Protein AF-0000000068937439 (afdb_homodimer)

Radius of gyration: 23.75 Å; Cα contacts (8 Å, |Δi|>4): 1953; chains: 2; bounding box: 65×71×60 Å

pLDDT: mean 93.81, std 7.74, range [51.16, 98.88]

InterPro domains:
  IPR002133 S-adenosylmethionine synthetase [PIRSF000497] (2-358)
  IPR002133 S-adenosylmethionine synthetase [PTHR11964] (2-208)
  IPR022628 S-adenosylmethionine synthetase, N-terminal [PF00438] (4-101)
  IPR022629 S-adenosylmethionine synthetase, central domain [PF02772] (117-208)
  IPR022630 S-adenosylmethionine synthetase, C-terminal [PF02773] (212-353)
  IPR022631 S-adenosylmethionine synthetase, conserved site [PS00376] (119-129)
  IPR022631 S-adenosylmethionine synthetase, conserved site [PS00377] (238-246)
  IPR022636 S-adenosylmethionine synthetase superfamily [SSF55973] (3-109)
  IPR022636 S-adenosylmethionine synthetase superfamily [SSF55973] (115-209)
  IPR022636 S-adenosylmethionine synthetase superfamily [SSF55973] (212-360)

Secondary structure (DSSP, 8-state):
--EEEEEEEEE-TTSHHHHHHHHHHHHHHHHHHH-TT-EEEEEEEE-SSEEEEEEEEE-S----HHHHHHHHHHHHT-EEGGGTEETTTSEEEEEEEPPPHHHHHHHHGGGTS-GGGPPBSS-EEEEEEEETTSTTSS-HHHHHHHHHHHHHHHHHHTTTTTTEEEEEEEEEEEEEEEETTEEEEEEEEEEEEEEEE-TT--TTT-SS---S-HHHHS-EETTTTHHHHTTTTSS---SS--TTB-TTSHHHHHHHHHHHHHHHHHHTTS-SEEEEEEEE-BT-SS-SEEEEE-TT--SS-HHHHHHHHHHH---SHHHHHHHTT-S--STTTTGGGSSS-SSS---TT-GGGSPPP--------/--EEEEEEEEE-TTSHHHHHHHHHHHHHHHHHHH-TT-EEEEEEEE-SSEEEEEEEEE-SS---HHHHHHHHHHHHT-EEGGGTEETTTSEEEEEEEPPPHHHHHHHHGGGTS-GGGPPBSS-EEEEEEEETTSTTSS-HHHHHHHHHHHHHHHHHHTTTTTTEEEEEEEEEEEEEEEETTEEEEEEEEEEEEEEEE-TT--TTT-SS---S-HHHHS-EETTTTHHHHTTTTSS---SS--TTB-TTSHHHHHHHHHHHHHHHHHHTTS-SEEEEEEEE-BT-SS-SEEEEE-TT--SS-HHHHHHHHHHH---SHHHHHHHTT-S--STTTTGGGSSS-SSS---TT-GGGSPPP--------

Nearest PDB structures (foldseek):
  6vd0-assembly1_B  TM=9.933E-01  e=3.391E-72  Arabidopsis thaliana
  6vcx-assembly1_A  TM=9.585E-01  e=2.464E-69  Arabidopsis thaliana
  6vcz-assembly1_A  TM=9.557E-01  e=2.547E-68  Arabidopsis thaliana
  6vcw-assembly1_A  TM=9.510E-01  e=1.154E-63  Medicago truncatula
  6vcw-assembly1_B  TM=9.328E-01  e=1.466E-63  Medicago truncatula

Structure (mmCIF, N/CA/C/O backbone):
data_AF-0000000068937439-model_v1
#
loop_
_entity.id
_entity.type
_entity.pdbx_description
1 polymer 'methionine adenosyltransferase'
#
loop_
_atom_site.group_PDB
_atom_site.id
_atom_site.type_symbol
_atom_site.label_atom_id
_atom_site.label_alt_id
_atom_site.label_comp_id
_atom_site.label_asym_id
_atom_site.label_entity_id
_atom_site.label_seq_id
_atom_site.pdbx_PDB_ins_code
_atom_site.Cartn_x
_atom_site.Cartn_y
_atom_site.Cartn_z
_atom_site.occupancy
_atom_site.B_iso_or_equiv
_atom_site.auth_seq_id
_atom_site.auth_comp_id
_atom_site.auth_asym_id
_atom_site.auth_atom_id
_atom_site.pdbx_PDB_model_num
ATOM 1 N N . MET A 1 1 ? 14.367 30.547 1.825 1 74.31 1 MET A N 1
ATOM 2 C CA . MET A 1 1 ? 13.484 29.484 2.303 1 74.31 1 MET A CA 1
ATOM 3 C C . MET A 1 1 ? 14.148 28.125 2.148 1 74.31 1 MET A C 1
ATOM 5 O O . MET A 1 1 ? 14.859 27.875 1.173 1 74.31 1 MET A O 1
ATOM 9 N N . GLU A 1 2 ? 14.117 27.391 3.115 1 89.31 2 GLU A N 1
ATOM 10 C CA . GLU A 1 2 ? 14.75 26.078 3.094 1 89.31 2 GLU A CA 1
ATOM 11 C C . GLU A 1 2 ? 14.016 25.125 2.145 1 89.31 2 GLU A C 1
ATOM 13 O O . GLU A 1 2 ? 12.789 25.031 2.174 1 89.31 2 GLU A O 1
ATOM 18 N N . THR A 1 3 ? 14.758 24.641 1.203 1 94.75 3 THR A N 1
ATOM 19 C CA . THR A 1 3 ? 14.156 23.734 0.233 1 94.75 3 THR A CA 1
ATOM 20 C C . THR A 1 3 ? 14.508 22.281 0.562 1 94.75 3 THR A C 1
ATOM 22 O O . THR A 1 3 ? 15.375 22.031 1.405 1 94.75 3 THR A O 1
ATOM 25 N N . PHE A 1 4 ? 13.758 21.375 -0.015 1 94.31 4 PHE A N 1
ATOM 26 C CA . PHE A 1 4 ? 14 19.953 0.158 1 94.31 4 PHE A CA 1
ATOM 27 C C . PHE A 1 4 ? 13.609 19.188 -1.1 1 94.31 4 PHE A C 1
ATOM 29 O O . PHE A 1 4 ? 12.898 19.703 -1.96 1 94.31 4 PHE A O 1
ATOM 36 N N . LEU A 1 5 ? 14.117 18.031 -1.247 1 95.94 5 LEU A N 1
ATOM 37 C CA . LEU A 1 5 ? 13.828 17.172 -2.387 1 95.94 5 LEU A CA 1
ATOM 38 C C . LEU A 1 5 ? 12.812 16.094 -2.008 1 95.94 5 LEU A C 1
ATOM 40 O O . LEU A 1 5 ? 12.867 15.547 -0.906 1 95.94 5 LEU A O 1
ATOM 44 N N . PHE A 1 6 ? 11.82 15.859 -2.871 1 96.38 6 PHE A N 1
ATOM 45 C CA . PHE A 1 6 ? 10.852 14.789 -2.705 1 96.38 6 PHE A CA 1
ATOM 46 C C . PHE A 1 6 ? 10.656 14.031 -4.012 1 96.38 6 PHE A C 1
ATOM 48 O O . PHE A 1 6 ? 10.609 14.633 -5.086 1 96.38 6 PHE A O 1
ATOM 55 N N . THR A 1 7 ? 10.586 12.695 -3.891 1 96.62 7 THR A N 1
ATOM 56 C CA . THR A 1 7 ? 10.531 11.844 -5.074 1 96.62 7 THR A CA 1
ATOM 57 C C . THR A 1 7 ? 9.203 11.086 -5.137 1 96.62 7 THR A C 1
ATOM 59 O O . THR A 1 7 ? 8.711 10.602 -4.117 1 96.62 7 THR A O 1
ATOM 62 N N . SER A 1 8 ? 8.57 11.031 -6.293 1 96.75 8 SER A N 1
ATOM 63 C CA . SER A 1 8 ? 7.461 10.141 -6.609 1 96.75 8 SER A CA 1
ATOM 64 C C . SER A 1 8 ? 7.801 9.227 -7.781 1 96.75 8 SER A C 1
ATOM 66 O O . SER A 1 8 ? 8.695 9.523 -8.57 1 96.75 8 SER A O 1
ATOM 68 N N . GLU A 1 9 ? 7.109 8.148 -7.805 1 95.69 9 GLU A N 1
ATOM 69 C CA . GLU A 1 9 ? 7.344 7.191 -8.883 1 95.69 9 GLU A CA 1
ATOM 70 C C . GLU A 1 9 ? 6.035 6.727 -9.5 1 95.69 9 GLU A C 1
ATOM 72 O O . GLU A 1 9 ? 4.957 6.977 -8.953 1 95.69 9 GLU A O 1
ATOM 77 N N . SER A 1 10 ? 6.117 6.137 -10.656 1 96.25 10 SER A N 1
ATOM 78 C CA . SER A 1 10 ? 5.023 5.457 -11.344 1 96.25 10 SER A CA 1
ATOM 79 C C . SER A 1 10 ? 5.531 4.262 -12.141 1 96.25 10 SER A C 1
ATOM 81 O O . SER A 1 10 ? 6.738 4.098 -12.32 1 96.25 10 SER A O 1
ATOM 83 N N . VAL A 1 11 ? 4.68 3.395 -12.461 1 96.19 11 VAL A N 1
ATOM 84 C CA . VAL A 1 11 ? 4.992 2.268 -13.336 1 96.19 11 VAL A CA 1
ATOM 85 C C . VAL A 1 11 ? 4.023 2.24 -14.516 1 96.19 11 VAL A C 1
ATOM 87 O O . VAL A 1 11 ? 2.891 2.711 -14.406 1 96.19 11 VAL A O 1
ATOM 90 N N . ASN A 1 12 ? 4.531 1.74 -15.617 1 96.94 12 ASN A N 1
ATOM 91 C CA . ASN A 1 12 ? 3.719 1.72 -16.828 1 96.94 12 ASN A CA 1
ATOM 92 C C . ASN A 1 12 ? 2.707 0.577 -16.812 1 96.94 12 ASN A C 1
ATOM 94 O O . ASN A 1 12 ? 2.781 -0.306 -15.953 1 96.94 12 ASN A O 1
ATOM 98 N N . GLU A 1 13 ? 1.823 0.61 -17.766 1 97.75 13 GLU A N 1
ATOM 99 C CA . GLU A 1 13 ? 0.741 -0.366 -17.859 1 97.75 13 GLU A CA 1
ATOM 100 C C . GLU A 1 13 ? 1.287 -1.782 -18.016 1 97.75 13 GLU A C 1
ATOM 102 O O . GLU A 1 13 ? 0.618 -2.756 -17.656 1 97.75 13 GLU A O 1
ATOM 107 N N . GLY A 1 14 ? 2.498 -1.896 -18.531 1 97.62 14 GLY A N 1
ATOM 108 C CA . GLY A 1 14 ? 3.068 -3.213 -18.766 1 97.62 14 GLY A CA 1
ATOM 109 C C . GLY A 1 14 ? 3.77 -3.793 -17.562 1 97.62 14 GLY A C 1
ATOM 110 O O . GLY A 1 14 ? 4.215 -4.941 -17.578 1 97.62 14 GLY A O 1
ATOM 111 N N . HIS A 1 15 ? 3.941 -2.932 -16.516 1 96.81 15 HIS A N 1
ATOM 112 C CA . HIS A 1 15 ? 4.445 -3.504 -15.266 1 96.81 15 HIS A CA 1
ATOM 113 C C . HIS A 1 15 ? 3.555 -4.645 -14.781 1 96.81 15 HIS A C 1
ATOM 115 O O . HIS A 1 15 ? 2.326 -4.539 -14.836 1 96.81 15 HIS A O 1
ATOM 121 N N . PRO A 1 16 ? 4.117 -5.73 -14.281 1 97.25 16 PRO A N 1
ATOM 122 C CA . PRO A 1 16 ? 3.311 -6.906 -13.953 1 97.25 16 PRO A CA 1
ATOM 123 C C . PRO A 1 16 ? 2.213 -6.602 -12.938 1 97.25 16 PRO A C 1
ATOM 125 O O . PRO A 1 16 ? 1.108 -7.141 -13.031 1 97.25 16 PRO A O 1
ATOM 128 N N . ASP A 1 17 ? 2.539 -5.805 -11.945 1 97.38 17 ASP A N 1
ATOM 129 C CA . ASP A 1 17 ? 1.505 -5.438 -10.977 1 97.38 17 ASP A CA 1
ATOM 130 C C . ASP A 1 17 ? 0.348 -4.711 -11.664 1 97.38 17 ASP A C 1
ATOM 132 O O . ASP A 1 17 ? -0.815 -4.918 -11.312 1 97.38 17 ASP A O 1
ATOM 136 N N . LYS A 1 18 ? 0.652 -3.82 -12.586 1 98.06 18 LYS A N 1
ATOM 137 C CA . LYS A 1 18 ? -0.397 -3.082 -13.289 1 98.06 18 LYS A CA 1
ATOM 138 C C . LYS A 1 18 ? -1.129 -3.979 -14.281 1 98.06 18 LYS A C 1
ATOM 140 O O . LYS A 1 18 ? -2.328 -3.809 -14.516 1 98.06 18 LYS A O 1
ATOM 145 N N . LEU A 1 19 ? -0.381 -4.93 -14.875 1 98.69 19 LEU A N 1
ATOM 146 C CA . LEU A 1 19 ? -1.06 -5.957 -15.656 1 98.69 19 LEU A CA 1
ATOM 147 C C . LEU A 1 19 ? -2.154 -6.629 -14.836 1 98.69 19 LEU A C 1
ATOM 149 O O . LEU A 1 19 ? -3.285 -6.781 -15.305 1 98.69 19 LEU A O 1
ATOM 153 N N . CYS A 1 20 ? -1.814 -6.973 -13.633 1 98.75 20 CYS A N 1
ATOM 154 C CA . CYS A 1 20 ? -2.768 -7.633 -12.742 1 98.75 20 CYS A CA 1
ATOM 155 C C . CYS A 1 20 ? -3.926 -6.703 -12.398 1 98.75 20 CYS A C 1
ATOM 157 O O . CYS A 1 20 ? -5.086 -7.125 -12.406 1 98.75 20 CYS A O 1
ATOM 159 N N . ASP A 1 21 ? -3.633 -5.438 -12.117 1 98.5 21 ASP A N 1
ATOM 160 C CA . ASP A 1 21 ? -4.691 -4.465 -11.859 1 98.5 21 ASP A CA 1
ATOM 161 C C . ASP A 1 21 ? -5.652 -4.371 -13.039 1 98.5 21 ASP A C 1
ATOM 163 O O . ASP A 1 21 ? -6.871 -4.34 -12.859 1 98.5 21 ASP A O 1
ATOM 167 N N . GLN A 1 22 ? -5.105 -4.305 -14.211 1 98.81 22 GLN A N 1
ATOM 168 C CA . GLN A 1 22 ? -5.902 -4.129 -15.422 1 98.81 22 GLN A CA 1
ATOM 169 C C . GLN A 1 22 ? -6.797 -5.34 -15.672 1 98.81 22 GLN A C 1
ATOM 171 O O . GLN A 1 22 ? -7.961 -5.191 -16.047 1 98.81 22 GLN A O 1
ATOM 176 N N . ILE A 1 23 ? -6.266 -6.5 -15.469 1 98.88 23 ILE A N 1
ATOM 177 C CA . ILE A 1 23 ? -7.066 -7.703 -15.664 1 98.88 23 ILE A CA 1
ATOM 178 C C . ILE A 1 23 ? -8.203 -7.738 -14.641 1 98.88 23 ILE A C 1
ATOM 180 O O . ILE A 1 23 ? -9.352 -7.996 -14.992 1 98.88 23 ILE A O 1
ATOM 184 N N . SER A 1 24 ? -7.906 -7.484 -13.398 1 98.81 24 SER A N 1
ATOM 185 C CA . SER A 1 24 ? -8.922 -7.477 -12.352 1 98.81 24 SER A CA 1
ATOM 186 C C . SER A 1 24 ? -10.031 -6.48 -12.664 1 98.81 24 SER A C 1
ATOM 188 O O . SER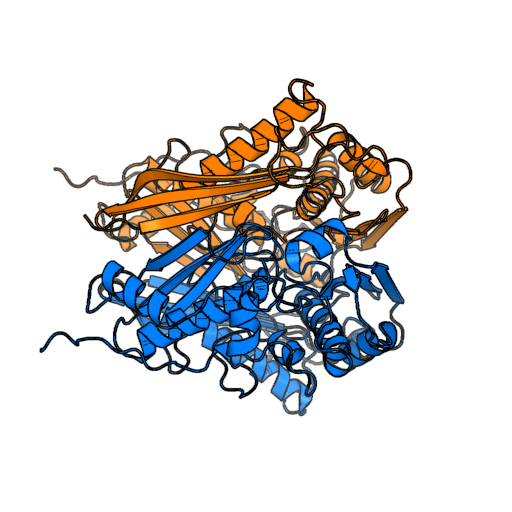 A 1 24 ? -11.211 -6.797 -12.5 1 98.81 24 SER A O 1
ATOM 190 N N . ASP A 1 25 ? -9.648 -5.332 -13.102 1 98.75 25 ASP A N 1
ATOM 191 C CA . ASP A 1 25 ? -10.656 -4.316 -13.383 1 98.75 25 ASP A CA 1
ATOM 192 C C . ASP A 1 25 ? -11.391 -4.625 -14.688 1 98.75 25 ASP A C 1
ATOM 194 O O . ASP A 1 25 ? -12.555 -4.258 -14.852 1 98.75 25 ASP A O 1
ATOM 198 N N . ALA A 1 26 ? -10.711 -5.254 -15.656 1 98.81 26 ALA A N 1
ATOM 199 C CA . ALA A 1 26 ? -11.406 -5.703 -16.859 1 98.81 26 ALA A CA 1
ATOM 200 C C . ALA A 1 26 ? -12.516 -6.695 -16.5 1 98.81 26 ALA A C 1
ATOM 202 O O . ALA A 1 26 ? -13.594 -6.668 -17.109 1 98.81 26 ALA A O 1
ATOM 203 N N . VAL A 1 27 ? -12.234 -7.551 -15.578 1 98.81 27 VAL A N 1
ATOM 204 C CA . VAL A 1 27 ? -13.234 -8.492 -15.102 1 98.81 27 VAL A CA 1
ATOM 205 C C . VAL A 1 27 ? -14.391 -7.738 -14.445 1 98.81 27 VAL A C 1
ATOM 207 O O . VAL A 1 27 ? -15.562 -8.023 -14.711 1 98.81 27 VAL A O 1
ATOM 210 N N . LEU A 1 28 ? -14.062 -6.812 -13.586 1 98.69 28 LEU A N 1
ATOM 211 C CA . LEU A 1 28 ? -15.086 -6 -12.945 1 98.69 28 LEU A CA 1
ATOM 212 C C . LEU A 1 28 ? -15.969 -5.316 -13.984 1 98.69 28 LEU A C 1
ATOM 214 O O . LEU A 1 28 ? -17.203 -5.348 -13.875 1 98.69 28 LEU A O 1
ATOM 218 N N . ASP A 1 29 ? -15.336 -4.695 -14.953 1 98.69 29 ASP A N 1
ATOM 219 C CA . ASP A 1 29 ? -16.078 -4.004 -16 1 98.69 29 ASP A CA 1
ATOM 220 C C . ASP A 1 29 ? -17 -4.965 -16.734 1 98.69 29 ASP A C 1
ATOM 222 O O . ASP A 1 29 ? -18.156 -4.613 -17.047 1 98.69 29 ASP A O 1
ATOM 226 N N . ALA A 1 30 ? -16.516 -6.117 -17.062 1 98.62 30 ALA A N 1
ATOM 227 C CA . ALA A 1 30 ? -17.328 -7.113 -17.766 1 98.62 30 ALA A CA 1
ATOM 228 C C . ALA A 1 30 ? -18.547 -7.508 -16.938 1 98.62 30 ALA A C 1
ATOM 230 O O . ALA A 1 30 ? -19.641 -7.711 -17.484 1 98.62 30 ALA A O 1
ATOM 231 N N . CYS A 1 31 ? -18.375 -7.66 -15.625 1 98.25 31 CYS A N 1
ATOM 232 C CA . CYS A 1 31 ? -19.484 -7.996 -14.727 1 98.25 31 CYS A CA 1
ATOM 233 C C . CYS A 1 31 ? -20.516 -6.871 -14.68 1 98.25 31 CYS A C 1
ATOM 235 O O . CYS A 1 31 ? -21.703 -7.102 -14.883 1 98.25 31 CYS A O 1
ATOM 237 N N . LEU A 1 32 ? -20.031 -5.699 -14.5 1 97.94 32 LEU A N 1
ATOM 238 C CA . LEU A 1 32 ? -20.922 -4.562 -14.289 1 97.94 32 LEU A CA 1
ATOM 239 C C . LEU A 1 32 ? -21.656 -4.211 -15.578 1 97.94 32 LEU A C 1
ATOM 241 O O . LEU A 1 32 ? -22.781 -3.709 -15.539 1 97.94 32 LEU A O 1
ATOM 245 N N . GLU A 1 33 ? -20.984 -4.422 -16.703 1 98 33 GLU A N 1
ATOM 246 C CA . GLU A 1 33 ? -21.625 -4.148 -17.984 1 98 33 GLU A CA 1
ATOM 247 C C . GLU A 1 33 ? -22.906 -4.941 -18.125 1 98 33 GLU A C 1
ATOM 249 O O . GLU A 1 33 ? -23.891 -4.445 -18.703 1 98 33 GLU A O 1
ATOM 254 N N . GLN A 1 34 ? -22.969 -6.086 -17.609 1 97.94 34 GLN A N 1
ATOM 255 C CA . GLN A 1 34 ? -24.109 -6.977 -17.766 1 97.94 34 GLN A CA 1
ATOM 256 C C . GLN A 1 34 ? -25 -6.969 -16.531 1 97.94 34 GLN A C 1
ATOM 258 O O . GLN A 1 34 ? -26.203 -7.203 -16.625 1 97.94 34 GLN A O 1
ATOM 263 N N . ASP A 1 35 ? -24.422 -6.773 -15.367 1 97.06 35 ASP A N 1
ATOM 264 C CA . ASP A 1 35 ? -25.109 -6.836 -14.086 1 97.06 35 ASP A CA 1
ATOM 265 C C . ASP A 1 35 ? -24.594 -5.758 -13.133 1 97.06 35 ASP A C 1
ATOM 267 O O . ASP A 1 35 ? -23.656 -5.992 -12.375 1 97.06 35 ASP A O 1
ATOM 271 N N . PRO A 1 36 ? -25.234 -4.66 -13.016 1 95.81 36 PRO A N 1
ATOM 272 C CA . PRO A 1 36 ? -24.781 -3.549 -12.188 1 95.81 36 PRO A CA 1
ATOM 273 C C . PRO A 1 36 ? -24.75 -3.9 -10.695 1 95.81 36 PRO A C 1
ATOM 275 O O . PRO A 1 36 ? -24.156 -3.172 -9.898 1 95.81 36 PRO A O 1
ATOM 278 N N . ASP A 1 37 ? -25.312 -4.988 -10.312 1 93.12 37 ASP A N 1
ATOM 279 C CA . ASP A 1 37 ? -25.375 -5.355 -8.898 1 93.12 37 ASP A CA 1
ATOM 280 C C . ASP A 1 37 ? -24.328 -6.414 -8.562 1 93.12 37 ASP A C 1
ATOM 282 O O . ASP A 1 37 ? -24.344 -6.992 -7.477 1 93.12 37 ASP A O 1
ATOM 286 N N . SER A 1 38 ? -23.469 -6.641 -9.562 1 95.62 38 SER A N 1
ATOM 287 C CA . SER A 1 38 ? -22.406 -7.613 -9.336 1 95.62 38 SER A CA 1
ATOM 288 C C . SER A 1 38 ? -21.609 -7.273 -8.086 1 95.62 38 SER A C 1
ATOM 290 O O . SER A 1 38 ? -21.344 -6.102 -7.809 1 95.62 38 SER A O 1
ATOM 292 N N . LYS A 1 39 ? -21.312 -8.266 -7.266 1 94.94 39 LYS A N 1
ATOM 293 C CA . LYS A 1 39 ? -20.344 -8.195 -6.18 1 94.94 39 LYS A CA 1
ATOM 294 C C . LYS A 1 39 ? -19.016 -8.836 -6.59 1 94.94 39 LYS A C 1
ATOM 296 O O . LYS A 1 39 ? -18.969 -10.031 -6.875 1 94.94 39 LYS A O 1
ATOM 301 N N . VAL A 1 40 ? -18.031 -7.977 -6.672 1 96.62 40 VAL A N 1
ATOM 302 C CA . VAL A 1 40 ? -16.797 -8.438 -7.285 1 96.62 40 VAL A CA 1
ATOM 303 C C . VAL A 1 40 ? -15.617 -8.094 -6.379 1 96.62 40 VAL A C 1
ATOM 305 O O . VAL A 1 40 ? -15.461 -6.941 -5.961 1 96.62 40 VAL A O 1
ATOM 308 N N . ALA A 1 41 ? -14.844 -8.992 -5.961 1 96.44 41 ALA A N 1
ATOM 309 C CA . ALA A 1 41 ? -13.469 -8.922 -5.477 1 96.44 41 ALA A CA 1
ATOM 310 C C . ALA A 1 41 ? -12.555 -9.836 -6.285 1 96.44 41 ALA A C 1
ATOM 312 O O . ALA A 1 41 ? -12.328 -10.992 -5.91 1 96.44 41 ALA A O 1
ATOM 313 N N . CYS A 1 42 ? -12.055 -9.305 -7.359 1 98.12 42 CYS A N 1
ATOM 314 C CA . CYS A 1 42 ? -11.242 -10.07 -8.305 1 98.12 42 CYS A CA 1
ATOM 315 C C . CYS A 1 42 ? -9.766 -9.742 -8.148 1 98.12 42 CYS A C 1
ATOM 317 O O . CYS A 1 42 ? -9.375 -8.57 -8.211 1 98.12 42 CYS A O 1
ATOM 319 N N . GLU A 1 43 ? -9 -10.719 -7.914 1 98.38 43 GLU A N 1
ATOM 320 C CA . GLU A 1 43 ? -7.543 -10.609 -7.824 1 98.38 43 GLU A CA 1
ATOM 321 C C . GLU A 1 43 ? -6.863 -11.312 -8.992 1 98.38 43 GLU A C 1
ATOM 323 O O . GLU A 1 43 ? -7.438 -12.219 -9.602 1 98.38 43 GLU A O 1
ATOM 328 N N . THR A 1 44 ? -5.738 -10.828 -9.305 1 98.81 44 THR A N 1
ATOM 329 C CA . THR A 1 44 ? -4.918 -11.43 -10.352 1 98.81 44 THR A CA 1
ATOM 330 C C . THR A 1 44 ? -3.461 -11.523 -9.906 1 98.81 44 THR A C 1
ATOM 332 O O . THR A 1 44 ? -2.971 -10.656 -9.188 1 98.81 44 THR A O 1
ATOM 335 N N . CYS A 1 45 ? -2.811 -12.586 -10.188 1 98.69 45 CYS A N 1
ATOM 336 C CA . CYS A 1 45 ? -1.359 -12.688 -10.062 1 98.69 45 CYS A CA 1
ATOM 337 C C . CYS A 1 45 ? -0.746 -13.266 -11.336 1 98.69 45 CYS A C 1
ATOM 339 O O . CYS A 1 45 ? -1.44 -13.898 -12.133 1 98.69 45 CYS A O 1
ATOM 341 N N . THR A 1 46 ? 0.478 -12.977 -11.547 1 98.62 46 THR A N 1
ATOM 342 C CA . THR A 1 46 ? 1.149 -13.445 -12.75 1 98.62 46 THR A CA 1
ATOM 343 C C . THR A 1 46 ? 2.635 -13.672 -12.492 1 98.62 46 THR A C 1
ATOM 345 O O . THR A 1 46 ? 3.229 -13.023 -11.625 1 98.62 46 THR A O 1
ATOM 348 N N . LYS A 1 47 ? 3.121 -14.656 -13.047 1 97.69 47 LYS A N 1
ATOM 349 C CA . LYS A 1 47 ? 4.555 -14.938 -13.086 1 97.69 47 LYS A CA 1
ATOM 350 C C . LYS A 1 47 ? 4.91 -15.805 -14.289 1 97.69 47 LYS A C 1
ATOM 352 O O . LYS A 1 47 ? 4.336 -16.891 -14.469 1 97.69 47 LYS A O 1
ATOM 357 N N . THR A 1 48 ? 5.879 -15.422 -15.023 1 93.94 48 THR A N 1
ATOM 358 C CA . THR A 1 48 ? 6.438 -16.109 -16.188 1 93.94 48 THR A CA 1
ATOM 359 C C . THR A 1 48 ? 5.395 -17 -16.844 1 93.94 48 THR A C 1
ATOM 361 O O . THR A 1 48 ? 5.176 -18.125 -16.406 1 93.94 48 THR A O 1
ATOM 364 N N . ASN A 1 49 ? 4.801 -16.688 -17.828 1 94.81 49 ASN A N 1
ATOM 365 C CA . ASN A 1 49 ? 3.908 -17.406 -18.734 1 94.81 49 ASN A CA 1
ATOM 366 C C . ASN A 1 49 ? 2.643 -17.875 -18.016 1 94.81 49 ASN A C 1
ATOM 368 O O . ASN A 1 49 ? 2.033 -18.875 -18.406 1 94.81 49 ASN A O 1
ATOM 372 N N . MET A 1 50 ? 2.305 -17.281 -16.938 1 97.88 50 MET A N 1
ATOM 373 C CA . MET A 1 50 ? 1.106 -17.656 -16.203 1 97.88 50 MET A CA 1
ATOM 374 C C . MET A 1 50 ? 0.375 -16.422 -15.68 1 97.88 50 MET A C 1
ATOM 376 O O . MET A 1 50 ? 1.003 -15.484 -15.18 1 97.88 50 MET A O 1
ATOM 380 N N . VAL A 1 51 ? -0.881 -16.406 -15.898 1 98.62 51 VAL A N 1
ATOM 381 C CA . VAL A 1 51 ? -1.782 -15.422 -15.305 1 98.62 51 VAL A CA 1
ATOM 382 C C . VAL A 1 51 ? -2.928 -16.141 -14.586 1 98.62 51 VAL A C 1
ATOM 384 O O . VAL A 1 51 ? -3.59 -17 -15.172 1 98.62 51 VAL A O 1
ATOM 387 N N . MET A 1 52 ? -3.125 -15.828 -13.367 1 98.75 52 MET A N 1
ATOM 388 C CA . MET A 1 52 ? -4.23 -16.422 -12.617 1 98.75 52 MET A CA 1
ATOM 389 C C . MET A 1 52 ? -5.195 -15.352 -12.125 1 98.75 52 MET A C 1
ATOM 391 O O . MET A 1 52 ? -4.773 -14.359 -11.531 1 98.75 52 MET A O 1
ATOM 395 N N . VAL A 1 53 ? -6.438 -15.562 -12.422 1 98.62 53 VAL A N 1
ATOM 396 C CA . VAL A 1 53 ? -7.516 -14.773 -11.836 1 98.62 53 VAL A CA 1
ATOM 397 C C . VAL A 1 53 ? -8.195 -15.562 -10.727 1 98.62 53 VAL A C 1
ATOM 399 O O . VAL A 1 53 ? -8.477 -16.75 -10.883 1 98.62 53 VAL A O 1
ATOM 402 N N . PHE A 1 54 ? -8.398 -14.898 -9.562 1 98.31 54 PHE A N 1
ATOM 403 C CA . PHE A 1 54 ? -8.984 -15.594 -8.422 1 98.31 54 PHE A CA 1
ATOM 404 C C . PHE A 1 54 ? -9.727 -14.617 -7.52 1 98.31 54 PHE A C 1
ATOM 406 O O . PHE A 1 54 ? -9.695 -13.406 -7.746 1 98.31 54 PHE A O 1
ATOM 413 N N . GLY A 1 55 ? -10.484 -15.078 -6.551 1 97.06 55 GLY A N 1
ATOM 414 C CA . GLY A 1 55 ? -11.25 -14.242 -5.645 1 97.06 55 GLY A CA 1
ATOM 415 C C . GLY A 1 55 ? -12.719 -14.609 -5.59 1 97.06 55 GLY A C 1
ATOM 416 O O . GLY A 1 55 ? -13.078 -15.773 -5.766 1 97.06 55 GLY A O 1
ATOM 417 N N . GLU A 1 56 ? -13.555 -13.625 -5.223 1 95.06 56 GLU A N 1
ATOM 418 C CA . GLU A 1 56 ? -14.984 -13.852 -5.012 1 95.06 56 GLU A CA 1
ATOM 419 C C . GLU A 1 56 ? -15.82 -13 -5.953 1 95.06 56 GLU A C 1
ATOM 421 O O . GLU A 1 56 ? -15.688 -11.773 -5.969 1 95.06 56 GLU A O 1
ATOM 426 N N . ILE A 1 57 ? -16.641 -13.625 -6.691 1 96.25 57 ILE A N 1
ATOM 427 C CA . ILE A 1 57 ? -17.531 -12.906 -7.605 1 96.25 57 ILE A CA 1
ATOM 428 C C . ILE A 1 57 ? -18.922 -13.516 -7.551 1 96.25 57 ILE A C 1
ATOM 430 O O . ILE A 1 57 ? -19.094 -14.727 -7.684 1 96.25 57 ILE A O 1
ATOM 434 N N . THR A 1 58 ? -19.875 -12.781 -7.219 1 95 58 THR A N 1
ATOM 435 C CA . THR A 1 58 ? -21.297 -13.094 -7.348 1 95 58 THR A CA 1
ATOM 436 C C . THR A 1 58 ? -21.969 -12.172 -8.367 1 95 58 THR A C 1
ATOM 438 O O . THR A 1 58 ? -22.031 -10.961 -8.156 1 95 58 THR A O 1
ATOM 441 N N . THR A 1 59 ? -22.406 -12.773 -9.5 1 95.69 59 THR A N 1
ATOM 442 C CA . THR A 1 59 ? -22.938 -11.953 -10.586 1 95.69 59 THR A CA 1
ATOM 443 C C . THR A 1 59 ? -23.891 -12.766 -11.461 1 95.69 59 THR A C 1
ATOM 445 O O . THR A 1 59 ? -23.859 -14 -11.438 1 95.69 59 THR A O 1
ATOM 448 N N . LYS A 1 60 ? -24.75 -12.086 -12.109 1 95.69 60 LYS A N 1
ATOM 449 C CA . LYS A 1 60 ? -25.594 -12.695 -13.133 1 95.69 60 LYS A CA 1
ATOM 450 C C . LYS A 1 60 ? -24.938 -12.602 -14.508 1 95.69 60 LYS A C 1
ATOM 452 O O . LYS A 1 60 ? -25.422 -13.211 -15.469 1 95.69 60 LYS A O 1
ATOM 457 N N . ALA A 1 61 ? -23.828 -11.953 -14.531 1 97.06 61 ALA A N 1
ATOM 458 C CA . ALA A 1 61 ? -23.125 -11.773 -15.805 1 97.06 61 ALA A CA 1
ATOM 459 C C . ALA A 1 61 ? -22.484 -13.078 -16.266 1 97.06 61 ALA A C 1
ATOM 461 O O . ALA A 1 61 ? -22.078 -13.906 -15.438 1 97.06 61 ALA A O 1
ATOM 462 N N . THR A 1 62 ? -22.531 -13.266 -17.578 1 97.25 62 THR A N 1
ATOM 463 C CA . THR A 1 62 ? -21.719 -14.312 -18.188 1 97.25 62 THR A CA 1
ATOM 464 C C . THR A 1 62 ? -20.344 -13.773 -18.594 1 97.25 62 THR A C 1
ATOM 466 O O . THR A 1 62 ? -20.234 -12.977 -19.516 1 97.25 62 THR A O 1
ATOM 469 N N . VAL A 1 63 ? -19.375 -14.219 -17.906 1 96.81 63 VAL A N 1
ATOM 470 C CA . VAL A 1 63 ? -18.031 -13.656 -18.078 1 96.81 63 VAL A CA 1
ATOM 471 C C . VAL A 1 63 ? -17.078 -14.734 -18.562 1 96.81 63 VAL A C 1
ATOM 473 O O . VAL A 1 63 ? -16.984 -15.805 -17.953 1 96.81 63 VAL A O 1
ATOM 476 N N . ASP A 1 64 ? -16.422 -14.516 -19.703 1 98 64 ASP A N 1
ATOM 477 C CA . ASP A 1 64 ? -15.32 -15.359 -20.172 1 98 64 ASP A CA 1
ATOM 478 C C . ASP A 1 64 ? -13.977 -14.859 -19.625 1 98 64 ASP A C 1
ATOM 480 O O . ASP A 1 64 ? -13.273 -14.117 -20.312 1 98 64 ASP A O 1
ATOM 484 N N . TYR A 1 65 ? -13.609 -15.367 -18.484 1 98.31 65 TYR A N 1
ATOM 485 C CA . TYR A 1 65 ? -12.438 -14.898 -17.766 1 98.31 65 TYR A CA 1
ATOM 486 C C . TYR A 1 65 ? -11.18 -15.062 -18.609 1 98.31 65 TYR A C 1
ATOM 488 O O . TYR A 1 65 ? -10.328 -14.172 -18.656 1 98.31 65 TYR A O 1
ATOM 496 N N . GLU A 1 66 ? -11.008 -16.188 -19.219 1 98.31 66 GLU A N 1
ATOM 497 C CA . GLU A 1 66 ? -9.812 -16.422 -20.016 1 98.31 66 GLU A CA 1
ATOM 498 C C . GLU A 1 66 ? -9.711 -15.422 -21.172 1 98.31 66 GLU A C 1
ATOM 500 O O . GLU A 1 66 ? -8.633 -14.891 -21.438 1 98.31 66 GLU A O 1
ATOM 505 N N . LYS A 1 67 ? -10.805 -15.25 -21.828 1 98.62 67 LYS A N 1
ATOM 506 C CA . LYS A 1 67 ? -10.805 -14.281 -22.906 1 98.62 67 LYS A CA 1
ATOM 507 C C . LYS A 1 67 ? -10.406 -12.891 -22.422 1 98.62 67 LYS A C 1
ATOM 509 O O . LYS A 1 67 ? -9.656 -12.18 -23.094 1 98.62 67 LYS A O 1
ATOM 514 N N . ILE A 1 68 ? -10.945 -12.477 -21.312 1 98.62 68 ILE A N 1
ATOM 515 C CA . ILE A 1 68 ? -10.648 -11.164 -20.75 1 98.62 68 ILE A CA 1
ATOM 516 C C . ILE A 1 68 ? -9.156 -11.062 -20.438 1 98.62 68 ILE A C 1
ATOM 518 O O . ILE A 1 68 ? -8.523 -10.047 -20.75 1 98.62 68 ILE A O 1
ATOM 522 N N . VAL A 1 69 ? -8.594 -12.141 -19.812 1 98.81 69 VAL A N 1
ATOM 523 C CA . VAL A 1 69 ? -7.172 -12.164 -19.484 1 98.81 69 VAL A CA 1
ATOM 524 C C . VAL A 1 69 ? -6.344 -11.984 -20.766 1 98.81 69 VAL A C 1
ATOM 526 O O . VAL A 1 69 ? -5.484 -11.102 -20.828 1 98.81 69 VAL A O 1
ATOM 529 N N . ARG A 1 70 ? -6.613 -12.75 -21.766 1 98.75 70 ARG A N 1
ATOM 530 C CA . ARG A 1 70 ? -5.828 -12.742 -23 1 98.75 70 ARG A CA 1
ATOM 531 C C . ARG A 1 70 ? -5.98 -11.422 -23.734 1 98.75 70 ARG A C 1
ATOM 533 O O . ARG A 1 70 ? -5 -10.859 -24.234 1 98.75 70 ARG A O 1
ATOM 540 N N . ASP A 1 71 ? -7.188 -10.883 -23.797 1 98.75 71 ASP A N 1
ATOM 541 C CA . ASP A 1 71 ? -7.434 -9.609 -24.469 1 98.75 71 ASP A CA 1
ATOM 542 C C . ASP A 1 71 ? -6.703 -8.469 -23.766 1 98.75 71 ASP A C 1
ATOM 544 O O . ASP A 1 71 ? -6.156 -7.578 -24.406 1 98.75 71 ASP A O 1
ATOM 548 N N . THR A 1 72 ? -6.746 -8.492 -22.453 1 98.75 72 THR A N 1
ATOM 549 C CA . THR A 1 72 ? -6.07 -7.449 -21.688 1 98.75 72 THR A CA 1
ATOM 550 C C . THR A 1 72 ? -4.562 -7.52 -21.891 1 98.75 72 THR A C 1
ATOM 552 O O . THR A 1 72 ? -3.916 -6.496 -22.141 1 98.75 72 THR A O 1
ATOM 555 N N . CYS A 1 73 ? -3.998 -8.742 -21.812 1 98.62 73 CYS A N 1
ATOM 556 C CA . CYS A 1 73 ? -2.574 -8.93 -22.062 1 98.62 73 CYS A CA 1
ATOM 557 C C . CYS A 1 73 ? -2.201 -8.414 -23.453 1 98.62 73 CYS A C 1
ATOM 559 O O . CYS A 1 73 ? -1.217 -7.684 -23.609 1 98.62 73 CYS A O 1
ATOM 561 N N . ARG A 1 74 ? -2.99 -8.766 -24.422 1 98.44 74 ARG A N 1
ATOM 562 C CA . ARG A 1 74 ? -2.742 -8.367 -25.797 1 98.44 74 ARG A CA 1
ATOM 563 C C . ARG A 1 74 ? -2.795 -6.852 -25.953 1 98.44 74 ARG A C 1
ATOM 565 O O . ARG A 1 74 ? -1.938 -6.258 -26.609 1 98.44 74 ARG A O 1
ATOM 572 N N . SER A 1 75 ? -3.791 -6.254 -25.328 1 98.12 75 SER A N 1
ATOM 573 C CA . SER A 1 75 ? -3.979 -4.809 -25.422 1 98.12 75 SER A CA 1
ATOM 574 C C . SER A 1 75 ? -2.795 -4.059 -24.828 1 98.12 75 SER A C 1
ATOM 576 O O . SER A 1 75 ? -2.434 -2.977 -25.297 1 98.12 75 SER A O 1
ATOM 578 N N . ILE A 1 76 ? -2.197 -4.594 -23.812 1 98.06 76 ILE A N 1
ATOM 579 C CA . ILE A 1 76 ? -1.055 -3.971 -23.156 1 98.06 76 ILE A CA 1
ATOM 580 C C . ILE A 1 76 ? 0.184 -4.098 -24.031 1 98.06 76 ILE A C 1
ATOM 582 O O . ILE A 1 76 ? 1.051 -3.219 -24.031 1 98.06 76 ILE A O 1
ATOM 586 N N . GLY A 1 77 ? 0.286 -5.133 -24.797 1 97.38 77 GLY A N 1
ATOM 587 C CA . GLY A 1 77 ? 1.411 -5.336 -25.703 1 97.38 77 GLY A CA 1
ATOM 588 C C . GLY A 1 77 ? 2.178 -6.613 -25.406 1 97.38 77 GLY A C 1
ATOM 589 O O . GLY A 1 77 ? 3.287 -6.805 -25.906 1 97.38 77 GLY A O 1
ATOM 590 N N . PHE A 1 78 ? 1.607 -7.496 -24.594 1 97.75 78 PHE A N 1
ATOM 591 C CA . PHE A 1 78 ? 2.217 -8.789 -24.328 1 97.75 78 PHE A CA 1
ATOM 592 C C . PHE A 1 78 ? 1.798 -9.82 -25.375 1 97.75 78 PHE A C 1
ATOM 594 O O . PHE A 1 78 ? 0.902 -10.633 -25.125 1 97.75 78 PHE A O 1
ATOM 601 N N . ILE A 1 79 ? 2.588 -9.867 -26.438 1 96.75 79 ILE A N 1
ATOM 602 C CA . ILE A 1 79 ? 2.119 -10.602 -27.609 1 96.75 79 ILE A CA 1
ATOM 603 C C . ILE A 1 79 ? 3.135 -11.68 -27.984 1 96.75 79 ILE A C 1
ATOM 605 O O . ILE A 1 79 ? 2.951 -12.398 -28.969 1 96.75 79 ILE A O 1
ATOM 609 N N . SER A 1 80 ? 4.176 -11.75 -27.312 1 95.5 80 SER A N 1
ATOM 610 C CA . SER A 1 80 ? 5.191 -12.773 -27.531 1 95.5 80 SER A CA 1
ATOM 611 C C . SER A 1 80 ? 6.055 -12.977 -26.297 1 95.5 80 SER A C 1
ATOM 613 O O . SER A 1 80 ? 6.078 -12.133 -25.391 1 95.5 80 SER A O 1
ATOM 615 N N . ASP A 1 81 ? 6.781 -14.055 -26.281 1 92.06 81 ASP A N 1
ATOM 616 C CA . ASP A 1 81 ? 7.695 -14.344 -25.172 1 92.06 81 ASP A CA 1
ATOM 617 C C . ASP A 1 81 ? 8.781 -13.273 -25.062 1 92.06 81 ASP A C 1
ATOM 619 O O . ASP A 1 81 ? 9.258 -12.984 -23.969 1 92.06 81 ASP A O 1
ATOM 623 N N . ASP A 1 82 ? 9.102 -12.688 -26.141 1 90.5 82 ASP A N 1
ATOM 624 C CA . ASP A 1 82 ? 10.203 -11.727 -26.203 1 90.5 82 ASP A CA 1
ATOM 625 C C . ASP A 1 82 ? 9.898 -10.484 -25.375 1 90.5 82 ASP A C 1
ATOM 627 O O . ASP A 1 82 ? 10.812 -9.805 -24.906 1 90.5 82 ASP A O 1
ATOM 631 N N . VAL A 1 83 ? 8.633 -10.281 -25.219 1 92.81 83 VAL A N 1
ATOM 632 C CA . VAL A 1 83 ? 8.281 -9.055 -24.516 1 92.81 83 VAL A CA 1
ATOM 633 C C . VAL A 1 83 ? 7.875 -9.391 -23.078 1 92.81 83 VAL A C 1
ATOM 635 O O . VAL A 1 83 ? 7.418 -8.516 -22.344 1 92.81 83 VAL A O 1
ATOM 638 N N . GLY A 1 84 ? 7.953 -10.625 -22.656 1 92.94 84 GLY A N 1
ATOM 639 C CA . GLY A 1 84 ? 7.809 -10.977 -21.25 1 92.94 84 GLY A CA 1
ATOM 640 C C . GLY A 1 84 ? 6.586 -11.836 -20.984 1 92.94 84 GLY A C 1
ATOM 641 O O . GLY A 1 84 ? 6.465 -12.43 -19.906 1 92.94 84 GLY A O 1
ATOM 642 N N . LEU A 1 85 ? 5.617 -11.883 -21.938 1 96.69 85 LEU A N 1
ATOM 643 C CA . LEU A 1 85 ? 4.402 -12.688 -21.844 1 96.69 85 LEU A CA 1
ATOM 644 C C . LEU A 1 85 ? 3.709 -12.789 -23.203 1 96.69 85 LEU A C 1
ATOM 646 O O . LEU A 1 85 ? 3.676 -11.82 -23.969 1 96.69 85 LEU A O 1
ATOM 650 N N . ASP A 1 86 ? 3.248 -13.984 -23.547 1 97.94 86 ASP A N 1
ATOM 651 C CA . ASP A 1 86 ? 2.486 -14.211 -24.766 1 97.94 86 ASP A CA 1
ATOM 652 C C . ASP A 1 86 ? 1.009 -14.445 -24.453 1 97.94 86 ASP A C 1
ATOM 654 O O . ASP A 1 86 ? 0.627 -15.523 -24 1 97.94 86 ASP A O 1
ATOM 658 N N . ALA A 1 87 ? 0.203 -13.492 -24.797 1 98.12 87 ALA A N 1
ATOM 659 C CA . ALA A 1 87 ? -1.224 -13.5 -24.469 1 98.12 87 ALA A CA 1
ATOM 660 C C . ALA A 1 87 ? -1.892 -14.773 -25 1 98.12 87 ALA A C 1
ATOM 662 O O . ALA A 1 87 ? -2.832 -15.281 -24.391 1 98.12 87 ALA A O 1
ATOM 663 N N . ASP A 1 88 ? -1.435 -15.297 -26.109 1 97.44 88 ASP A N 1
ATOM 664 C CA . ASP A 1 88 ? -2.088 -16.422 -26.766 1 97.44 88 ASP A CA 1
ATOM 665 C C . ASP A 1 88 ? -1.585 -17.75 -26.203 1 97.44 88 ASP A C 1
ATOM 667 O O . ASP A 1 88 ? -2.26 -18.781 -26.328 1 97.44 88 ASP A O 1
ATOM 671 N N . LYS A 1 89 ? -0.437 -17.719 -25.562 1 97.69 89 LYS A N 1
ATOM 672 C CA . LYS A 1 89 ? 0.183 -18.984 -25.203 1 97.69 89 LYS A CA 1
ATOM 673 C C . LYS A 1 89 ? 0.273 -19.141 -23.688 1 97.69 89 LYS A C 1
ATOM 675 O O . LYS A 1 89 ? 0.449 -20.25 -23.172 1 97.69 89 LYS A O 1
ATOM 680 N N . CYS A 1 90 ? 0.162 -18.078 -22.984 1 97.56 90 CYS A N 1
ATOM 681 C CA . CYS A 1 90 ? 0.343 -18.172 -21.531 1 97.56 90 CYS A CA 1
ATOM 682 C C . CYS A 1 90 ? -0.722 -19.047 -20.906 1 97.56 90 CYS A C 1
ATOM 684 O O . CYS A 1 90 ? -1.796 -19.25 -21.469 1 97.56 90 CYS A O 1
ATOM 686 N N . LYS A 1 91 ? -0.358 -19.656 -19.812 1 98.06 91 LYS A N 1
ATOM 687 C CA . LYS A 1 91 ? -1.308 -20.422 -19.016 1 98.06 91 LYS A CA 1
ATOM 688 C C . LYS A 1 91 ? -2.244 -19.5 -18.234 1 98.06 91 LYS A C 1
ATOM 690 O O . LYS A 1 91 ? -1.789 -18.625 -17.5 1 98.06 91 LYS A O 1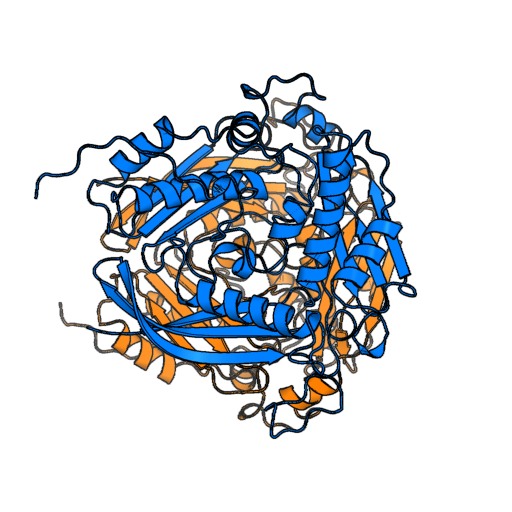
ATOM 695 N N . VAL A 1 92 ? -3.537 -19.703 -18.438 1 98.38 92 VAL A N 1
ATOM 696 C CA . VAL A 1 92 ? -4.531 -18.922 -17.703 1 98.38 92 VAL A CA 1
ATOM 697 C C . VAL A 1 92 ? -5.238 -19.828 -16.688 1 98.38 92 VAL A C 1
ATOM 699 O O . VAL A 1 92 ? -5.82 -20.844 -17.047 1 98.38 92 VAL A O 1
ATOM 702 N N . LEU A 1 93 ? -5.109 -19.469 -15.422 1 97.94 93 LEU A N 1
ATOM 703 C CA . LEU A 1 93 ? -5.797 -20.172 -14.344 1 97.94 93 LEU A CA 1
ATOM 704 C C . LEU A 1 93 ? -6.941 -19.344 -13.789 1 97.94 93 LEU A C 1
ATOM 706 O O . LEU A 1 93 ? -6.82 -18.109 -13.664 1 97.94 93 LEU A O 1
ATOM 710 N N . VAL A 1 94 ? -8.055 -19.969 -13.57 1 97.19 94 VAL A N 1
ATOM 711 C CA . VAL A 1 94 ? -9.219 -19.297 -13.023 1 97.19 94 VAL A CA 1
ATOM 712 C C . VAL A 1 94 ? -9.648 -19.969 -11.719 1 97.19 94 VAL A C 1
ATOM 714 O O . VAL A 1 94 ? -10.023 -21.141 -11.719 1 97.19 94 VAL A O 1
ATOM 717 N N . ASN A 1 95 ? -9.484 -19.312 -10.586 1 95.88 95 ASN A N 1
ATOM 718 C CA . ASN A 1 95 ? -9.875 -19.781 -9.266 1 95.88 95 ASN A CA 1
ATOM 719 C C . ASN A 1 95 ? -10.836 -18.812 -8.578 1 95.88 95 ASN A C 1
ATOM 721 O O . ASN A 1 95 ? -10.508 -18.234 -7.547 1 95.88 95 ASN A O 1
ATOM 725 N N . ILE A 1 96 ? -12.086 -18.719 -9.109 1 95.25 96 ILE A N 1
ATOM 726 C CA . ILE A 1 96 ? -13.102 -17.781 -8.641 1 95.25 96 ILE A CA 1
ATOM 727 C C . ILE A 1 96 ? -14.203 -18.531 -7.898 1 95.25 96 ILE A C 1
ATOM 729 O O . ILE A 1 96 ? -14.633 -19.594 -8.336 1 95.25 96 ILE A O 1
ATOM 733 N N . GLU A 1 97 ? -14.594 -18.031 -6.797 1 90.25 97 GLU A N 1
ATOM 734 C CA . GLU A 1 97 ? -15.711 -18.562 -6.023 1 90.25 97 GLU A CA 1
ATOM 735 C C . GLU A 1 97 ? -16.766 -17.5 -5.762 1 90.25 97 GLU A C 1
ATOM 737 O O . GLU A 1 97 ? -16.547 -16.312 -6.008 1 90.25 97 GLU A O 1
ATOM 742 N N . GLN A 1 98 ? -17.891 -17.984 -5.316 1 85.81 98 GLN A N 1
ATOM 743 C CA . GLN A 1 98 ? -18.922 -17.031 -4.914 1 85.81 98 GLN A CA 1
ATOM 744 C C . GLN A 1 98 ? -18.578 -16.375 -3.582 1 85.81 98 GLN A C 1
ATOM 746 O O . GLN A 1 98 ? -17.875 -16.953 -2.76 1 85.81 98 GLN A O 1
ATOM 751 N N . GLN A 1 99 ? -19.125 -15.211 -3.383 1 80.44 99 GLN A N 1
ATOM 752 C CA . GLN A 1 99 ? -18.875 -14.477 -2.148 1 80.44 99 GLN A CA 1
ATOM 753 C C . GLN A 1 99 ? -19.469 -15.203 -0.944 1 80.44 99 GLN A C 1
ATOM 755 O O . GLN A 1 99 ? -20.531 -15.805 -1.037 1 80.44 99 GLN A O 1
ATOM 760 N N . SER A 1 100 ? -18.828 -14.961 0.159 1 74.56 100 SER A N 1
ATOM 761 C CA . SER A 1 100 ? -19.297 -15.562 1.403 1 74.56 100 SER A CA 1
ATOM 762 C C . SER A 1 100 ? -20.719 -15.102 1.733 1 74.56 100 SER A C 1
ATOM 764 O O . SER A 1 100 ? -21.016 -13.914 1.651 1 74.56 100 SER A O 1
ATOM 766 N N . PRO A 1 101 ? -21.578 -16.047 2.08 1 73.5 101 PRO A N 1
ATOM 767 C CA . PRO A 1 101 ? -22.938 -15.672 2.439 1 73.5 101 PRO A CA 1
ATOM 768 C C . PRO A 1 101 ? -23 -14.742 3.65 1 73.5 101 PRO A C 1
ATOM 770 O O . PRO A 1 101 ? -23.875 -13.875 3.721 1 73.5 101 PRO A O 1
ATOM 773 N N . ASP A 1 102 ? -22.094 -14.922 4.602 1 70.38 102 ASP A N 1
ATOM 774 C CA . ASP A 1 102 ? -22.094 -14.086 5.797 1 70.38 102 ASP A CA 1
ATOM 775 C C . ASP A 1 102 ? -21.812 -12.625 5.445 1 70.38 102 ASP A C 1
ATOM 777 O O . ASP A 1 102 ? -22.484 -11.727 5.961 1 70.38 102 ASP A O 1
ATOM 781 N N . ILE A 1 103 ? -20.891 -12.492 4.586 1 69.12 103 ILE A N 1
ATOM 782 C CA . ILE A 1 103 ? -20.562 -11.133 4.16 1 69.12 103 ILE A CA 1
ATOM 783 C C . ILE A 1 103 ? -21.719 -10.555 3.35 1 69.12 103 ILE A C 1
ATOM 785 O O . ILE A 1 103 ? -22.125 -9.406 3.549 1 69.12 103 ILE A O 1
ATOM 789 N N . ALA A 1 104 ? -22.25 -11.359 2.473 1 75 104 ALA A N 1
ATOM 790 C CA . ALA A 1 104 ? -23.375 -10.93 1.652 1 75 104 ALA A CA 1
ATOM 791 C C . ALA A 1 104 ? -24.562 -10.5 2.521 1 75 104 ALA A C 1
ATOM 793 O O . ALA A 1 104 ? -25.188 -9.469 2.264 1 75 104 ALA A O 1
ATOM 794 N N . GLN A 1 105 ? -24.828 -11.195 3.559 1 72.81 105 GLN A N 1
ATOM 795 C CA . GLN A 1 105 ? -25.922 -10.891 4.477 1 72.81 105 GLN A CA 1
ATOM 796 C C . GLN A 1 105 ? -25.656 -9.594 5.234 1 72.81 105 GLN A C 1
ATOM 798 O O . GLN A 1 105 ? -26.547 -8.742 5.352 1 72.81 105 GLN A O 1
ATOM 803 N N . GLY A 1 106 ? -24.5 -9.43 5.707 1 71.19 106 GLY A N 1
ATOM 804 C CA . GLY A 1 106 ? -24.156 -8.258 6.496 1 71.19 106 GLY A CA 1
ATOM 805 C C . GLY A 1 106 ? -24.109 -6.984 5.68 1 71.19 106 GLY A C 1
ATOM 806 O O . GLY A 1 106 ? -24.516 -5.918 6.148 1 71.19 106 GLY A O 1
ATOM 807 N N . VAL A 1 107 ? -23.703 -7.148 4.512 1 77.56 107 VAL A N 1
ATOM 808 C CA . VAL A 1 107 ? -23.406 -5.98 3.689 1 77.56 107 VAL A CA 1
ATOM 809 C C . VAL A 1 107 ? -24.672 -5.543 2.945 1 77.56 107 VAL A C 1
ATOM 811 O O . VAL A 1 107 ? -25.078 -4.383 3.025 1 77.56 107 VAL A O 1
ATOM 814 N N . HIS A 1 108 ? -25.391 -6.457 2.277 1 77.44 108 HIS A N 1
ATOM 815 C CA . HIS A 1 108 ? -26.5 -6.031 1.416 1 77.44 108 HIS A CA 1
ATOM 816 C C . HIS A 1 108 ? -27.75 -6.844 1.692 1 77.44 108 HIS A C 1
ATOM 818 O O . HIS A 1 108 ? -28.75 -6.711 0.977 1 77.44 108 HIS A O 1
ATOM 824 N N . GLY A 1 109 ? -27.766 -7.523 2.732 1 74.38 109 GLY A N 1
ATOM 825 C CA . GLY A 1 109 ? -28.953 -8.281 3.084 1 74.38 109 GLY A CA 1
ATOM 826 C C . GLY A 1 109 ? -29.438 -9.188 1.964 1 74.38 109 GLY A C 1
ATOM 827 O O . GLY A 1 109 ? -30.641 -9.242 1.683 1 74.38 109 GLY A O 1
ATOM 828 N N . HIS A 1 110 ? -28.594 -9.688 1.338 1 69.62 110 HIS A N 1
ATOM 829 C CA . HIS A 1 110 ? -28.891 -10.492 0.161 1 69.62 110 HIS A CA 1
ATOM 830 C C . HIS A 1 110 ? -29.719 -9.703 -0.85 1 69.62 110 HIS A C 1
ATOM 832 O O . HIS A 1 110 ? -30.75 -10.172 -1.321 1 69.62 110 HIS A O 1
ATOM 838 N N . PHE A 1 111 ? -29.375 -8.453 -0.99 1 75.06 111 PHE A N 1
ATOM 839 C CA . PHE A 1 111 ? -29.891 -7.555 -2.016 1 75.06 111 PHE A CA 1
ATOM 840 C C . PHE A 1 111 ? -31.25 -7.008 -1.612 1 75.06 111 PHE A C 1
ATOM 842 O O . PHE A 1 111 ? -32 -6.539 -2.461 1 75.06 111 PHE A O 1
ATOM 849 N N . THR A 1 112 ? -31.5 -7.043 -0.34 1 78.56 112 THR A N 1
ATOM 850 C CA . THR A 1 112 ? -32.812 -6.559 0.103 1 78.56 112 THR A CA 1
ATOM 851 C C . THR A 1 112 ? -32.688 -5.184 0.75 1 78.56 112 THR A C 1
ATOM 853 O O . THR A 1 112 ? -33.688 -4.492 0.949 1 78.56 112 THR A O 1
ATOM 856 N N . LYS A 1 113 ? -31.469 -4.801 0.981 1 85.62 113 LYS A N 1
ATOM 857 C CA . LYS A 1 113 ? -31.281 -3.523 1.663 1 85.62 113 LYS A CA 1
ATOM 858 C C . LYS A 1 113 ? -31.422 -2.355 0.69 1 85.62 113 LYS A C 1
ATOM 860 O O . LYS A 1 113 ? -30.984 -2.447 -0.462 1 85.62 113 LYS A O 1
ATOM 865 N N . ARG A 1 114 ? -32.031 -1.273 1.222 1 90.19 114 ARG A N 1
ATOM 866 C CA . ARG A 1 114 ? -32.031 -0.007 0.495 1 90.19 114 ARG A CA 1
ATOM 867 C C . ARG A 1 114 ? -30.625 0.585 0.441 1 90.19 114 ARG A C 1
ATOM 869 O O . ARG A 1 114 ? -29.781 0.294 1.299 1 90.19 114 ARG A O 1
ATOM 876 N N . PRO A 1 115 ? -30.359 1.358 -0.559 1 89.81 115 PRO A N 1
ATOM 877 C CA . PRO A 1 115 ? -29.031 1.948 -0.707 1 89.81 115 PRO A CA 1
ATOM 878 C C . PRO A 1 115 ? -28.531 2.621 0.573 1 89.81 115 PRO A C 1
ATOM 880 O O . PRO A 1 115 ? -27.359 2.506 0.921 1 89.81 115 PRO A O 1
ATOM 883 N N . GLU A 1 116 ? -29.422 3.248 1.358 1 91.94 116 GLU A N 1
ATOM 884 C CA . GLU A 1 116 ? -29.047 3.973 2.568 1 91.94 116 GLU A CA 1
ATOM 885 C C . GLU A 1 116 ? -28.625 3.014 3.676 1 91.94 116 GLU A C 1
ATOM 887 O O . GLU A 1 116 ? -27.953 3.418 4.633 1 91.94 116 GLU A O 1
ATOM 892 N N . ASP A 1 117 ? -28.953 1.78 3.482 1 91.88 117 ASP A N 1
ATOM 893 C CA . ASP A 1 117 ? -28.719 0.798 4.539 1 91.88 117 ASP A CA 1
ATOM 894 C C . ASP A 1 117 ? -27.578 -0.147 4.172 1 91.88 117 ASP A C 1
ATOM 896 O O . ASP A 1 117 ? -27.188 -0.999 4.973 1 91.88 117 ASP A O 1
ATOM 900 N N . ILE A 1 118 ? -27.078 0.066 2.988 1 90.62 118 ILE A N 1
ATOM 901 C CA . ILE A 1 118 ? -25.953 -0.773 2.572 1 90.62 118 ILE A CA 1
ATOM 902 C C . ILE A 1 118 ? -24.734 -0.457 3.424 1 90.62 118 ILE A C 1
ATOM 904 O O . ILE A 1 118 ? -24.312 0.702 3.527 1 90.62 118 ILE A O 1
ATOM 908 N N . GLY A 1 119 ? -24.203 -1.469 4.078 1 89.94 119 GLY A N 1
ATOM 909 C CA . GLY A 1 119 ? -23.031 -1.305 4.918 1 89.94 119 GLY A CA 1
ATOM 910 C C . GLY A 1 119 ? -21.719 -1.524 4.172 1 89.94 119 GLY A C 1
ATOM 911 O O . GLY A 1 119 ? -21.719 -2.008 3.037 1 89.94 119 GLY A O 1
ATOM 912 N N . ALA A 1 120 ? -20.703 -1.11 4.836 1 90.69 120 ALA A N 1
ATOM 913 C CA . ALA A 1 120 ? -19.375 -1.341 4.27 1 90.69 120 ALA A CA 1
ATOM 914 C C . ALA A 1 120 ? -19.094 -2.834 4.141 1 90.69 120 ALA A C 1
ATOM 916 O O . ALA A 1 120 ? -19.453 -3.621 5.016 1 90.69 120 ALA A O 1
ATOM 917 N N . GLY A 1 121 ? -18.453 -3.209 3.105 1 86.56 121 GLY A N 1
ATOM 918 C CA . GLY A 1 121 ? -18.141 -4.605 2.869 1 86.56 121 GLY A CA 1
ATOM 919 C C . GLY A 1 121 ? -17.031 -5.125 3.764 1 86.56 121 GLY A C 1
ATOM 920 O O . GLY A 1 121 ? -16.828 -6.336 3.881 1 86.56 121 GLY A O 1
ATOM 921 N N . ASP A 1 122 ? -16.328 -4.207 4.355 1 87.88 122 ASP A N 1
ATOM 922 C CA . ASP A 1 122 ? -15.227 -4.488 5.262 1 87.88 122 ASP A CA 1
ATOM 923 C C . ASP A 1 122 ? -14.953 -3.299 6.18 1 87.88 122 ASP A C 1
ATOM 925 O O . ASP A 1 122 ? -15.383 -2.178 5.898 1 87.88 122 ASP A O 1
ATOM 929 N N . GLN A 1 123 ? -14.367 -3.625 7.355 1 91.31 123 GLN A N 1
ATOM 930 C CA . GLN A 1 123 ? -13.875 -2.494 8.133 1 91.31 123 GLN A CA 1
ATOM 931 C C . GLN A 1 123 ? -12.609 -1.908 7.508 1 91.31 123 GLN A C 1
ATOM 933 O O . GLN A 1 123 ? -11.914 -2.586 6.75 1 91.31 123 GLN A O 1
ATOM 938 N N . GLY A 1 124 ? -12.32 -0.641 7.715 1 92.62 124 GLY A N 1
ATOM 939 C CA . GLY A 1 124 ? -11.102 -0.036 7.199 1 92.62 124 GLY A CA 1
ATOM 940 C C . GLY A 1 124 ? -11.133 1.48 7.223 1 92.62 124 GLY A C 1
ATOM 941 O O . GLY A 1 124 ? -12.086 2.08 7.719 1 92.62 124 GLY A O 1
ATOM 942 N N . HIS A 1 125 ? -10.008 2.049 6.809 1 94.88 125 HIS A N 1
ATOM 943 C CA . HIS A 1 125 ? -9.898 3.494 6.648 1 94.88 125 HIS A CA 1
ATOM 944 C C . HIS A 1 125 ? -9.344 3.859 5.277 1 94.88 125 HIS A C 1
ATOM 946 O O . HIS A 1 125 ? -8.531 3.117 4.715 1 94.88 125 HIS A O 1
ATOM 952 N N . MET A 1 126 ? -9.82 4.859 4.711 1 96.56 126 MET A N 1
ATOM 953 C CA . MET A 1 126 ? -9.43 5.355 3.395 1 96.56 126 MET A CA 1
ATOM 954 C C . MET A 1 126 ? -9.055 6.832 3.457 1 96.56 126 MET A C 1
ATOM 956 O O . MET A 1 126 ? -9.539 7.566 4.32 1 96.56 126 MET A O 1
ATOM 960 N N . PHE A 1 127 ? -8.242 7.293 2.523 1 96.94 127 PHE A N 1
ATOM 961 C CA . PHE A 1 127 ? -7.75 8.664 2.51 1 96.94 127 PHE A CA 1
ATOM 962 C C . PHE A 1 127 ? -7.965 9.305 1.142 1 96.94 127 PHE A C 1
ATOM 964 O O . PHE A 1 127 ? -7.848 8.633 0.114 1 96.94 127 PHE A O 1
ATOM 971 N N . GLY A 1 128 ? -8.312 10.547 1.138 1 97.56 128 GLY A N 1
ATOM 972 C CA . GLY A 1 128 ? -8.273 11.445 -0.006 1 97.56 128 GLY A CA 1
ATOM 973 C C . GLY A 1 128 ? -7.355 12.641 0.201 1 97.56 128 GLY A C 1
ATOM 974 O O . GLY A 1 128 ? -7.242 13.148 1.315 1 97.56 128 GLY A O 1
ATOM 975 N N . TYR A 1 129 ? -6.758 13.062 -0.829 1 98.31 129 TYR A N 1
ATOM 976 C CA . TYR A 1 129 ? -5.773 14.133 -0.744 1 98.31 129 TYR A CA 1
ATOM 977 C C . TYR A 1 129 ? -5.887 15.07 -1.938 1 98.31 129 TYR A C 1
ATOM 979 O O . TYR A 1 129 ? -6.25 14.648 -3.037 1 98.31 129 TYR A O 1
ATOM 987 N N . ALA A 1 130 ? -5.613 16.328 -1.677 1 98.75 130 ALA A N 1
ATOM 988 C CA . ALA A 1 130 ? -5.559 17.328 -2.738 1 98.75 130 ALA A CA 1
ATOM 989 C C . ALA A 1 130 ? -4.586 18.453 -2.383 1 98.75 130 ALA A C 1
ATOM 991 O O . ALA A 1 130 ? -4.391 18.766 -1.206 1 98.75 130 ALA A O 1
ATOM 992 N N . THR A 1 131 ? -3.967 19.016 -3.34 1 98.75 131 THR A N 1
ATOM 993 C CA . THR A 1 131 ? -3.059 20.156 -3.201 1 98.75 131 THR A CA 1
ATOM 994 C C . THR A 1 131 ? -3.141 21.062 -4.422 1 98.75 131 THR A C 1
ATOM 996 O O . THR A 1 131 ? -3.457 20.609 -5.523 1 98.75 131 THR A O 1
ATOM 999 N N . ASP A 1 132 ? -2.812 22.266 -4.219 1 98.5 132 ASP A N 1
ATOM 1000 C CA . ASP A 1 132 ? -2.953 23.234 -5.305 1 98.5 132 ASP A CA 1
ATOM 1001 C C . ASP A 1 132 ? -1.672 23.328 -6.133 1 98.5 132 ASP A C 1
ATOM 1003 O O . ASP A 1 132 ? -1.438 24.312 -6.82 1 98.5 132 ASP A O 1
ATOM 1007 N N . GLU A 1 133 ? -0.811 22.328 -6.086 1 98.12 133 GLU A N 1
ATOM 1008 C CA . GLU A 1 133 ? 0.468 22.328 -6.789 1 98.12 133 GLU A CA 1
ATOM 1009 C C . GLU A 1 133 ? 0.265 22.312 -8.305 1 98.12 133 GLU A C 1
ATOM 1011 O O . GLU A 1 133 ? 1.128 22.766 -9.055 1 98.12 133 GLU A O 1
ATOM 1016 N N . THR A 1 134 ? -0.806 21.688 -8.727 1 98.38 134 THR A N 1
ATOM 1017 C CA . THR A 1 134 ? -1.083 21.516 -10.141 1 98.38 134 THR A CA 1
ATOM 1018 C C . THR A 1 134 ? -2.559 21.766 -10.445 1 98.38 134 THR A C 1
ATOM 1020 O O . THR A 1 134 ? -3.387 21.797 -9.531 1 98.38 134 THR A O 1
ATOM 1023 N N . PRO A 1 135 ? -2.924 21.922 -11.727 1 97.88 135 PRO A N 1
ATOM 1024 C CA . PRO A 1 135 ? -4.336 22.094 -12.078 1 97.88 135 PRO A CA 1
ATOM 1025 C C . PRO A 1 135 ? -5.188 20.875 -11.734 1 97.88 135 PRO A C 1
ATOM 1027 O O . PRO A 1 135 ? -6.391 21 -11.508 1 97.88 135 PRO A O 1
ATOM 1030 N N . GLU A 1 136 ? -4.625 19.688 -11.609 1 98.06 136 GLU A N 1
ATOM 1031 C CA . GLU A 1 136 ? -5.328 18.453 -11.25 1 98.06 136 GLU A CA 1
ATOM 1032 C C . GLU A 1 136 ? -5.547 18.375 -9.742 1 98.06 136 GLU A C 1
ATOM 1034 O O . GLU A 1 136 ? -6.223 17.453 -9.258 1 98.06 136 GLU A O 1
ATOM 1039 N N . LEU A 1 137 ? -4.957 19.344 -8.984 1 98.62 137 LEU A N 1
ATOM 1040 C CA . LEU A 1 137 ? -4.965 19.359 -7.523 1 98.62 137 LEU A CA 1
ATOM 1041 C C . LEU A 1 137 ? -4.328 18.094 -6.965 1 98.62 137 LEU A C 1
ATOM 1043 O O . LEU A 1 137 ? -4.895 17.453 -6.082 1 98.62 137 LEU A O 1
ATOM 1047 N N . MET A 1 138 ? -3.246 17.656 -7.641 1 98.56 138 MET A N 1
ATOM 1048 C CA . MET A 1 138 ? -2.373 16.547 -7.297 1 98.56 138 MET A CA 1
ATOM 1049 C C . MET A 1 138 ? -0.939 17.016 -7.086 1 98.56 138 MET A C 1
ATOM 1051 O O . MET A 1 138 ? -0.562 18.094 -7.555 1 98.56 138 MET A O 1
ATOM 1055 N N . PRO A 1 139 ? -0.119 16.312 -6.336 1 98.12 139 PRO A N 1
ATOM 1056 C CA . PRO A 1 139 ? 1.284 16.703 -6.191 1 98.12 139 PRO A CA 1
ATOM 1057 C C . PRO A 1 139 ? 2.039 16.703 -7.52 1 98.12 139 PRO A C 1
ATOM 1059 O O . PRO A 1 139 ? 1.919 15.75 -8.297 1 98.12 139 PRO A O 1
ATOM 1062 N N . LEU A 1 140 ? 2.85 17.703 -7.781 1 98.69 140 LEU A N 1
ATOM 1063 C CA . LEU A 1 140 ? 3.533 17.859 -9.062 1 98.69 140 LEU A CA 1
ATOM 1064 C C . LEU A 1 140 ? 4.441 16.672 -9.344 1 98.69 140 LEU A C 1
ATOM 1066 O O . LEU A 1 140 ? 4.457 16.156 -10.461 1 98.69 140 LEU A O 1
ATOM 1070 N N . SER A 1 141 ? 5.234 16.25 -8.352 1 98.12 141 SER A N 1
ATOM 1071 C CA . SER A 1 141 ? 6.156 15.133 -8.555 1 98.12 141 SER A CA 1
ATOM 1072 C C . SER A 1 141 ? 5.422 13.898 -9.078 1 98.12 141 SER A C 1
ATOM 1074 O O . SER A 1 141 ? 5.902 13.227 -10 1 98.12 141 SER A O 1
ATOM 1076 N N . HIS A 1 142 ? 4.277 13.617 -8.531 1 97.69 142 HIS A N 1
ATOM 1077 C CA . HIS A 1 142 ? 3.49 12.453 -8.914 1 97.69 142 HIS A CA 1
ATOM 1078 C C . HIS A 1 142 ? 2.875 12.633 -10.297 1 97.69 142 HIS A C 1
ATOM 1080 O O . HIS A 1 142 ? 2.867 11.703 -11.109 1 97.69 142 HIS A O 1
ATOM 1086 N N . VAL A 1 143 ? 2.326 13.82 -10.555 1 98.31 143 VAL A N 1
ATOM 1087 C CA . VAL A 1 143 ? 1.715 14.109 -11.844 1 98.31 143 VAL A CA 1
ATOM 1088 C C . VAL A 1 143 ? 2.74 13.906 -12.961 1 98.31 143 VAL A C 1
ATOM 1090 O O . VAL A 1 143 ? 2.445 13.266 -13.969 1 98.31 143 VAL A O 1
ATOM 1093 N N . LEU A 1 144 ? 3.941 14.414 -12.742 1 98.62 144 LEU A N 1
ATOM 1094 C CA . LEU A 1 144 ? 4.98 14.312 -13.758 1 98.62 144 LEU A CA 1
ATOM 1095 C C . LEU A 1 144 ? 5.402 12.859 -13.969 1 98.62 144 LEU A C 1
ATOM 1097 O O . LEU A 1 144 ? 5.531 12.406 -15.109 1 98.62 144 LEU A O 1
ATOM 1101 N N . ALA A 1 145 ? 5.629 12.125 -12.891 1 98 145 ALA A N 1
ATOM 1102 C CA . ALA A 1 145 ? 6.023 10.719 -13 1 98 145 ALA A CA 1
ATOM 1103 C C . ALA A 1 145 ? 4.984 9.914 -13.781 1 98 145 ALA A C 1
ATOM 1105 O O . ALA A 1 145 ? 5.34 9.102 -14.633 1 98 145 ALA A O 1
ATOM 1106 N N . THR A 1 146 ? 3.756 10.18 -13.492 1 97.88 146 THR A N 1
ATOM 1107 C CA . THR A 1 146 ? 2.658 9.438 -14.109 1 97.88 146 THR A CA 1
ATOM 1108 C C . THR A 1 146 ? 2.506 9.828 -15.578 1 97.88 146 THR A C 1
ATOM 1110 O O . THR A 1 146 ? 2.32 8.969 -16.438 1 97.88 146 THR A O 1
ATOM 1113 N N . LYS A 1 147 ? 2.584 11.117 -15.883 1 98 147 LYS A N 1
ATOM 1114 C CA . LYS A 1 147 ? 2.4 11.602 -17.25 1 98 147 LYS A CA 1
ATOM 1115 C C . LYS A 1 147 ? 3.531 11.125 -18.156 1 98 147 LYS A C 1
ATOM 1117 O O . LYS A 1 147 ? 3.307 10.82 -19.328 1 98 147 LYS A O 1
ATOM 1122 N N . ILE A 1 148 ? 4.75 11.109 -17.625 1 98 148 ILE A N 1
ATOM 1123 C CA . ILE A 1 148 ? 5.875 10.594 -18.391 1 98 148 ILE A CA 1
ATOM 1124 C C . ILE A 1 148 ? 5.645 9.117 -18.719 1 98 148 ILE A C 1
ATOM 1126 O O . ILE A 1 148 ? 5.879 8.68 -19.844 1 98 148 ILE A O 1
ATOM 1130 N N . GLY A 1 149 ? 5.184 8.359 -17.719 1 97.62 149 GLY A N 1
ATOM 1131 C CA . GLY A 1 149 ? 4.855 6.961 -17.953 1 97.62 149 GLY A CA 1
ATOM 1132 C C . GLY A 1 149 ? 3.787 6.773 -19.016 1 97.62 149 GLY A C 1
ATOM 1133 O O . GLY A 1 149 ? 3.928 5.93 -19.906 1 97.62 149 GLY A O 1
ATOM 1134 N N . ALA A 1 150 ? 2.742 7.547 -18.906 1 97.75 150 ALA A N 1
ATOM 1135 C CA . ALA A 1 150 ? 1.661 7.48 -19.891 1 97.75 150 ALA A CA 1
ATOM 1136 C C . ALA A 1 150 ? 2.168 7.828 -21.297 1 97.75 150 ALA A C 1
ATOM 1138 O O . ALA A 1 150 ? 1.755 7.215 -22.281 1 97.75 150 ALA A O 1
ATOM 1139 N N . LYS A 1 151 ? 3.008 8.812 -21.375 1 97.94 151 LYS A N 1
ATOM 1140 C CA . LYS A 1 151 ? 3.57 9.211 -22.672 1 97.94 151 LYS A CA 1
ATOM 1141 C C . LYS A 1 151 ? 4.418 8.102 -23.266 1 97.94 151 LYS A C 1
ATOM 1143 O O . LYS A 1 151 ? 4.395 7.879 -24.484 1 97.94 151 LYS A O 1
ATOM 1148 N N . LEU A 1 152 ? 5.195 7.418 -22.453 1 97.06 152 LEU A N 1
ATOM 1149 C CA . LEU A 1 152 ? 5.98 6.285 -22.922 1 97.06 152 LEU A CA 1
ATOM 1150 C C . LEU A 1 152 ? 5.086 5.234 -23.562 1 97.06 152 LEU A C 1
ATOM 1152 O O . LEU A 1 152 ? 5.441 4.668 -24.609 1 97.06 152 LEU A O 1
ATOM 1156 N N . THR A 1 153 ? 3.965 4.992 -22.953 1 97.5 153 THR A N 1
ATOM 1157 C CA . THR A 1 153 ? 3.014 4.035 -23.5 1 97.5 153 THR A CA 1
ATOM 1158 C C . THR A 1 153 ? 2.443 4.535 -24.828 1 97.5 153 THR A C 1
ATOM 1160 O O . THR A 1 153 ? 2.318 3.768 -25.781 1 97.5 153 THR A O 1
ATOM 1163 N N . GLU A 1 154 ? 2.115 5.793 -24.875 1 97.81 154 GLU A N 1
ATOM 1164 C CA . GLU A 1 154 ? 1.56 6.391 -26.078 1 97.81 154 GLU A CA 1
ATOM 1165 C C . GLU A 1 154 ? 2.525 6.258 -27.266 1 97.81 154 GLU A C 1
ATOM 1167 O O . GLU A 1 154 ? 2.137 5.812 -28.344 1 97.81 154 GLU A O 1
ATOM 1172 N N . VAL A 1 155 ? 3.785 6.617 -27.016 1 97.5 155 VAL A N 1
ATOM 1173 C CA . VAL A 1 155 ? 4.746 6.637 -28.109 1 97.5 155 VAL A CA 1
ATOM 1174 C C . VAL A 1 155 ? 5.113 5.207 -28.5 1 97.5 155 VAL A C 1
ATOM 1176 O O . VAL A 1 155 ? 5.496 4.945 -29.641 1 97.5 155 VAL A O 1
ATOM 1179 N N . ARG A 1 156 ? 5 4.27 -27.578 1 96.44 156 ARG A N 1
ATOM 1180 C CA . ARG A 1 156 ? 5.172 2.861 -27.922 1 96.44 156 ARG A CA 1
ATOM 1181 C C . ARG A 1 156 ? 4.047 2.375 -28.828 1 96.44 156 ARG A C 1
ATOM 1183 O O . ARG A 1 156 ? 4.297 1.826 -29.891 1 96.44 156 ARG A O 1
ATOM 1190 N N . LYS A 1 157 ? 2.863 2.68 -28.453 1 97.12 157 LYS A N 1
ATOM 1191 C CA . LYS A 1 157 ? 1.687 2.131 -29.125 1 97.12 157 LYS A CA 1
ATOM 1192 C C . LYS A 1 157 ? 1.462 2.801 -30.469 1 97.12 157 LYS A C 1
ATOM 1194 O O . LYS A 1 157 ? 0.974 2.168 -31.406 1 97.12 157 LYS A O 1
ATOM 1199 N N . ASN A 1 158 ? 1.788 4.043 -30.562 1 97.56 158 ASN A N 1
ATOM 1200 C CA . ASN A 1 158 ? 1.54 4.715 -31.828 1 97.56 158 ASN A CA 1
ATOM 1201 C C . ASN A 1 158 ? 2.734 4.59 -32.781 1 97.56 158 ASN A C 1
ATOM 1203 O O . ASN A 1 158 ? 2.727 5.152 -33.875 1 97.56 158 ASN A O 1
ATOM 1207 N N . GLY A 1 159 ? 3.807 3.99 -32.344 1 95.19 159 GLY A N 1
ATOM 1208 C CA . GLY A 1 159 ? 4.922 3.656 -33.219 1 95.19 159 GLY A CA 1
ATOM 1209 C C . GLY A 1 159 ? 5.98 4.742 -33.281 1 95.19 159 GLY A C 1
ATOM 1210 O O . GLY A 1 159 ? 6.98 4.605 -33.969 1 95.19 159 GLY A O 1
ATOM 1211 N N . THR A 1 160 ? 5.832 5.82 -32.531 1 95.94 160 THR A N 1
ATOM 1212 C CA . THR A 1 160 ? 6.832 6.883 -32.5 1 95.94 160 THR A CA 1
ATOM 1213 C C . THR A 1 160 ? 8.156 6.348 -31.953 1 95.94 160 THR A C 1
ATOM 1215 O O . THR A 1 160 ? 9.227 6.707 -32.469 1 95.94 160 THR A O 1
ATOM 1218 N N . CYS A 1 161 ? 8.148 5.551 -30.906 1 93.38 161 CYS A N 1
ATOM 1219 C CA . CYS A 1 161 ? 9.305 4.855 -30.344 1 93.38 161 CYS A CA 1
ATOM 1220 C C . CYS A 1 161 ? 9.117 3.346 -30.422 1 93.38 161 CYS A C 1
ATOM 1222 O O . CYS A 1 161 ? 8.773 2.713 -29.422 1 93.38 161 CYS A O 1
ATOM 1224 N N . ARG A 1 162 ? 9.531 2.768 -31.438 1 90.56 162 ARG A N 1
ATOM 1225 C CA . ARG A 1 162 ? 9.172 1.402 -31.812 1 90.56 162 ARG A CA 1
ATOM 1226 C C . ARG A 1 162 ? 9.945 0.387 -30.969 1 90.56 162 ARG A C 1
ATOM 1228 O O . ARG A 1 162 ? 9.516 -0.763 -30.828 1 90.56 162 ARG A O 1
ATOM 1235 N N . TRP A 1 163 ? 11.023 0.786 -30.469 1 91.81 163 TRP A N 1
ATOM 1236 C CA . TRP A 1 163 ? 11.859 -0.178 -29.75 1 91.81 163 TRP A CA 1
ATOM 1237 C C . TRP A 1 163 ? 11.398 -0.342 -28.312 1 91.81 163 TRP A C 1
ATOM 1239 O O . TRP A 1 163 ? 11.906 -1.194 -27.578 1 91.81 163 TRP A O 1
ATOM 1249 N N . LEU A 1 164 ? 10.414 0.45 -27.938 1 94.19 164 LEU A N 1
ATOM 1250 C CA . LEU A 1 164 ? 9.891 0.364 -26.578 1 94.19 164 LEU A CA 1
ATOM 1251 C C . LEU A 1 164 ? 9.055 -0.897 -26.406 1 94.19 164 LEU A C 1
ATOM 1253 O O . LEU A 1 164 ? 8.359 -1.325 -27.328 1 94.19 164 LEU A O 1
ATOM 1257 N N . ARG A 1 165 ? 9.133 -1.475 -25.219 1 95.81 165 ARG A N 1
ATOM 1258 C CA . ARG A 1 165 ? 8.328 -2.619 -24.812 1 95.81 165 ARG A CA 1
ATOM 1259 C C . ARG A 1 165 ? 7.414 -2.254 -23.641 1 95.81 165 ARG A C 1
ATOM 1261 O O . ARG A 1 165 ? 7.438 -1.119 -23.156 1 95.81 165 ARG A O 1
ATOM 1268 N N . PRO A 1 166 ? 6.512 -3.121 -23.25 1 96.38 166 PRO A N 1
ATOM 1269 C CA . PRO A 1 166 ? 5.391 -2.734 -22.391 1 96.38 166 PRO A CA 1
ATOM 1270 C C . PRO A 1 166 ? 5.84 -2.281 -21 1 96.38 166 PRO A C 1
ATOM 1272 O O . PRO A 1 166 ? 5.242 -1.373 -20.422 1 96.38 166 PRO A O 1
ATOM 1275 N N . ASP A 1 167 ? 6.824 -2.781 -20.469 1 95.75 167 ASP A N 1
ATOM 1276 C CA . ASP A 1 167 ? 7.207 -2.523 -19.078 1 95.75 167 ASP A CA 1
ATOM 1277 C C . ASP A 1 167 ? 8.016 -1.231 -18.969 1 95.75 167 ASP A C 1
ATOM 1279 O O . ASP A 1 167 ? 8.781 -0.891 -19.859 1 95.75 167 ASP A O 1
ATOM 1283 N N . GLY A 1 168 ? 7.777 -0.551 -17.906 1 94.94 168 GLY A N 1
ATOM 1284 C CA . GLY A 1 168 ? 8.5 0.687 -17.656 1 94.94 168 GLY A CA 1
ATOM 1285 C C . GLY A 1 168 ? 8.211 1.295 -16.297 1 94.94 168 GLY A C 1
ATOM 1286 O O . GLY A 1 168 ? 7.172 1.016 -15.695 1 94.94 168 GLY A O 1
ATOM 1287 N N . LYS A 1 169 ? 9.148 2.113 -15.812 1 94.5 169 LYS A N 1
ATOM 1288 C CA . LYS A 1 169 ? 9.086 2.832 -14.539 1 94.5 169 LYS A CA 1
ATOM 1289 C C . LYS A 1 169 ? 9.609 4.258 -14.688 1 94.5 169 LYS A C 1
ATOM 1291 O O . LYS A 1 169 ? 10.578 4.496 -15.406 1 94.5 169 LYS A O 1
ATOM 1296 N N . THR A 1 170 ? 8.945 5.141 -14.047 1 96.88 170 THR A N 1
ATOM 1297 C CA . THR A 1 170 ? 9.359 6.539 -14.055 1 96.88 170 THR A CA 1
ATOM 1298 C C . THR A 1 170 ? 9.453 7.086 -12.633 1 96.88 170 THR A C 1
ATOM 1300 O O . THR A 1 170 ? 8.703 6.668 -11.75 1 96.88 170 THR A O 1
ATOM 1303 N N . GLN A 1 171 ? 10.359 7.938 -12.453 1 96.75 171 GLN A N 1
ATOM 1304 C CA . GLN A 1 171 ? 10.594 8.578 -11.164 1 96.75 171 GLN A CA 1
ATOM 1305 C C . GLN A 1 171 ? 10.977 10.047 -11.344 1 96.75 171 GLN A C 1
ATOM 1307 O O . GLN A 1 171 ? 11.781 10.383 -12.211 1 96.75 171 GLN A O 1
ATOM 1312 N N . VAL A 1 172 ? 10.336 10.914 -10.578 1 97.94 172 VAL A N 1
ATOM 1313 C CA . VAL A 1 172 ? 10.617 12.344 -10.648 1 97.94 172 VAL A CA 1
ATOM 1314 C C . VAL A 1 172 ? 10.883 12.891 -9.25 1 97.94 172 VAL A C 1
ATOM 1316 O O . VAL A 1 172 ? 10.078 12.695 -8.336 1 97.94 172 VAL A O 1
ATOM 1319 N N . THR A 1 173 ? 11.992 13.5 -9.062 1 97.62 173 THR A N 1
ATOM 1320 C CA . THR A 1 173 ? 12.328 14.242 -7.852 1 97.62 173 THR A CA 1
ATOM 1321 C C . THR A 1 173 ? 12.141 15.742 -8.07 1 97.62 173 THR A C 1
ATOM 1323 O O . THR A 1 173 ? 12.695 16.312 -9.008 1 97.62 173 THR A O 1
ATOM 1326 N N . VAL A 1 174 ? 11.383 16.328 -7.234 1 98.19 174 VAL A N 1
ATOM 1327 C CA . VAL A 1 174 ? 11.109 17.75 -7.316 1 98.19 174 VAL A CA 1
ATOM 1328 C C . VAL A 1 174 ? 11.641 18.453 -6.066 1 98.19 174 VAL A C 1
ATOM 1330 O O . VAL A 1 174 ? 11.586 17.906 -4.965 1 98.19 174 VAL A O 1
ATOM 1333 N N . GLU A 1 175 ? 12.266 19.609 -6.27 1 98.06 175 GLU A N 1
ATOM 1334 C CA . GLU A 1 175 ? 12.633 20.484 -5.164 1 98.06 175 GLU A CA 1
ATOM 1335 C C . GLU A 1 175 ? 11.445 21.328 -4.703 1 98.06 175 GLU A C 1
ATOM 1337 O O . GLU A 1 175 ? 10.766 21.938 -5.52 1 98.06 175 GLU A O 1
ATOM 1342 N N . TYR A 1 176 ? 11.18 21.266 -3.375 1 97.31 176 TYR A N 1
ATOM 1343 C CA . TYR A 1 176 ? 10.047 21.969 -2.783 1 97.31 176 TYR A CA 1
ATOM 1344 C C . TYR A 1 176 ? 10.516 22.906 -1.686 1 97.31 176 TYR A C 1
ATOM 1346 O O . TYR A 1 176 ? 11.625 22.781 -1.164 1 97.31 176 TYR A O 1
ATOM 1354 N N . TYR A 1 177 ? 9.758 23.859 -1.391 1 96.56 177 TYR A N 1
ATOM 1355 C CA . TYR A 1 177 ? 9.812 24.484 -0.077 1 96.56 177 TYR A CA 1
ATOM 1356 C C . TYR A 1 177 ? 8.438 24.484 0.583 1 96.56 177 TYR A C 1
ATOM 1358 O O . TYR A 1 177 ? 7.418 24.391 -0.097 1 96.56 177 TYR A O 1
ATOM 1366 N N . ASN A 1 178 ? 8.414 24.453 1.892 1 94.25 178 ASN A N 1
ATOM 1367 C CA . ASN A 1 178 ? 7.195 24.469 2.689 1 94.25 178 ASN A CA 1
ATOM 1368 C C . ASN A 1 178 ? 6.742 25.891 3.01 1 94.25 178 ASN A C 1
ATOM 1370 O O . ASN A 1 178 ? 7.43 26.609 3.732 1 94.25 178 ASN A O 1
ATOM 1374 N N . ASP A 1 179 ? 5.672 26.281 2.434 1 95.44 179 ASP A N 1
ATOM 1375 C CA . ASP A 1 179 ? 5.074 27.578 2.738 1 95.44 179 ASP A CA 1
ATOM 1376 C C . ASP A 1 179 ? 3.934 27.422 3.744 1 95.44 179 ASP A C 1
ATOM 1378 O O . ASP A 1 179 ? 2.76 27.438 3.367 1 95.44 179 ASP A O 1
ATOM 1382 N N . ASN A 1 180 ? 4.27 27.359 5.027 1 92.38 180 ASN A N 1
ATOM 1383 C CA . ASN A 1 180 ? 3.318 27.25 6.125 1 92.38 180 ASN A CA 1
ATOM 1384 C C . ASN A 1 180 ? 2.305 26.125 5.875 1 92.38 180 ASN A C 1
ATOM 1386 O O . ASN A 1 180 ? 1.097 26.359 5.961 1 92.38 180 ASN A O 1
ATOM 1390 N N . GLY A 1 181 ? 2.781 25 5.426 1 92.88 181 GLY A N 1
ATOM 1391 C CA . GLY A 1 181 ? 1.931 23.828 5.211 1 92.88 181 GLY A CA 1
ATOM 1392 C C . GLY A 1 181 ? 1.716 23.516 3.746 1 92.88 181 GLY A C 1
ATOM 1393 O O . GLY A 1 181 ? 1.455 22.359 3.387 1 92.88 181 GLY A O 1
ATOM 1394 N N . ALA A 1 182 ? 1.785 24.516 2.906 1 96.44 182 ALA A N 1
ATOM 1395 C CA . ALA A 1 182 ? 1.681 24.328 1.464 1 96.44 182 ALA A CA 1
ATOM 1396 C C . ALA A 1 182 ? 3.025 23.906 0.868 1 96.44 182 ALA A C 1
ATOM 1398 O O . ALA A 1 182 ? 4.051 24.531 1.146 1 96.44 182 ALA A O 1
ATOM 1399 N N . MET A 1 183 ? 3.033 22.828 0.142 1 96 183 MET A N 1
ATOM 1400 C CA . MET A 1 183 ? 4.242 22.422 -0.562 1 96 183 MET A CA 1
ATOM 1401 C C . MET A 1 183 ? 4.34 23.094 -1.924 1 96 183 MET A C 1
ATOM 1403 O O . MET A 1 183 ? 3.486 22.891 -2.787 1 96 183 MET A O 1
ATOM 1407 N N . VAL A 1 184 ? 5.375 23.875 -2.08 1 98 184 VAL A N 1
ATOM 1408 C CA . VAL A 1 184 ? 5.523 24.672 -3.295 1 98 184 VAL A CA 1
ATOM 1409 C C . VAL A 1 184 ? 6.668 24.109 -4.141 1 98 184 VAL A C 1
ATOM 1411 O O . VAL A 1 184 ? 7.832 24.172 -3.742 1 98 184 VAL A O 1
ATOM 1414 N N . PRO A 1 185 ? 6.328 23.578 -5.258 1 98.19 185 PRO A N 1
ATOM 1415 C CA . PRO A 1 185 ? 7.41 23.094 -6.121 1 98.19 185 PRO A CA 1
ATOM 1416 C C . PRO A 1 185 ? 8.273 24.219 -6.676 1 98.19 185 PRO A C 1
ATOM 1418 O O . PRO A 1 185 ? 7.754 25.281 -7.039 1 98.19 185 PRO A O 1
ATOM 1421 N N . VAL A 1 186 ? 9.562 24.031 -6.746 1 98.06 186 VAL A N 1
ATOM 1422 C CA . VAL A 1 186 ? 10.516 25.016 -7.211 1 98.06 186 VAL A CA 1
ATOM 1423 C C . VAL A 1 186 ? 11.062 24.625 -8.578 1 98.06 186 VAL A C 1
ATOM 1425 O O . VAL A 1 186 ? 11.055 25.422 -9.516 1 98.06 186 VAL A O 1
ATOM 1428 N N . ARG A 1 187 ? 11.523 23.422 -8.695 1 97.94 187 ARG A N 1
ATOM 1429 C CA . ARG A 1 187 ? 12.062 22.906 -9.945 1 97.94 187 ARG A CA 1
ATOM 1430 C C . ARG A 1 187 ? 12.117 21.391 -9.93 1 97.94 187 ARG A C 1
ATOM 1432 O O . ARG A 1 187 ? 12.172 20.766 -8.867 1 97.94 187 ARG A O 1
ATOM 1439 N N . VAL A 1 188 ? 12.133 20.844 -11.109 1 98.12 188 VAL A N 1
ATOM 1440 C CA . VAL A 1 188 ? 12.43 19.438 -11.266 1 98.12 188 VAL A CA 1
ATOM 1441 C C . VAL A 1 188 ? 13.93 19.188 -11.086 1 98.12 188 VAL A C 1
ATOM 1443 O O . VAL A 1 188 ? 14.75 19.797 -11.781 1 98.12 188 VAL A O 1
ATOM 1446 N N . HIS A 1 189 ? 14.234 18.375 -10.164 1 97.5 189 HIS A N 1
ATOM 1447 C CA . HIS A 1 189 ? 15.633 18.109 -9.844 1 97.5 189 HIS A CA 1
ATOM 1448 C C . HIS A 1 189 ? 16.172 16.922 -10.633 1 97.5 189 HIS A C 1
ATOM 1450 O O . HIS A 1 189 ? 17.266 16.969 -11.18 1 97.5 189 HIS A O 1
ATOM 1456 N N . THR A 1 190 ? 15.43 15.797 -10.68 1 96.31 190 THR A N 1
ATOM 1457 C CA . THR A 1 190 ? 15.883 14.57 -11.328 1 96.31 190 THR A CA 1
ATOM 1458 C C . THR A 1 190 ? 14.727 13.852 -12.008 1 96.31 190 THR A C 1
ATOM 1460 O O . THR A 1 190 ? 13.625 13.781 -11.453 1 96.31 190 THR A O 1
ATOM 1463 N N . VAL A 1 191 ? 14.898 13.383 -13.195 1 96.69 191 VAL A N 1
ATOM 1464 C CA . VAL A 1 191 ? 13.984 12.492 -13.898 1 96.69 191 VAL A CA 1
ATOM 1465 C C . VAL A 1 191 ? 14.695 11.18 -14.219 1 96.69 191 VAL A C 1
ATOM 1467 O O . VAL A 1 191 ? 15.766 11.18 -14.828 1 96.69 191 VAL A O 1
ATOM 1470 N N . LEU A 1 192 ? 14.125 10.125 -13.758 1 95.31 192 LEU A N 1
ATOM 1471 C CA . LEU A 1 192 ? 14.641 8.789 -14.047 1 95.31 192 LEU A CA 1
ATOM 1472 C C . LEU A 1 192 ? 13.609 7.957 -14.797 1 95.31 192 LEU A C 1
ATOM 1474 O O . LEU A 1 192 ? 12.461 7.836 -14.359 1 95.31 192 LEU A O 1
ATOM 1478 N N . ILE A 1 193 ? 13.953 7.406 -15.914 1 94.75 193 ILE A N 1
ATOM 1479 C CA . ILE A 1 193 ? 13.102 6.531 -16.719 1 94.75 193 ILE A CA 1
ATOM 1480 C C . ILE A 1 193 ? 13.797 5.191 -16.938 1 94.75 193 ILE A C 1
ATOM 1482 O O . ILE A 1 193 ? 14.922 5.145 -17.438 1 94.75 193 ILE A O 1
ATOM 1486 N N . SER A 1 194 ? 13.211 4.148 -16.469 1 91.56 194 SER A N 1
ATOM 1487 C CA . SER A 1 194 ? 13.578 2.783 -16.828 1 91.56 194 SER A CA 1
ATOM 1488 C C . SER A 1 194 ? 12.539 2.146 -17.75 1 91.56 194 SER A C 1
ATOM 1490 O O . SER A 1 194 ? 11.391 1.936 -17.344 1 91.56 194 SER A O 1
ATOM 1492 N N . THR A 1 195 ? 12.914 1.889 -18.953 1 92.69 195 THR A N 1
ATOM 1493 C CA . THR A 1 195 ? 11.93 1.361 -19.891 1 92.69 195 THR A CA 1
ATOM 1494 C C . THR A 1 195 ? 12.453 0.108 -20.578 1 92.69 195 THR A C 1
ATOM 1496 O O . THR A 1 195 ? 13.609 0.059 -21 1 92.69 195 THR A O 1
ATOM 1499 N N . GLN A 1 196 ? 11.625 -0.854 -20.625 1 91 196 GLN A N 1
ATOM 1500 C CA . GLN A 1 196 ? 11.922 -2.051 -21.406 1 91 196 GLN A CA 1
ATOM 1501 C C . GLN A 1 196 ? 12.117 -1.712 -22.875 1 91 196 GLN A C 1
ATOM 1503 O O . GLN A 1 196 ? 11.414 -0.861 -23.422 1 91 196 GLN A O 1
ATOM 1508 N N . HIS A 1 197 ? 13.086 -2.355 -23.469 1 90.88 197 HIS A N 1
ATOM 1509 C CA . HIS A 1 197 ? 13.383 -2.064 -24.859 1 90.88 197 HIS A CA 1
ATOM 1510 C C . HIS A 1 197 ? 13.844 -3.316 -25.594 1 90.88 197 HIS A C 1
ATOM 1512 O O . HIS A 1 197 ? 14.219 -4.309 -24.969 1 90.88 197 HIS A O 1
ATOM 1518 N N . ASP A 1 198 ? 13.664 -3.188 -26.875 1 88.5 198 ASP A N 1
ATOM 1519 C CA . ASP A 1 198 ? 14.125 -4.328 -27.656 1 88.5 198 ASP A CA 1
ATOM 1520 C C . ASP A 1 198 ? 15.648 -4.324 -27.797 1 88.5 198 ASP A C 1
ATOM 1522 O O . ASP A 1 198 ? 16.328 -3.434 -27.266 1 88.5 198 ASP A O 1
ATOM 1526 N N . GLU A 1 199 ? 16.188 -5.328 -28.375 1 83.62 199 GLU A N 1
ATOM 1527 C CA . GLU A 1 199 ? 17.625 -5.562 -28.375 1 83.62 199 GLU A CA 1
ATOM 1528 C C . GLU A 1 199 ? 18.344 -4.621 -29.344 1 83.62 199 GLU A C 1
ATOM 1530 O O . GLU A 1 199 ? 19.562 -4.523 -29.328 1 83.62 199 GLU A O 1
ATOM 1535 N N . THR A 1 200 ? 17.609 -3.891 -30 1 79.81 200 THR A N 1
ATOM 1536 C CA . THR A 1 200 ? 18.234 -3.092 -31.047 1 79.81 200 THR A CA 1
ATOM 1537 C C . THR A 1 200 ? 18.719 -1.757 -30.5 1 79.81 200 THR A C 1
ATOM 1539 O O . THR A 1 200 ? 19.5 -1.062 -31.141 1 79.81 200 THR A O 1
ATOM 1542 N N . VAL A 1 201 ? 18.281 -1.448 -29.328 1 75 201 VAL A N 1
ATOM 1543 C CA . VAL A 1 201 ? 18.594 -0.125 -28.797 1 75 201 VAL A CA 1
ATOM 1544 C C . VAL A 1 201 ? 20.031 -0.088 -28.312 1 75 201 VAL A C 1
ATOM 1546 O O . VAL A 1 201 ? 20.531 -1.064 -27.75 1 75 201 VAL A O 1
ATOM 1549 N N . THR A 1 202 ? 20.719 1.062 -28.688 1 70.94 202 THR A N 1
ATOM 1550 C CA . THR A 1 202 ? 22.094 1.218 -28.266 1 70.94 202 THR A CA 1
ATOM 1551 C C . THR A 1 202 ? 22.172 2.072 -27 1 70.94 202 THR A C 1
ATOM 1553 O O . THR A 1 202 ? 21.219 2.75 -26.641 1 70.94 202 THR A O 1
ATOM 1556 N N . ASN A 1 203 ? 23.281 1.892 -26.297 1 64.81 203 ASN A N 1
ATOM 1557 C CA . ASN A 1 203 ? 23.516 2.57 -25.016 1 64.81 203 ASN A CA 1
ATOM 1558 C C . ASN A 1 203 ? 23.531 4.086 -25.188 1 64.81 203 ASN A C 1
ATOM 1560 O O . ASN A 1 203 ? 23.375 4.824 -24.219 1 64.81 203 ASN A O 1
ATOM 1564 N N . ASP A 1 204 ? 23.672 4.387 -26.359 1 61.91 204 ASP A N 1
ATOM 1565 C CA . ASP A 1 204 ? 23.609 5.828 -26.594 1 61.91 204 ASP A CA 1
ATOM 1566 C C . ASP A 1 204 ? 22.203 6.367 -26.359 1 61.91 204 ASP A C 1
ATOM 1568 O O . ASP A 1 204 ? 22.031 7.535 -26 1 61.91 204 ASP A O 1
ATOM 1572 N N . GLU A 1 205 ? 21.406 5.445 -26.406 1 59.56 205 GLU A N 1
ATOM 1573 C CA . GLU A 1 205 ? 20.016 5.84 -26.312 1 59.56 205 GLU A CA 1
ATOM 1574 C C . GLU A 1 205 ? 19.453 5.562 -24.922 1 59.56 205 GLU A C 1
ATOM 1576 O O . GLU A 1 205 ? 18.625 6.32 -24.422 1 59.56 205 GLU A O 1
ATOM 1581 N N . ILE A 1 206 ? 19.922 4.531 -24.344 1 69.69 206 ILE A N 1
ATOM 1582 C CA . ILE A 1 206 ? 19.453 4.113 -23.031 1 69.69 206 ILE A CA 1
ATOM 1583 C C . ILE A 1 206 ? 20.656 3.795 -22.141 1 69.69 206 ILE A C 1
ATOM 1585 O O . ILE A 1 206 ? 21.641 3.207 -22.594 1 69.69 206 ILE A O 1
ATOM 1589 N N . ALA A 1 207 ? 20.531 4.254 -21 1 60.62 207 ALA A N 1
ATOM 1590 C CA . ALA A 1 207 ? 21.672 4.172 -20.109 1 60.62 207 ALA A CA 1
ATOM 1591 C C . ALA A 1 207 ? 21.938 2.727 -19.688 1 60.62 207 ALA A C 1
ATOM 1593 O O . ALA A 1 207 ? 23.094 2.314 -19.562 1 60.62 207 ALA A O 1
ATOM 1594 N N . ARG A 1 208 ? 20.828 2.006 -19.484 1 67.25 208 ARG A N 1
ATOM 1595 C CA . ARG A 1 208 ? 21.016 0.653 -18.969 1 67.25 208 ARG A CA 1
ATOM 1596 C C . ARG A 1 208 ? 20.047 -0.322 -19.641 1 67.25 208 ARG A C 1
ATOM 1598 O O . ARG A 1 208 ? 18.922 0.042 -19.969 1 67.25 208 ARG A O 1
ATOM 1605 N N . ARG A 1 209 ? 20.625 -1.467 -19.766 1 76.94 209 ARG A N 1
ATOM 1606 C CA . ARG A 1 209 ? 19.906 -2.527 -20.469 1 76.94 209 ARG A CA 1
ATOM 1607 C C . ARG A 1 209 ? 18.719 -3.014 -19.656 1 76.94 209 ARG A C 1
ATOM 1609 O O . ARG A 1 209 ? 18.844 -3.291 -18.469 1 76.94 209 ARG A O 1
ATOM 1616 N N . PHE A 1 210 ? 17.547 -3.008 -20.266 1 81.75 210 PHE A N 1
ATOM 1617 C CA . PHE A 1 210 ? 16.281 -3.516 -19.719 1 81.75 210 PHE A CA 1
ATOM 1618 C C . PHE A 1 210 ? 15.477 -4.223 -20.797 1 81.75 210 PHE A C 1
ATOM 1620 O O . PHE A 1 210 ? 14.445 -3.721 -21.25 1 81.75 210 PHE A O 1
ATOM 1627 N N . VAL A 1 211 ? 15.906 -5.453 -21.078 1 82.06 211 VAL A N 1
ATOM 1628 C CA . VAL A 1 211 ? 15.312 -6.176 -22.188 1 82.06 211 VAL A CA 1
ATOM 1629 C C . VAL A 1 211 ? 14.234 -7.133 -21.672 1 82.06 211 VAL A C 1
ATOM 1631 O O . VAL A 1 211 ? 13.156 -7.234 -22.25 1 82.06 211 VAL A O 1
ATOM 1634 N N . ILE A 1 212 ? 14.57 -7.824 -20.609 1 82.44 212 ILE A N 1
ATOM 1635 C CA . ILE A 1 212 ? 13.633 -8.773 -20.016 1 82.44 212 ILE A CA 1
ATOM 1636 C C . ILE A 1 212 ? 12.727 -8.055 -19.016 1 82.44 212 ILE A C 1
ATOM 1638 O O . ILE A 1 212 ? 13.203 -7.578 -17.984 1 82.44 212 ILE A O 1
ATOM 1642 N N . GLY A 1 213 ? 11.43 -7.992 -19.344 1 89.5 213 GLY A N 1
ATOM 1643 C CA . GLY A 1 213 ? 10.477 -7.316 -18.484 1 89.5 213 GLY A CA 1
ATOM 1644 C C . GLY A 1 213 ? 9.148 -8.055 -18.375 1 89.5 213 GLY A C 1
ATOM 1645 O O . GLY A 1 213 ? 9.078 -9.258 -18.609 1 89.5 213 GLY A O 1
ATOM 1646 N N . GLY A 1 214 ? 8.219 -7.379 -17.844 1 92.56 214 GLY A N 1
ATOM 1647 C CA . GLY A 1 214 ? 6.922 -8.008 -17.672 1 92.56 214 GLY A CA 1
ATOM 1648 C C . GLY A 1 214 ? 6.941 -9.18 -16.703 1 92.56 214 GLY A C 1
ATOM 1649 O O . GLY A 1 214 ? 7.785 -9.234 -15.812 1 92.56 214 GLY A O 1
ATOM 1650 N N . PRO A 1 215 ? 5.973 -10.047 -16.844 1 94.56 215 PRO A N 1
ATOM 1651 C CA . PRO A 1 215 ? 5.836 -11.172 -15.922 1 94.56 215 PRO A CA 1
ATOM 1652 C C . PRO A 1 215 ? 7.027 -12.125 -15.969 1 94.56 215 PRO A C 1
ATOM 1654 O O . PRO A 1 215 ? 7.207 -12.938 -15.062 1 94.56 215 PRO A O 1
ATOM 1657 N N . HIS A 1 216 ? 7.789 -12.078 -17.047 1 92.19 216 HIS A N 1
ATOM 1658 C CA . HIS A 1 216 ? 9.016 -12.867 -17.094 1 92.19 216 HIS A CA 1
ATOM 1659 C C . HIS A 1 216 ? 10.062 -12.32 -16.125 1 92.19 216 HIS A C 1
ATOM 1661 O O . HIS A 1 216 ? 10.852 -13.086 -15.57 1 92.19 216 HIS A O 1
ATOM 1667 N N . GLY A 1 217 ? 10.102 -11.016 -15.977 1 87.88 217 GLY A N 1
ATOM 1668 C CA . GLY A 1 217 ? 11.078 -10.375 -15.109 1 87.88 217 GLY A CA 1
ATOM 1669 C C . GLY A 1 217 ? 10.648 -10.328 -13.656 1 87.88 217 GLY A C 1
ATOM 1670 O O . GLY A 1 217 ? 11.445 -10.617 -12.758 1 87.88 217 GLY A O 1
ATOM 1671 N N . ASP A 1 218 ? 9.398 -9.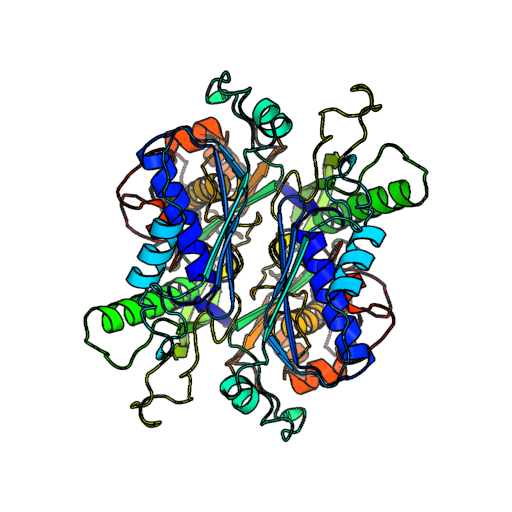969 -13.445 1 91.06 218 ASP A N 1
ATOM 1672 C CA . ASP A 1 218 ? 8.891 -9.805 -12.094 1 91.06 218 ASP A CA 1
ATOM 1673 C C . ASP A 1 218 ? 7.496 -10.414 -11.945 1 91.06 218 ASP A C 1
ATOM 1675 O O . ASP A 1 218 ? 6.711 -10.414 -12.898 1 91.06 218 ASP A O 1
ATOM 1679 N N . ALA A 1 219 ? 7.227 -10.914 -10.68 1 96.12 219 ALA A N 1
ATOM 1680 C CA . ALA A 1 219 ? 5.855 -11.328 -10.375 1 96.12 219 ALA A CA 1
ATOM 1681 C C . ALA A 1 219 ? 4.941 -10.109 -10.242 1 96.12 219 ALA A C 1
ATOM 1683 O O . ALA A 1 219 ? 5.406 -9 -9.992 1 96.12 219 ALA A O 1
ATOM 1684 N N . GLY A 1 220 ? 3.717 -10.289 -10.531 1 97.56 220 GLY A N 1
ATOM 1685 C CA . GLY A 1 220 ? 2.723 -9.242 -10.375 1 97.56 220 GLY A CA 1
ATOM 1686 C C . GLY A 1 220 ? 1.543 -9.664 -9.516 1 97.56 220 GLY A C 1
ATOM 1687 O O . GLY A 1 220 ? 1.107 -10.812 -9.57 1 97.56 220 GLY A O 1
ATOM 1688 N N . LEU A 1 221 ? 1.064 -8.789 -8.75 1 98.19 221 LEU A N 1
ATOM 1689 C CA . LEU A 1 221 ? -0.106 -8.984 -7.902 1 98.19 221 LEU A CA 1
ATOM 1690 C C . LEU A 1 221 ? -1.006 -7.758 -7.918 1 98.19 221 LEU A C 1
ATOM 1692 O O . LEU A 1 221 ? -0.519 -6.625 -7.859 1 98.19 221 LEU A O 1
ATOM 1696 N N . THR A 1 222 ? -2.311 -7.973 -7.977 1 97.81 222 THR A N 1
ATOM 1697 C CA . THR A 1 222 ? -3.273 -6.879 -7.91 1 97.81 222 THR A CA 1
ATOM 1698 C C . THR A 1 222 ? -3.07 -6.055 -6.645 1 97.81 222 THR A C 1
ATOM 1700 O O . THR A 1 222 ? -2.965 -6.609 -5.547 1 97.81 222 THR A O 1
ATOM 1703 N N . GLY A 1 223 ? -3.006 -4.758 -6.781 1 95.5 223 GLY A N 1
ATOM 1704 C CA . GLY A 1 223 ? -3.1 -3.873 -5.629 1 95.5 223 GLY A CA 1
ATOM 1705 C C . GLY A 1 223 ? -1.76 -3.613 -4.965 1 95.5 223 GLY A C 1
ATOM 1706 O O . GLY A 1 223 ? -1.701 -3.045 -3.873 1 95.5 223 GLY A O 1
ATOM 1707 N N . ARG A 1 224 ? -0.597 -3.951 -5.637 1 93.69 224 ARG A N 1
ATOM 1708 C CA . ARG A 1 224 ? 0.725 -3.852 -5.023 1 93.69 224 ARG A CA 1
ATOM 1709 C C . ARG A 1 224 ? 1.32 -2.463 -5.23 1 93.69 224 ARG A C 1
ATOM 1711 O O . ARG A 1 224 ? 2.291 -2.092 -4.566 1 93.69 224 ARG A O 1
ATOM 1718 N N . LYS A 1 225 ? 0.821 -1.667 -6.07 1 92 225 LYS A N 1
ATOM 1719 C CA . LYS A 1 225 ? 1.342 -0.338 -6.379 1 92 225 LYS A CA 1
ATOM 1720 C C . LYS A 1 225 ? 0.354 0.749 -5.965 1 92 225 LYS A C 1
ATOM 1722 O O . LYS A 1 225 ? 0.108 1.691 -6.723 1 92 225 LYS A O 1
ATOM 1727 N N . ILE A 1 226 ? -0.125 0.596 -4.773 1 91.19 226 ILE A N 1
ATOM 1728 C CA . ILE A 1 226 ? -1.209 1.463 -4.328 1 91.19 226 ILE A CA 1
ATOM 1729 C C . ILE A 1 226 ? -0.686 2.885 -4.133 1 91.19 226 ILE A C 1
ATOM 1731 O O . ILE A 1 226 ? -1.42 3.855 -4.336 1 91.19 226 ILE A O 1
ATOM 1735 N N . ILE A 1 227 ? 0.586 3.086 -3.824 1 91.44 227 ILE A N 1
ATOM 1736 C CA . ILE A 1 227 ? 1.18 4.402 -3.615 1 91.44 227 ILE A CA 1
ATOM 1737 C C . ILE A 1 227 ? 1.152 5.191 -4.922 1 91.44 227 ILE A C 1
ATOM 1739 O O . ILE A 1 227 ? 0.93 6.406 -4.914 1 91.44 227 ILE A O 1
ATOM 1743 N N . ILE A 1 228 ? 1.354 4.492 -6.016 1 92.69 228 ILE A N 1
ATOM 1744 C CA . ILE A 1 228 ? 1.368 5.102 -7.34 1 92.69 228 ILE A CA 1
ATOM 1745 C C . ILE A 1 228 ? -0.064 5.324 -7.82 1 92.69 228 ILE A C 1
ATOM 1747 O O . ILE A 1 228 ? -0.325 6.234 -8.609 1 92.69 228 ILE A O 1
ATOM 1751 N N . ASP A 1 229 ? -0.958 4.523 -7.301 1 94.12 229 ASP A N 1
ATOM 1752 C CA . ASP A 1 229 ? -2.367 4.633 -7.668 1 94.12 229 ASP A CA 1
ATOM 1753 C C . ASP A 1 229 ? -3.016 5.848 -7.008 1 94.12 229 ASP A C 1
ATOM 1755 O O . ASP A 1 229 ? -4.07 6.309 -7.449 1 94.12 229 ASP A O 1
ATOM 1759 N N . THR A 1 230 ? -2.375 6.332 -6.02 1 94.94 230 THR A N 1
ATOM 1760 C CA . THR A 1 230 ? -3.006 7.402 -5.254 1 94.94 230 THR A CA 1
ATOM 1761 C C . THR A 1 230 ? -2.242 8.711 -5.426 1 94.94 230 THR A C 1
ATOM 1763 O O . THR A 1 230 ? -2.375 9.383 -6.449 1 94.94 230 THR A O 1
ATOM 1766 N N . TYR A 1 231 ? -1.257 8.969 -4.426 1 96.19 231 TYR A N 1
ATOM 1767 C CA . TYR A 1 231 ? -0.789 10.352 -4.434 1 96.19 231 TYR A CA 1
ATOM 1768 C C . TYR A 1 231 ? 0.734 10.414 -4.438 1 96.19 231 TYR A C 1
ATOM 1770 O O . TYR A 1 231 ? 1.322 11.422 -4.047 1 96.19 231 TYR A O 1
ATOM 1778 N N . GLY A 1 232 ? 1.404 9.32 -4.789 1 94.19 232 GLY A N 1
ATOM 1779 C CA . GLY A 1 232 ? 2.838 9.312 -5.035 1 94.19 232 GLY A CA 1
ATOM 1780 C C . GLY A 1 232 ? 3.66 9.531 -3.779 1 94.19 232 GLY A C 1
ATOM 1781 O O . GLY A 1 232 ? 4.723 10.156 -3.828 1 94.19 232 GLY A O 1
ATOM 1782 N N . GLY A 1 233 ? 3.168 9.07 -2.762 1 92.56 233 GLY A N 1
ATOM 1783 C CA . GLY A 1 233 ? 3.887 9.195 -1.505 1 92.56 233 GLY A CA 1
ATOM 1784 C C . GLY A 1 233 ? 3.422 10.375 -0.668 1 92.56 233 GLY A C 1
ATOM 1785 O O . GLY A 1 233 ? 3.779 10.484 0.507 1 92.56 233 GLY A O 1
ATOM 1786 N N . TRP A 1 234 ? 2.709 11.211 -1.414 1 93 234 TRP A N 1
ATOM 1787 C CA . TRP A 1 234 ? 2.068 12.312 -0.701 1 93 234 TRP A CA 1
ATOM 1788 C C . TRP A 1 234 ? 0.73 11.875 -0.114 1 93 234 TRP A C 1
ATOM 1790 O O . TRP A 1 234 ? 0.167 10.859 -0.525 1 93 234 TRP A O 1
ATOM 1800 N N . GLY A 1 235 ? 0.315 12.461 0.737 1 84.94 235 GLY A N 1
ATOM 1801 C CA . GLY A 1 235 ? -0.96 12.07 1.313 1 84.94 235 GLY A CA 1
ATOM 1802 C C . GLY A 1 235 ? -0.908 10.719 2.014 1 84.94 235 GLY A C 1
ATOM 1803 O O . GLY A 1 235 ? 0.166 10.133 2.164 1 84.94 235 GLY A O 1
ATOM 1804 N N . ALA A 1 236 ? -1.792 10.117 2.596 1 85.56 236 ALA A N 1
ATOM 1805 C CA . ALA A 1 236 ? -1.939 8.797 3.213 1 85.56 236 ALA A CA 1
ATOM 1806 C C . ALA A 1 236 ? -2.773 7.871 2.336 1 85.56 236 ALA A C 1
ATOM 1808 O O . ALA A 1 236 ? -3.34 8.305 1.328 1 85.56 236 ALA A O 1
ATOM 1809 N N . HIS A 1 237 ? -2.584 6.73 2.467 1 83.81 237 HIS A N 1
ATOM 1810 C CA . HIS A 1 237 ? -3.441 5.742 1.822 1 83.81 237 HIS A CA 1
ATOM 1811 C C . HIS A 1 237 ? -3.934 4.703 2.824 1 83.81 237 HIS A C 1
ATOM 1813 O O . HIS A 1 237 ? -3.355 4.551 3.902 1 83.81 237 HIS A O 1
ATOM 1819 N N . GLY A 1 238 ? -5.062 4.246 2.467 1 83 238 GLY A N 1
ATOM 1820 C CA . GLY A 1 238 ? -5.664 3.178 3.246 1 83 238 GLY A CA 1
ATOM 1821 C C . GLY A 1 238 ? -6.246 2.068 2.389 1 83 238 GLY A C 1
ATOM 1822 O O . GLY A 1 238 ? -6.219 2.15 1.159 1 83 238 GLY A O 1
ATOM 1823 N N . GLY A 1 239 ? -6.625 1.021 3.051 1 78.81 239 GLY A N 1
ATOM 1824 C CA . GLY A 1 239 ? -7.191 -0.102 2.324 1 78.81 239 GLY A CA 1
ATOM 1825 C C . GLY A 1 239 ? -6.145 -0.999 1.693 1 78.81 239 GLY A C 1
ATOM 1826 O O . GLY A 1 239 ? -4.961 -0.65 1.659 1 78.81 239 GLY A O 1
ATOM 1827 N N . GLY A 1 240 ? -6.566 -2.117 1.139 1 83.5 240 GLY A N 1
ATOM 1828 C CA . GLY A 1 240 ? -5.637 -3.096 0.593 1 83.5 240 GLY A CA 1
ATOM 1829 C C . GLY A 1 240 ? -5.41 -2.934 -0.898 1 83.5 240 GLY A C 1
ATOM 1830 O O . GLY A 1 240 ? -4.297 -3.141 -1.388 1 83.5 240 GLY A O 1
ATOM 1831 N N . ALA A 1 241 ? -6.43 -2.65 -1.631 1 92.62 241 ALA A N 1
ATOM 1832 C CA . ALA A 1 241 ? -6.367 -2.51 -3.084 1 92.62 241 ALA A CA 1
ATOM 1833 C C . ALA A 1 241 ? -7.609 -1.803 -3.619 1 92.62 241 ALA A C 1
ATOM 1835 O O . ALA A 1 241 ? -8.648 -1.784 -2.963 1 92.62 241 ALA A O 1
ATOM 1836 N N . PHE A 1 242 ? -7.484 -1.203 -4.855 1 96.69 242 PHE A N 1
ATOM 1837 C CA . PHE A 1 242 ? -8.625 -0.6 -5.531 1 96.69 242 PHE A CA 1
ATOM 1838 C C . PHE A 1 242 ? -9.148 -1.516 -6.633 1 96.69 242 PHE A C 1
ATOM 1840 O O . PHE A 1 242 ? -10.344 -1.808 -6.688 1 96.69 242 PHE A O 1
ATOM 1847 N N . SER A 1 243 ? -8.281 -1.999 -7.422 1 98 243 SER A N 1
ATOM 1848 C CA . SER A 1 243 ? -8.633 -2.691 -8.656 1 98 243 SER A CA 1
ATOM 1849 C C . SER A 1 243 ? -9.32 -4.02 -8.367 1 98 243 SER A C 1
ATOM 1851 O O . SER A 1 243 ? -8.945 -4.73 -7.43 1 98 243 SER A O 1
ATOM 1853 N N . GLY A 1 244 ? -10.281 -4.32 -9.203 1 98.12 244 GLY A N 1
ATOM 1854 C CA . GLY A 1 244 ? -11 -5.578 -9.117 1 98.12 244 GLY A CA 1
ATOM 1855 C C . GLY A 1 244 ? -12.141 -5.551 -8.117 1 98.12 244 GLY A C 1
ATOM 1856 O O . GLY A 1 244 ? -12.828 -6.555 -7.922 1 98.12 244 GLY A O 1
ATOM 1857 N N . LYS A 1 245 ? -12.414 -4.402 -7.516 1 97.19 245 LYS A N 1
ATOM 1858 C CA . LYS A 1 245 ? -13.406 -4.32 -6.441 1 97.19 245 LYS A CA 1
ATOM 1859 C C . LYS A 1 245 ? -14.625 -3.525 -6.883 1 97.19 245 LYS A C 1
ATOM 1861 O O . LYS A 1 245 ? -14.5 -2.408 -7.391 1 97.19 245 LYS A O 1
ATOM 1866 N N . ASP A 1 246 ? -15.766 -4.102 -6.66 1 96.5 246 ASP A N 1
ATOM 1867 C CA . ASP A 1 246 ? -17 -3.363 -6.945 1 96.5 246 ASP A CA 1
ATOM 1868 C C . ASP A 1 246 ? -17.234 -2.283 -5.895 1 96.5 246 ASP A C 1
ATOM 1870 O O . ASP A 1 246 ? -16.562 -2.242 -4.867 1 96.5 246 ASP A O 1
ATOM 1874 N N . PRO A 1 247 ? -18.25 -1.484 -6.016 1 94.12 247 PRO A N 1
ATOM 1875 C CA . PRO A 1 247 ? -18.391 -0.288 -5.184 1 94.12 247 PRO A CA 1
ATOM 1876 C C . PRO A 1 247 ? -18.75 -0.615 -3.738 1 94.12 247 PRO A C 1
ATOM 1878 O O . PRO A 1 247 ? -18.688 0.258 -2.869 1 94.12 247 PRO A O 1
ATOM 1881 N N . THR A 1 248 ? -19.219 -1.797 -3.443 1 92.56 248 THR A N 1
ATOM 1882 C CA . THR A 1 248 ? -19.5 -2.145 -2.055 1 92.56 248 THR A CA 1
ATOM 1883 C C . THR A 1 248 ? -18.219 -2.314 -1.265 1 92.56 248 THR A C 1
ATOM 1885 O O . THR A 1 248 ? -18.234 -2.33 -0.032 1 92.56 248 THR A O 1
ATOM 1888 N N . LYS A 1 249 ? -17.156 -2.541 -1.918 1 93.75 249 LYS A N 1
ATOM 1889 C CA . LYS A 1 249 ? -15.844 -2.576 -1.278 1 93.75 249 LYS A CA 1
ATOM 1890 C C . LYS A 1 249 ? -15.305 -1.167 -1.057 1 93.75 249 LYS A C 1
ATOM 1892 O O . LYS A 1 249 ? -14.758 -0.557 -1.975 1 93.75 249 LYS A O 1
ATOM 1897 N N . VAL A 1 250 ? -15.305 -0.75 0.158 1 95.06 250 VAL A N 1
ATOM 1898 C CA . VAL A 1 250 ? -15.086 0.649 0.506 1 95.06 250 VAL A CA 1
ATOM 1899 C C . VAL A 1 250 ? -13.609 1.003 0.312 1 95.06 250 VAL A C 1
ATOM 1901 O O . VAL A 1 250 ? -13.25 2.182 0.256 1 95.06 250 VAL A O 1
ATOM 1904 N N . ASP A 1 251 ? -12.773 -0.013 0.184 1 94.75 251 ASP A N 1
ATOM 1905 C CA . ASP A 1 251 ? -11.383 0.288 -0.17 1 94.75 251 ASP A CA 1
ATOM 1906 C C . ASP A 1 251 ? -11.32 1.212 -1.384 1 94.75 251 ASP A C 1
ATOM 1908 O O . ASP A 1 251 ? -10.492 2.125 -1.431 1 94.75 251 ASP A O 1
ATOM 1912 N N . ARG A 1 252 ? -12.141 0.955 -2.328 1 96.5 252 ARG A N 1
ATOM 1913 C CA . ARG A 1 252 ? -12.148 1.742 -3.559 1 96.5 252 ARG A CA 1
ATOM 1914 C C . ARG A 1 252 ? -13.109 2.926 -3.441 1 96.5 252 ARG A C 1
ATOM 1916 O O . ARG A 1 252 ? -12.688 4.078 -3.547 1 96.5 252 ARG A O 1
ATOM 1923 N N . SER A 1 253 ? -14.391 2.652 -3.17 1 97.19 253 SER A N 1
ATOM 1924 C CA . SER A 1 253 ? -15.414 3.693 -3.182 1 97.19 253 SER A CA 1
ATOM 1925 C C . SER A 1 253 ? -15.156 4.73 -2.092 1 97.19 253 SER A C 1
ATOM 1927 O O . SER A 1 253 ? -15.367 5.926 -2.305 1 97.19 253 SER A O 1
ATOM 1929 N N . GLY A 1 254 ? -14.75 4.234 -0.941 1 97.12 254 GLY A N 1
ATOM 1930 C CA . GLY A 1 254 ? -14.383 5.16 0.117 1 97.12 254 GLY A CA 1
ATOM 1931 C C . GLY A 1 254 ? -13.234 6.078 -0.268 1 97.12 254 GLY A C 1
ATOM 1932 O O . GLY A 1 254 ? -13.258 7.273 0.028 1 97.12 254 GLY A O 1
ATOM 1933 N N . ALA A 1 255 ? -12.203 5.516 -0.921 1 97.44 255 ALA A N 1
ATOM 1934 C CA . ALA A 1 255 ? -11.078 6.324 -1.395 1 97.44 255 ALA A CA 1
ATOM 1935 C C . ALA A 1 255 ? -11.539 7.363 -2.414 1 97.44 255 ALA A C 1
ATOM 1937 O O . ALA A 1 255 ? -11.047 8.492 -2.428 1 97.44 255 ALA A O 1
ATOM 1938 N N . TYR A 1 256 ? -12.477 6.961 -3.275 1 98.19 256 TYR A N 1
ATOM 1939 C CA . TYR A 1 256 ? -12.977 7.855 -4.312 1 98.19 256 T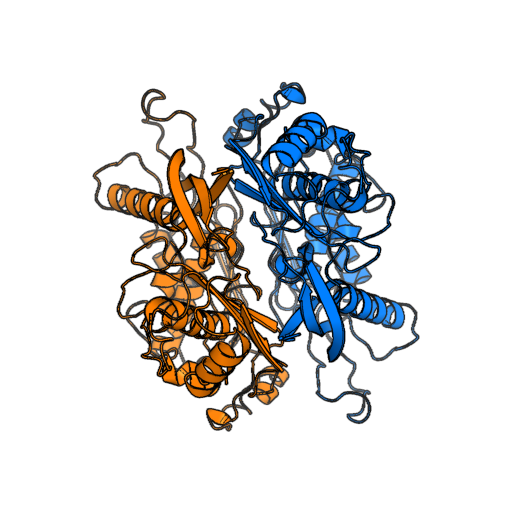YR A CA 1
ATOM 1940 C C . TYR A 1 256 ? -13.734 9.031 -3.705 1 98.19 256 TYR A C 1
ATOM 1942 O O . TYR A 1 256 ? -13.516 10.18 -4.086 1 98.19 256 TYR A O 1
ATOM 1950 N N . ILE A 1 257 ? -14.586 8.805 -2.715 1 98.62 257 ILE A N 1
ATOM 1951 C CA . ILE A 1 257 ? -15.422 9.867 -2.178 1 98.62 257 ILE A CA 1
ATOM 1952 C C . ILE A 1 257 ? -14.562 10.836 -1.363 1 98.62 257 ILE A C 1
ATOM 1954 O O . ILE A 1 257 ? -14.797 12.047 -1.374 1 98.62 257 ILE A O 1
ATOM 1958 N N . VAL A 1 258 ? -13.609 10.32 -0.643 1 98.38 258 VAL A N 1
ATOM 1959 C CA . VAL A 1 258 ? -12.789 11.227 0.156 1 98.38 258 VAL A CA 1
ATOM 1960 C C . VAL A 1 258 ? -11.836 12 -0.753 1 98.38 258 VAL A C 1
ATOM 1962 O O . VAL A 1 258 ? -11.477 13.141 -0.454 1 98.38 258 VAL A O 1
ATOM 1965 N N . ARG A 1 259 ? -11.43 11.422 -1.842 1 98.62 259 ARG A N 1
ATOM 1966 C CA . ARG A 1 259 ? -10.734 12.211 -2.85 1 98.62 259 ARG A CA 1
ATOM 1967 C C . ARG A 1 259 ? -11.602 13.367 -3.34 1 98.62 259 ARG A C 1
ATOM 1969 O O . ARG A 1 259 ? -11.141 14.508 -3.426 1 98.62 259 ARG A O 1
ATOM 1976 N N . GLN A 1 260 ? -12.797 13.07 -3.676 1 98.88 260 GLN A N 1
ATOM 1977 C CA . GLN A 1 260 ? -13.688 14.141 -4.129 1 98.88 260 GLN A CA 1
ATOM 1978 C C . GLN A 1 260 ? -13.82 15.227 -3.07 1 98.88 260 GLN A C 1
ATOM 1980 O O . GLN A 1 260 ? -13.812 16.422 -3.393 1 98.88 260 GLN A O 1
ATOM 1985 N N . ALA A 1 261 ? -13.969 14.812 -1.874 1 98.88 261 ALA A N 1
ATOM 1986 C CA . ALA A 1 261 ? -14.094 15.766 -0.771 1 98.88 261 ALA A CA 1
ATOM 1987 C C . ALA A 1 261 ? -12.852 16.641 -0.656 1 98.88 261 ALA A C 1
ATOM 1989 O O . ALA A 1 261 ? -12.945 17.875 -0.628 1 98.88 261 ALA A O 1
ATOM 1990 N N . ALA A 1 262 ? -11.68 16.031 -0.569 1 98.81 262 ALA A N 1
ATOM 1991 C CA . ALA A 1 262 ? -10.43 16.781 -0.448 1 98.81 262 ALA A CA 1
ATOM 1992 C C . ALA A 1 262 ? -10.242 17.719 -1.629 1 98.81 262 ALA A C 1
ATOM 1994 O O . ALA A 1 262 ? -9.883 18.891 -1.447 1 98.81 262 ALA A O 1
ATOM 1995 N N . LYS A 1 263 ? -10.492 17.156 -2.812 1 98.88 263 LYS A N 1
ATOM 1996 C CA . LYS A 1 263 ? -10.375 17.969 -4.023 1 98.88 263 LYS A CA 1
ATOM 1997 C C . LYS A 1 263 ? -11.305 19.172 -3.977 1 98.88 263 LYS A C 1
ATOM 1999 O O . LYS A 1 263 ? -10.922 20.281 -4.359 1 98.88 263 LYS A O 1
ATOM 2004 N N . SER A 1 264 ? -12.492 18.984 -3.523 1 98.88 264 SER A N 1
ATOM 2005 C CA . SER A 1 264 ? -13.477 20.062 -3.443 1 98.88 264 SER A CA 1
ATOM 2006 C C . SER A 1 264 ? -13.062 21.109 -2.418 1 98.88 264 SER A C 1
ATOM 2008 O O . SER A 1 264 ? -13.273 22.312 -2.633 1 98.88 264 SER A O 1
ATOM 2010 N N . VAL A 1 265 ? -12.492 20.719 -1.339 1 98.88 265 VAL A N 1
ATOM 2011 C CA . VAL A 1 265 ? -12.031 21.656 -0.314 1 98.88 265 VAL A CA 1
ATOM 2012 C C . VAL A 1 265 ? -10.992 22.594 -0.905 1 98.88 265 VAL A C 1
ATOM 2014 O O . VAL A 1 265 ? -11.078 23.812 -0.732 1 98.88 265 VAL A O 1
ATOM 2017 N N . VAL A 1 266 ? -10.031 22.078 -1.616 1 98.81 266 VAL A N 1
ATOM 2018 C CA . VAL A 1 266 ? -8.953 22.875 -2.176 1 98.81 266 VAL A CA 1
ATOM 2019 C C . VAL A 1 266 ? -9.477 23.719 -3.346 1 98.81 266 VAL A C 1
ATOM 2021 O O . VAL A 1 266 ? -9.172 24.906 -3.457 1 98.81 266 VAL A O 1
ATOM 2024 N N . ALA A 1 267 ? -10.297 23.078 -4.168 1 98.75 267 ALA A N 1
ATOM 2025 C CA . ALA A 1 267 ? -10.812 23.75 -5.363 1 98.75 267 ALA A CA 1
ATOM 2026 C C . ALA A 1 267 ? -11.68 24.953 -4.988 1 98.75 267 ALA A C 1
ATOM 2028 O O . ALA A 1 267 ? -11.742 25.938 -5.727 1 98.75 267 ALA A O 1
ATOM 2029 N N . ASN A 1 268 ? -12.383 24.906 -3.891 1 98.44 268 ASN A N 1
ATOM 2030 C CA . ASN A 1 268 ? -13.258 26 -3.455 1 98.44 268 ASN A CA 1
ATOM 2031 C C . ASN A 1 268 ? -12.484 27.062 -2.684 1 98.44 268 ASN A C 1
ATOM 2033 O O . ASN A 1 268 ? -13.07 28 -2.143 1 98.44 268 ASN A O 1
ATOM 2037 N N . GLY A 1 269 ? -11.211 26.922 -2.572 1 97.75 269 GLY A N 1
ATOM 2038 C CA . GLY A 1 269 ? -10.352 27.953 -2.006 1 97.75 269 GLY A CA 1
ATOM 2039 C C . GLY A 1 269 ? -10.312 27.938 -0.49 1 97.75 269 GLY A C 1
ATOM 2040 O O . GLY A 1 269 ? -9.859 28.891 0.14 1 97.75 269 GLY A O 1
ATOM 2041 N N . MET A 1 270 ? -10.758 26.844 0.158 1 98.12 270 MET A N 1
ATOM 2042 C CA . MET A 1 270 ? -10.805 26.781 1.616 1 98.12 270 MET A CA 1
ATOM 2043 C C . MET A 1 270 ? -9.422 26.516 2.195 1 98.12 270 MET A C 1
ATOM 2045 O O . MET A 1 270 ? -9.141 26.859 3.342 1 98.12 270 MET A O 1
ATOM 2049 N N . ALA A 1 271 ? -8.602 25.859 1.445 1 98.44 271 ALA A N 1
ATOM 2050 C CA . ALA A 1 271 ? -7.25 25.484 1.838 1 98.44 271 ALA A CA 1
ATOM 2051 C C . ALA A 1 271 ? -6.371 25.25 0.614 1 98.44 271 ALA A C 1
ATOM 2053 O O . ALA A 1 271 ? -6.875 25.078 -0.497 1 98.44 271 ALA A O 1
ATOM 2054 N N . ARG A 1 272 ? -5.094 25.266 0.727 1 98.56 272 ARG A N 1
ATOM 2055 C CA . ARG A 1 272 ? -4.164 25 -0.363 1 98.56 272 ARG A CA 1
ATOM 2056 C C . ARG A 1 272 ? -3.832 23.516 -0.438 1 98.56 272 ARG A C 1
ATOM 2058 O O . ARG A 1 272 ? -3.326 23.031 -1.456 1 98.56 272 ARG A O 1
ATOM 2065 N N . ARG A 1 273 ? -4.074 22.875 0.634 1 98 273 ARG A N 1
ATOM 2066 C CA . ARG A 1 273 ? -3.809 21.453 0.805 1 98 273 ARG A CA 1
ATOM 2067 C C . ARG A 1 273 ? -4.797 20.828 1.782 1 98 273 ARG A C 1
ATOM 2069 O O . ARG A 1 273 ? -5.184 21.453 2.771 1 98 273 ARG A O 1
ATOM 2076 N N . ALA A 1 274 ? -5.23 19.562 1.489 1 98.44 274 ALA A N 1
ATOM 2077 C CA . ALA A 1 274 ? -6.223 18.953 2.367 1 98.44 274 ALA A CA 1
ATOM 2078 C C . ALA A 1 274 ? -6.113 17.422 2.33 1 98.44 274 ALA A C 1
ATOM 2080 O O . ALA A 1 274 ? -5.902 16.844 1.268 1 98.44 274 ALA A O 1
ATOM 2081 N N . LEU A 1 275 ? -6.188 16.812 3.439 1 97.88 275 LEU A N 1
ATOM 2082 C CA . LEU A 1 275 ? -6.34 15.375 3.641 1 97.88 275 LEU A CA 1
ATOM 2083 C C . LEU A 1 275 ? -7.68 15.062 4.297 1 97.88 275 LEU A C 1
ATOM 2085 O O . LEU A 1 275 ? -8.07 15.703 5.273 1 97.88 275 LEU A O 1
ATOM 2089 N N . VAL A 1 276 ? -8.406 14.148 3.742 1 98.19 276 VAL A N 1
ATOM 2090 C CA . VAL A 1 276 ? -9.656 13.672 4.324 1 98.19 276 VAL A CA 1
ATOM 2091 C C . VAL A 1 276 ? -9.562 12.164 4.582 1 98.19 276 VAL A C 1
ATOM 2093 O O . VAL A 1 276 ? -9.102 11.406 3.723 1 98.19 276 VAL A O 1
ATOM 2096 N N . GLN A 1 277 ? -9.898 11.68 5.75 1 97.62 277 GLN A N 1
ATOM 2097 C CA . GLN A 1 277 ? -9.961 10.266 6.086 1 97.62 277 GLN A CA 1
ATOM 2098 C C . GLN A 1 277 ? -11.383 9.852 6.453 1 97.62 277 GLN A C 1
ATOM 2100 O O . GLN A 1 277 ? -12.102 10.594 7.125 1 97.62 277 GLN A O 1
ATOM 2105 N N . VAL A 1 278 ? -11.773 8.68 6.016 1 97.62 278 VAL A N 1
ATOM 2106 C CA . VAL A 1 278 ? -13.016 8.062 6.473 1 97.62 278 VAL A CA 1
ATOM 2107 C C . VAL A 1 278 ? -12.734 6.645 6.965 1 97.62 278 VAL A C 1
ATOM 2109 O O . VAL A 1 278 ? -11.836 5.965 6.449 1 97.62 278 VAL A O 1
ATOM 2112 N N . SER A 1 279 ? -13.398 6.234 7.969 1 96.56 279 SER A N 1
ATOM 2113 C CA . SER A 1 279 ? -13.258 4.871 8.477 1 96.56 279 SER A CA 1
ATOM 2114 C C . SER A 1 279 ? -14.609 4.195 8.625 1 96.56 279 SER A C 1
ATOM 2116 O O . SER A 1 279 ? -15.617 4.859 8.891 1 96.56 279 SER A O 1
ATOM 2118 N N . TYR A 1 280 ? -14.625 2.877 8.453 1 95.44 280 TYR A N 1
ATOM 2119 C CA . TYR A 1 280 ? -15.867 2.121 8.453 1 95.44 280 TYR A CA 1
ATOM 2120 C C . TYR A 1 280 ? -15.766 0.901 9.359 1 95.44 280 TYR A C 1
ATOM 2122 O O . TYR A 1 280 ? -14.68 0.34 9.539 1 95.44 280 TYR A O 1
ATOM 2130 N N . ALA A 1 281 ? -16.891 0.562 9.953 1 91.75 281 ALA A N 1
ATOM 2131 C CA . ALA A 1 281 ? -17.109 -0.775 10.492 1 91.75 281 ALA A CA 1
ATOM 2132 C C . ALA A 1 281 ? -17.844 -1.662 9.492 1 91.75 281 ALA A C 1
ATOM 2134 O O . ALA A 1 281 ? -18.734 -1.201 8.781 1 91.75 281 ALA A O 1
ATOM 2135 N N . ILE A 1 282 ? -17.438 -2.85 9.43 1 87.62 282 ILE A N 1
ATOM 2136 C CA . ILE A 1 282 ? -18.062 -3.77 8.484 1 87.62 282 ILE A CA 1
ATOM 2137 C C . ILE A 1 282 ? -19.562 -3.826 8.734 1 87.62 282 ILE A C 1
ATOM 2139 O O . ILE A 1 282 ? -20 -3.893 9.883 1 87.62 282 ILE A O 1
ATOM 2143 N N . GLY A 1 283 ? -20.359 -3.746 7.688 1 87 283 GLY A N 1
ATOM 2144 C CA . GLY A 1 283 ? -21.812 -3.926 7.734 1 87 283 GLY A CA 1
ATOM 2145 C C . GLY A 1 283 ? -22.547 -2.703 8.258 1 87 283 GLY A C 1
ATOM 2146 O O . GLY A 1 283 ? -23.781 -2.689 8.305 1 87 283 GLY A O 1
ATOM 2147 N N . VAL A 1 284 ? -21.844 -1.721 8.617 1 90.31 284 VAL A N 1
ATOM 2148 C CA . VAL A 1 284 ? -22.438 -0.496 9.141 1 90.31 284 VAL A CA 1
ATOM 2149 C C . VAL A 1 284 ? -22.391 0.599 8.078 1 90.31 284 VAL A C 1
ATOM 2151 O O . VAL A 1 284 ? -21.312 0.888 7.527 1 90.31 284 VAL A O 1
ATOM 2154 N N . PRO A 1 285 ? -23.516 1.138 7.762 1 93.38 285 PRO A N 1
ATOM 2155 C CA . PRO A 1 285 ? -23.531 2.152 6.703 1 93.38 285 PRO A CA 1
ATOM 2156 C C . PRO A 1 285 ? -22.812 3.436 7.105 1 93.38 285 PRO A C 1
ATOM 2158 O O . PRO A 1 285 ? -22 3.955 6.34 1 93.38 285 PRO A O 1
ATOM 2161 N N . GLU A 1 286 ? -23.109 3.918 8.352 1 95.44 286 GLU A N 1
ATOM 2162 C CA . GLU A 1 286 ? -22.5 5.164 8.82 1 95.44 286 GLU A CA 1
ATOM 2163 C C . GLU A 1 286 ? -21.016 4.992 9.094 1 95.44 286 GLU A C 1
ATOM 2165 O O . GLU A 1 286 ? -20.594 4.012 9.711 1 95.44 286 GLU A O 1
ATOM 2170 N N . PRO A 1 287 ? -20.219 5.945 8.578 1 96.31 287 PRO A N 1
ATOM 2171 C CA . PRO A 1 287 ? -18.781 5.855 8.914 1 96.31 287 PRO A CA 1
ATOM 2172 C C . PRO A 1 287 ? -18.531 5.973 10.414 1 96.31 287 PRO A C 1
ATOM 2174 O O . PRO A 1 287 ? -19.312 6.594 11.133 1 96.31 287 PRO A O 1
ATOM 2177 N N . LEU A 1 288 ? -17.469 5.363 10.82 1 94.5 288 LEU A N 1
ATOM 2178 C CA . LEU A 1 288 ? -17.047 5.48 12.211 1 94.5 288 LEU A CA 1
ATOM 2179 C C . LEU A 1 288 ? -16.469 6.867 12.492 1 94.5 288 LEU A C 1
ATOM 2181 O O . LEU A 1 288 ? -16.672 7.41 13.586 1 94.5 288 LEU A O 1
ATOM 2185 N N . SER A 1 289 ? -15.781 7.363 11.539 1 95.12 289 SER A N 1
ATOM 2186 C CA . SER A 1 289 ? -15.211 8.695 11.695 1 95.12 289 SER A CA 1
ATOM 2187 C C . SER A 1 289 ? -14.867 9.312 10.344 1 95.12 289 SER A C 1
ATOM 2189 O O . SER A 1 289 ? -14.68 8.602 9.352 1 95.12 289 SER A O 1
ATOM 2191 N N . VAL A 1 290 ? -14.891 10.578 10.32 1 96.19 290 VAL A N 1
ATOM 2192 C CA . VAL A 1 290 ? -14.375 11.398 9.234 1 96.19 290 VAL A CA 1
ATOM 2193 C C . VAL A 1 290 ? -13.398 12.438 9.781 1 96.19 290 VAL A C 1
ATOM 2195 O O . VAL A 1 290 ? -13.633 13.016 10.844 1 96.19 290 VAL A O 1
ATOM 2198 N N . PHE A 1 291 ? -12.281 12.539 9.078 1 94.88 291 PHE A N 1
ATOM 2199 C CA . PHE A 1 291 ? -11.195 13.414 9.516 1 94.88 291 PHE A CA 1
ATOM 2200 C C . PHE A 1 291 ? -10.727 14.305 8.383 1 94.88 291 PHE A C 1
ATOM 2202 O O . PHE A 1 291 ? -10.656 13.875 7.227 1 94.88 291 PHE A O 1
ATOM 2209 N N . VAL A 1 292 ? -10.5 15.664 8.711 1 96.94 292 VAL A N 1
ATOM 2210 C CA . VAL A 1 292 ? -9.938 16.609 7.75 1 96.94 292 VAL A CA 1
ATOM 2211 C C . VAL A 1 292 ? -8.672 17.234 8.328 1 96.94 292 VAL A C 1
ATOM 2213 O O . VAL A 1 292 ? -8.641 17.625 9.5 1 96.94 292 VAL A O 1
ATOM 2216 N N . ASP A 1 293 ? -7.641 17.297 7.535 1 95.88 293 ASP A N 1
ATOM 2217 C CA . ASP A 1 293 ? -6.398 18 7.832 1 95.88 293 ASP A CA 1
ATOM 2218 C C . ASP A 1 293 ? -5.98 18.891 6.66 1 95.88 293 ASP A C 1
ATOM 2220 O O . ASP A 1 293 ? -5.711 18.391 5.566 1 95.88 293 ASP A O 1
ATOM 2224 N N . THR A 1 294 ? -5.91 20.219 6.941 1 97.19 294 THR A N 1
ATOM 2225 C CA . THR A 1 294 ? -5.52 21.125 5.863 1 97.19 294 THR A CA 1
ATOM 2226 C C . THR A 1 294 ? -4.062 21.562 6.02 1 97.19 294 THR A C 1
ATOM 2228 O O . THR A 1 294 ? -3.625 22.516 5.395 1 97.19 294 THR A O 1
ATOM 2231 N N . TYR A 1 295 ? -3.389 20.875 6.926 1 94.44 295 TYR A N 1
ATOM 2232 C CA . TYR A 1 295 ? -1.959 21.078 7.129 1 94.44 295 TYR A CA 1
ATOM 2233 C C . TYR A 1 295 ? -1.646 22.531 7.438 1 94.44 295 TYR A C 1
ATOM 2235 O O . TYR A 1 295 ? -0.638 23.078 6.977 1 94.44 295 TYR A O 1
ATOM 2243 N N . GLY A 1 296 ? -2.541 23.203 8.031 1 93.56 296 GLY A N 1
ATOM 2244 C CA . GLY A 1 296 ? -2.336 24.594 8.445 1 93.56 296 GLY A CA 1
ATOM 2245 C C . GLY A 1 296 ? -2.658 25.594 7.348 1 93.56 296 GLY A C 1
ATOM 2246 O O . GLY A 1 296 ? -2.531 26.797 7.547 1 93.56 296 GLY A O 1
ATOM 2247 N N . THR A 1 297 ? -3.148 25.141 6.223 1 97.06 297 THR A N 1
ATOM 2248 C CA . THR A 1 297 ? -3.369 26.047 5.098 1 97.06 297 THR A CA 1
ATOM 2249 C C . THR A 1 297 ? -4.828 26.484 5.031 1 97.06 297 THR A C 1
ATOM 2251 O O . THR A 1 297 ? -5.211 27.266 4.16 1 97.06 297 THR A O 1
ATOM 2254 N N . GLY A 1 298 ? -5.625 25.984 5.922 1 96.88 298 GLY A N 1
ATOM 2255 C CA . GLY A 1 298 ? -7.031 26.344 5.918 1 96.88 298 GLY A CA 1
ATOM 2256 C C . GLY A 1 298 ? -7.273 27.812 6.188 1 96.88 298 GLY A C 1
ATOM 2257 O O . GLY A 1 298 ? -6.605 28.406 7.031 1 96.88 298 GLY A O 1
ATOM 2258 N N . LEU A 1 299 ? -8.188 28.375 5.457 1 97.5 299 LEU A N 1
ATOM 2259 C CA . LEU A 1 299 ? -8.586 29.75 5.695 1 97.5 299 LEU A CA 1
ATOM 2260 C C . LEU A 1 299 ? -9.562 29.844 6.859 1 97.5 299 LEU A C 1
ATOM 2262 O O . LEU A 1 299 ? -9.789 30.922 7.41 1 97.5 299 LEU A O 1
ATOM 2266 N N . ILE A 1 300 ? -10.227 28.766 7.207 1 96.06 300 ILE A N 1
ATOM 2267 C CA . ILE A 1 300 ? -11.039 28.562 8.398 1 96.06 300 ILE A CA 1
ATOM 2268 C C . ILE A 1 300 ? -10.594 27.312 9.141 1 96.06 300 ILE A C 1
ATOM 2270 O O . ILE A 1 300 ? -9.859 26.484 8.594 1 96.06 300 ILE A O 1
ATOM 2274 N N . PRO A 1 301 ? -10.938 27.156 10.414 1 95.06 301 PRO A N 1
ATOM 2275 C CA . PRO A 1 301 ? -10.492 25.984 11.18 1 95.06 301 PRO A CA 1
ATOM 2276 C C . PRO A 1 301 ? -10.922 24.656 10.547 1 95.06 301 PRO A C 1
ATOM 2278 O O . PRO A 1 301 ? -12.016 24.562 9.984 1 95.06 301 PRO A O 1
ATOM 2281 N N . ASP A 1 302 ? -10.109 23.656 10.664 1 96.56 302 ASP A N 1
ATOM 2282 C CA . ASP A 1 302 ? -10.391 22.344 10.094 1 96.56 302 ASP A CA 1
ATOM 2283 C C . ASP A 1 302 ? -11.719 21.797 10.602 1 96.56 302 ASP A C 1
ATOM 2285 O O . ASP A 1 302 ? -12.422 21.094 9.867 1 96.56 302 ASP A O 1
ATOM 2289 N N . LYS A 1 303 ? -12.023 22.094 11.875 1 95.75 303 LYS A N 1
ATOM 2290 C CA . LYS A 1 303 ? -13.281 21.625 12.445 1 95.75 303 LYS A CA 1
ATOM 2291 C C . LYS A 1 303 ? -14.469 22.172 11.656 1 95.75 303 LYS A C 1
ATOM 2293 O O . LYS A 1 303 ? -15.469 21.469 11.477 1 95.75 303 LYS A O 1
ATOM 2298 N N . GLU A 1 304 ? -14.383 23.375 11.25 1 96.69 304 GLU A N 1
ATOM 2299 C CA . GLU A 1 304 ? -15.445 23.984 10.453 1 96.69 304 GLU A CA 1
ATOM 2300 C C . GLU A 1 304 ? -15.477 23.391 9.047 1 96.69 304 GLU A C 1
ATOM 2302 O O . GLU A 1 304 ? -16.562 23.156 8.492 1 96.69 304 GLU A O 1
ATOM 2307 N N . ILE A 1 305 ? -14.305 23.156 8.445 1 98.12 305 ILE A N 1
ATOM 2308 C CA . ILE A 1 305 ? -14.234 22.516 7.141 1 98.12 305 ILE A CA 1
ATOM 2309 C C . ILE A 1 305 ? -14.836 21.109 7.223 1 98.12 305 ILE A C 1
ATOM 2311 O O . ILE A 1 305 ? -15.555 20.688 6.32 1 98.12 305 ILE A O 1
ATOM 2315 N N . LEU A 1 306 ? -14.539 20.422 8.305 1 98.06 306 LEU A N 1
ATOM 2316 C CA . LEU A 1 306 ? -15.094 19.094 8.523 1 98.06 306 LEU A CA 1
ATOM 2317 C C . LEU A 1 306 ? -16.625 19.141 8.523 1 98.06 306 LEU A C 1
ATOM 2319 O O . LEU A 1 306 ? -17.266 18.266 7.934 1 98.06 306 LEU A O 1
ATOM 2323 N N . LYS A 1 307 ? -17.188 20.109 9.203 1 97.38 307 LYS A N 1
ATOM 2324 C CA . LYS A 1 307 ? -18.641 20.25 9.234 1 97.38 307 LYS A CA 1
ATOM 2325 C C . LYS A 1 307 ? -19.203 20.438 7.824 1 97.38 307 LYS A C 1
ATOM 2327 O O . LYS A 1 307 ? -20.203 19.812 7.469 1 97.38 307 LYS A O 1
ATOM 2332 N N . ILE A 1 308 ? -18.562 21.266 7.02 1 98.31 308 ILE A N 1
ATOM 2333 C CA . ILE A 1 308 ? -18.984 21.531 5.648 1 98.31 308 ILE A CA 1
ATOM 2334 C C . ILE A 1 308 ? -18.891 20.25 4.824 1 98.31 308 ILE A C 1
ATOM 2336 O O . ILE A 1 308 ? -19.797 19.922 4.059 1 98.31 308 ILE A O 1
ATOM 2340 N N . VAL A 1 309 ? -17.781 19.5 4.949 1 98.5 309 VAL A N 1
ATOM 2341 C CA . VAL A 1 309 ? -17.562 18.25 4.227 1 98.5 309 VAL A CA 1
ATOM 2342 C C . VAL A 1 309 ? -18.656 17.25 4.59 1 98.5 309 VAL A C 1
ATOM 2344 O O . VAL A 1 309 ? -19.234 16.609 3.709 1 98.5 309 VAL A O 1
ATOM 2347 N N . LYS A 1 310 ? -18.969 17.109 5.871 1 97.88 310 LYS A N 1
ATOM 2348 C CA . LYS A 1 310 ? -19.984 16.156 6.324 1 97.88 310 LYS A CA 1
ATOM 2349 C C . LYS A 1 310 ? -21.359 16.531 5.801 1 97.88 310 LYS A C 1
ATOM 2351 O O . LYS A 1 310 ? -22.188 15.664 5.512 1 97.88 310 LYS A O 1
ATOM 2356 N N . GLU A 1 311 ? -21.609 17.75 5.641 1 97.62 311 GLU A N 1
ATOM 2357 C CA . GLU A 1 311 ? -22.891 18.234 5.145 1 97.62 311 GLU A CA 1
ATOM 2358 C C . GLU A 1 311 ? -23 18.047 3.633 1 97.62 311 GLU A C 1
ATOM 2360 O O . GLU A 1 311 ? -24.094 17.859 3.105 1 97.62 311 GLU A O 1
ATOM 2365 N N . SER A 1 312 ? -21.859 18.078 2.941 1 98.25 312 SER A N 1
ATOM 2366 C CA . SER A 1 312 ? -21.875 18.156 1.483 1 98.25 312 SER A CA 1
ATOM 2367 C C . SER A 1 312 ? -21.688 16.766 0.864 1 98.25 312 SER A C 1
ATOM 2369 O O . SER A 1 312 ? -22.031 16.547 -0.3 1 98.25 312 SER A O 1
ATOM 2371 N N . PHE A 1 313 ? -21.156 15.852 1.587 1 98.5 313 PHE A N 1
ATOM 2372 C CA . PHE A 1 313 ? -20.859 14.523 1.066 1 98.5 313 PHE A CA 1
ATOM 2373 C C . PHE A 1 313 ? -21.531 13.445 1.923 1 98.5 313 PHE A C 1
ATOM 2375 O O . PHE A 1 313 ? -21.562 13.562 3.15 1 98.5 313 PHE A O 1
ATOM 2382 N N . ASP A 1 314 ? -22.094 12.5 1.313 1 98.19 314 ASP A N 1
ATOM 2383 C CA . ASP A 1 314 ? -22.625 11.32 1.98 1 98.19 314 ASP A CA 1
ATOM 2384 C C . ASP A 1 314 ? -21.672 10.141 1.871 1 98.19 314 ASP A C 1
ATOM 2386 O O . ASP A 1 314 ? -21.484 9.586 0.787 1 98.19 314 ASP A O 1
ATOM 2390 N N . PHE A 1 315 ? -21.109 9.688 2.98 1 98.06 315 PHE A N 1
ATOM 2391 C CA . PHE A 1 315 ? -20.016 8.727 2.994 1 98.06 315 PHE A CA 1
ATOM 2392 C C . PHE A 1 315 ? -20.547 7.305 3.145 1 98.06 315 PHE A C 1
ATOM 2394 O O . PHE A 1 315 ? -19.766 6.352 3.232 1 98.06 315 PHE A O 1
ATOM 2401 N N . ARG A 1 316 ? -21.875 7.172 3.223 1 97.19 316 ARG A N 1
ATOM 2402 C CA . ARG A 1 316 ? -22.453 5.832 3.297 1 97.19 316 ARG A CA 1
ATOM 2403 C C . ARG A 1 316 ? -22.219 5.062 1.999 1 97.19 316 ARG A C 1
ATOM 2405 O O . ARG A 1 316 ? -22.375 5.613 0.909 1 97.19 316 ARG A O 1
ATOM 2412 N N . PRO A 1 317 ? -21.828 3.754 2.066 1 96.19 317 PRO A N 1
ATOM 2413 C CA . PRO A 1 317 ? -21.453 2.975 0.887 1 96.19 317 PRO A CA 1
ATOM 2414 C C . PRO A 1 317 ? -22.5 3.006 -0.213 1 96.19 317 PRO A C 1
ATOM 2416 O O . PRO A 1 317 ? -22.172 3.213 -1.385 1 96.19 317 PRO A O 1
ATOM 2419 N N . GLY A 1 318 ? -23.75 2.82 0.134 1 95.81 318 GLY A N 1
ATOM 2420 C CA . GLY A 1 318 ? -24.812 2.881 -0.865 1 95.81 318 GLY A CA 1
ATOM 2421 C C . GLY A 1 318 ? -24.938 4.242 -1.524 1 95.81 318 GLY A C 1
ATOM 2422 O O . GLY A 1 318 ? -25.141 4.336 -2.734 1 95.81 318 GLY A O 1
ATOM 2423 N N . MET A 1 319 ? -24.719 5.273 -0.765 1 97 319 MET A N 1
ATOM 2424 C CA . MET A 1 319 ? -24.891 6.637 -1.267 1 97 319 MET A CA 1
ATOM 2425 C C . MET A 1 319 ? -23.688 7.043 -2.129 1 97 319 MET A C 1
ATOM 2427 O O . MET A 1 319 ? -23.859 7.723 -3.143 1 97 319 MET A O 1
ATOM 2431 N N . MET A 1 320 ? -22.5 6.699 -1.697 1 96.25 320 MET A N 1
ATOM 2432 C CA . MET A 1 320 ? -21.359 7.035 -2.535 1 96.25 320 MET A CA 1
ATOM 2433 C C . MET A 1 320 ? -21.438 6.332 -3.885 1 96.25 320 MET A C 1
ATOM 2435 O O . MET A 1 320 ? -21.047 6.895 -4.91 1 96.25 320 MET A O 1
ATOM 2439 N N . THR A 1 321 ? -21.953 5.07 -3.889 1 96.75 321 THR A N 1
ATOM 2440 C CA . THR A 1 321 ? -22.125 4.309 -5.121 1 96.75 321 THR A CA 1
ATOM 2441 C C . THR A 1 321 ? -23.047 5.047 -6.09 1 96.75 321 THR A C 1
ATOM 2443 O O . THR A 1 321 ? -22.766 5.117 -7.289 1 96.75 321 THR A O 1
ATOM 2446 N N . ILE A 1 322 ? -24.109 5.582 -5.516 1 97.19 322 ILE A N 1
ATOM 2447 C CA . ILE A 1 322 ? -25.078 6.305 -6.324 1 97.19 322 ILE A CA 1
ATOM 2448 C C . ILE A 1 322 ? -24.5 7.656 -6.746 1 97.19 322 ILE A C 1
ATOM 2450 O O . ILE A 1 322 ? -24.484 7.988 -7.934 1 97.19 322 ILE A O 1
ATOM 2454 N N . ASN A 1 323 ? -23.984 8.406 -5.824 1 97.69 323 ASN A N 1
ATOM 2455 C CA . ASN A 1 323 ? -23.547 9.781 -6.059 1 97.69 323 ASN A CA 1
ATOM 2456 C C . ASN A 1 323 ? -22.359 9.836 -7.02 1 97.69 323 ASN A C 1
ATOM 2458 O O . ASN A 1 323 ? -22.188 10.82 -7.746 1 97.69 323 ASN A O 1
ATOM 2462 N N . LEU A 1 324 ? -21.562 8.781 -7.066 1 98.19 324 LEU A N 1
ATOM 2463 C CA . LEU A 1 324 ? -20.406 8.758 -7.945 1 98.19 324 LEU A CA 1
ATOM 2464 C C . LEU A 1 324 ? -20.672 7.879 -9.164 1 98.19 324 LEU A C 1
ATOM 2466 O O . LEU A 1 324 ? -19.766 7.641 -9.969 1 98.19 324 LEU A O 1
ATOM 2470 N N . ASP A 1 325 ? -21.859 7.367 -9.273 1 97.81 325 ASP A N 1
ATOM 2471 C CA . ASP A 1 325 ? -22.25 6.559 -10.422 1 97.81 325 ASP A CA 1
ATOM 2472 C C . ASP A 1 325 ? -21.297 5.391 -10.633 1 97.81 325 ASP A C 1
ATOM 2474 O O . ASP A 1 325 ? -20.734 5.219 -11.727 1 97.81 325 ASP A O 1
ATOM 2478 N N . LEU A 1 326 ? -21.109 4.574 -9.625 1 97.88 326 LEU A N 1
ATOM 2479 C CA . LEU A 1 326 ? -20.016 3.604 -9.656 1 97.88 326 LEU A CA 1
ATOM 2480 C C . LEU A 1 326 ? -20.516 2.248 -10.148 1 97.88 326 LEU A C 1
ATOM 2482 O O . LEU A 1 326 ? -19.719 1.327 -10.352 1 97.88 326 LEU A O 1
ATOM 2486 N N . LYS A 1 327 ? -21.797 2.078 -10.375 1 96.81 327 LYS A N 1
ATOM 2487 C CA . LYS A 1 327 ? -22.312 0.796 -10.844 1 96.81 327 LYS A CA 1
ATOM 2488 C C . LYS A 1 327 ? -22.484 0.792 -12.367 1 96.81 327 LYS A C 1
ATOM 2490 O O . LYS A 1 327 ? -22.781 -0.245 -12.961 1 96.81 327 LYS A O 1
ATOM 2495 N N . ARG A 1 328 ? -22.297 1.992 -12.891 1 95.56 328 ARG A N 1
ATOM 2496 C CA . ARG A 1 328 ? -22.5 2.104 -14.328 1 95.56 328 ARG A CA 1
ATOM 2497 C C . ARG A 1 328 ? -21.516 1.207 -15.086 1 95.56 328 ARG A C 1
ATOM 2499 O O . ARG A 1 328 ? -20.312 1.243 -14.836 1 95.56 328 ARG A O 1
ATOM 2506 N N . GLY A 1 329 ? -22.094 0.399 -15.977 1 92.19 329 GLY A N 1
ATOM 2507 C CA . GLY A 1 329 ? -21.266 -0.473 -16.797 1 92.19 329 GLY A CA 1
ATOM 2508 C C . GLY A 1 329 ? -20.938 0.111 -18.156 1 92.19 329 GLY A C 1
ATOM 2509 O O . GLY A 1 329 ? -21.469 1.162 -18.531 1 92.19 329 GLY A O 1
ATOM 2510 N N . GLY A 1 330 ? -19.891 -0.546 -18.844 1 91.25 330 GLY A N 1
ATOM 2511 C CA . GLY A 1 330 ? -19.531 -0.155 -20.203 1 91.25 330 GLY A CA 1
ATOM 2512 C C . GLY A 1 330 ? -18.344 0.792 -20.25 1 91.25 330 GLY A C 1
ATOM 2513 O O . GLY A 1 330 ? -17.969 1.382 -19.25 1 91.25 330 GLY A O 1
ATOM 2514 N N . ASN A 1 331 ? -17.719 0.793 -21.359 1 92.75 331 ASN A N 1
ATOM 2515 C CA . ASN A 1 331 ? -16.656 1.725 -21.734 1 92.75 331 ASN A CA 1
ATOM 2516 C C . ASN A 1 331 ? -15.367 1.447 -20.953 1 92.75 331 ASN A C 1
ATOM 2518 O O . ASN A 1 331 ? -14.484 2.305 -20.891 1 92.75 331 ASN A O 1
ATOM 2522 N N . GLY A 1 332 ? -15.234 0.323 -20.312 1 96.12 332 GLY A N 1
ATOM 2523 C CA . GLY A 1 332 ? -14.016 -0.001 -19.594 1 96.12 332 GLY A CA 1
ATOM 2524 C C . GLY A 1 332 ? -13.641 1.046 -18.562 1 96.12 332 GLY A C 1
ATOM 2525 O O . GLY A 1 332 ? -12.484 1.479 -18.5 1 96.12 332 GLY A O 1
ATOM 2526 N N . ARG A 1 333 ? -14.648 1.533 -17.812 1 96 333 ARG A N 1
ATOM 2527 C CA . ARG A 1 333 ? -14.484 2.674 -16.906 1 96 333 ARG A CA 1
ATOM 2528 C C . ARG A 1 333 ? -13.438 2.381 -15.844 1 96 333 ARG A C 1
ATOM 2530 O O . ARG A 1 333 ? -12.562 3.211 -15.578 1 96 333 ARG A O 1
ATOM 2537 N N . PHE A 1 334 ? -13.555 1.186 -15.258 1 97.94 334 PHE A N 1
ATOM 2538 C CA . PHE A 1 334 ? -12.625 0.861 -14.188 1 97.94 334 PHE A CA 1
ATOM 2539 C C . PHE A 1 334 ? -11.273 0.453 -14.75 1 97.94 334 PHE A C 1
ATOM 2541 O O . PHE A 1 334 ? -10.234 0.717 -14.133 1 97.94 334 PHE A O 1
ATOM 2548 N N . LEU A 1 335 ? -11.258 -0.157 -15.914 1 98.25 335 LEU A N 1
ATOM 2549 C CA . LEU A 1 335 ? -10.008 -0.498 -16.578 1 98.25 335 LEU A CA 1
ATOM 2550 C C . LEU A 1 335 ? -9.148 0.743 -16.781 1 98.25 335 LEU A C 1
ATOM 2552 O O . LEU A 1 335 ? -7.922 0.682 -16.656 1 98.25 335 LEU A O 1
ATOM 2556 N N . LYS A 1 336 ? -9.789 1.886 -17.031 1 96.94 336 LYS A N 1
ATOM 2557 C CA . LYS A 1 336 ? -9.086 3.146 -17.25 1 96.94 336 LYS A CA 1
ATOM 2558 C C . LYS A 1 336 ? -8.305 3.564 -16 1 96.94 336 LYS A C 1
ATOM 2560 O O . LYS A 1 336 ? -7.305 4.273 -16.109 1 96.94 336 LYS A O 1
ATOM 2565 N N . THR A 1 337 ? -8.773 3.133 -14.852 1 97.62 337 THR A N 1
ATOM 2566 C CA . THR A 1 337 ? -8.18 3.574 -13.594 1 97.62 337 THR A CA 1
ATOM 2567 C C . THR A 1 337 ? -6.969 2.719 -13.242 1 97.62 337 THR A C 1
ATOM 2569 O O . THR A 1 337 ? -6.164 3.098 -12.391 1 97.62 337 THR A O 1
ATOM 2572 N N . ALA A 1 338 ? -6.82 1.573 -13.883 1 97.69 338 ALA A N 1
ATOM 2573 C CA . ALA A 1 338 ? -5.934 0.51 -13.414 1 97.69 338 ALA A CA 1
ATOM 2574 C C . ALA A 1 338 ? -4.477 0.83 -13.727 1 97.69 338 ALA A C 1
ATOM 2576 O O . ALA A 1 338 ? -3.564 0.193 -13.195 1 97.69 338 ALA A O 1
ATOM 2577 N N . ALA A 1 339 ? -4.227 1.819 -14.57 1 97.12 339 ALA A N 1
ATOM 2578 C CA . ALA A 1 339 ? -2.875 2.303 -14.844 1 97.12 339 ALA A CA 1
ATOM 2579 C C . ALA A 1 339 ? -2.834 3.828 -14.867 1 97.12 339 ALA A C 1
ATOM 2581 O O . ALA A 1 339 ? -3.807 4.477 -15.258 1 97.12 339 ALA A O 1
ATOM 2582 N N . TYR A 1 340 ? -1.725 4.363 -14.367 1 96.75 340 TYR A N 1
ATOM 2583 C CA . TYR A 1 340 ? -1.385 5.781 -14.406 1 96.75 340 TYR A CA 1
ATOM 2584 C C . TYR A 1 340 ? -2.252 6.574 -13.43 1 96.75 340 TYR A C 1
ATOM 2586 O O . TYR A 1 340 ? -2.598 7.727 -13.695 1 96.75 340 TYR A O 1
ATOM 2594 N N . GLY A 1 341 ? -2.729 5.93 -12.414 1 94.44 341 GLY A N 1
ATOM 2595 C CA . GLY A 1 341 ? -3.318 6.625 -11.281 1 94.44 341 GLY A CA 1
ATOM 2596 C C . GLY A 1 341 ? -4.836 6.617 -11.297 1 94.44 341 GLY A C 1
ATOM 2597 O O . GLY A 1 341 ? -5.449 6.746 -12.359 1 94.44 341 GLY A O 1
ATOM 2598 N N . HIS A 1 342 ? -5.465 6.512 -10.188 1 97.12 342 HIS A N 1
ATOM 2599 C CA . HIS A 1 342 ? -6.914 6.547 -10.023 1 97.12 342 HIS A CA 1
ATOM 2600 C C . HIS A 1 342 ? -7.418 7.98 -9.898 1 97.12 342 HIS A C 1
ATOM 2602 O O . HIS A 1 342 ? -8.625 8.227 -10 1 97.12 342 HIS A O 1
ATOM 2608 N N . PHE A 1 343 ? -6.543 8.906 -9.695 1 97.75 343 PHE A N 1
ATOM 2609 C CA . PHE A 1 343 ? -6.922 10.273 -9.367 1 97.75 343 PHE A CA 1
ATOM 2610 C C . PHE A 1 343 ? -6.191 11.266 -10.266 1 97.75 343 PHE A C 1
ATOM 2612 O O . PHE A 1 343 ? -5.223 10.906 -10.938 1 97.75 343 PHE A O 1
ATOM 2619 N N . GLY A 1 344 ? -6.664 12.461 -10.312 1 97.31 344 GLY A N 1
ATOM 2620 C CA . GLY A 1 344 ? -6 13.539 -11.023 1 97.31 344 GLY A CA 1
ATOM 2621 C C . GLY A 1 344 ? -6.211 13.484 -12.523 1 97.31 344 GLY A C 1
ATOM 2622 O O . GLY A 1 344 ? -5.41 14.023 -13.289 1 97.31 344 GLY A O 1
ATOM 2623 N N . ARG A 1 345 ? -7.199 12.836 -12.969 1 96.12 345 ARG A N 1
ATOM 2624 C CA . ARG A 1 345 ? -7.457 12.703 -14.398 1 96.12 345 ARG A CA 1
ATOM 2625 C C . ARG A 1 345 ? -8.773 13.367 -14.781 1 96.12 345 ARG A C 1
ATOM 2627 O O . ARG A 1 345 ? -9.75 13.305 -14.023 1 96.12 345 ARG A O 1
ATOM 2634 N N . ASP A 1 346 ? -8.711 13.938 -15.992 1 91.81 346 ASP A N 1
ATOM 2635 C CA . ASP A 1 346 ? -9.875 14.68 -16.469 1 91.81 346 ASP A CA 1
ATOM 2636 C C . ASP A 1 346 ? -10.711 13.836 -17.422 1 91.81 346 ASP A C 1
ATOM 2638 O O . ASP A 1 346 ? -11.055 14.281 -18.516 1 91.81 346 ASP A O 1
ATOM 2642 N N . ASP A 1 347 ? -11.023 12.672 -17.172 1 94.69 347 ASP A N 1
ATOM 2643 C CA . ASP A 1 347 ? -11.914 11.773 -17.906 1 94.69 347 ASP A CA 1
ATOM 2644 C C . ASP A 1 347 ? -13.312 11.773 -17.297 1 94.69 347 ASP A C 1
ATOM 2646 O O . ASP A 1 347 ? -13.461 11.711 -16.062 1 94.69 347 ASP A O 1
ATOM 2650 N N . PRO A 1 348 ? -14.32 11.906 -18.094 1 95.25 348 PRO A N 1
ATOM 2651 C CA . PRO A 1 348 ? -15.688 12.008 -17.578 1 95.25 348 PRO A CA 1
ATOM 2652 C C . PRO A 1 348 ? -16.094 10.797 -16.75 1 95.25 348 PRO A C 1
ATOM 2654 O O . PRO A 1 348 ? -17.016 10.883 -15.93 1 95.25 348 PRO A O 1
ATOM 2657 N N . ASP A 1 349 ? -15.422 9.703 -16.953 1 96.44 349 ASP A N 1
ATOM 2658 C CA . ASP A 1 349 ? -15.75 8.5 -16.188 1 96.44 349 ASP A CA 1
ATOM 2659 C C . ASP A 1 349 ? -15.234 8.594 -14.758 1 96.44 349 ASP A C 1
ATOM 2661 O O . ASP A 1 349 ? -15.641 7.824 -13.891 1 96.44 349 ASP A O 1
ATOM 2665 N N . PHE A 1 350 ? -14.305 9.453 -14.531 1 97.69 350 PHE A N 1
ATOM 2666 C CA . PHE A 1 350 ? -13.758 9.641 -13.188 1 97.69 350 PHE A CA 1
ATOM 2667 C C . PHE A 1 350 ? -14.617 10.609 -12.391 1 97.69 350 PHE A C 1
ATOM 2669 O O . PHE A 1 350 ? -14.188 11.719 -12.07 1 97.69 350 PHE A O 1
ATOM 2676 N N . THR A 1 351 ? -15.742 10.164 -11.961 1 98 351 THR A N 1
ATOM 2677 C CA . THR A 1 351 ? -16.75 11.016 -11.359 1 98 351 THR A CA 1
ATOM 2678 C C . THR A 1 351 ? -16.281 11.539 -10.008 1 98 351 THR A C 1
ATOM 2680 O O . THR A 1 351 ? -16.703 12.609 -9.562 1 98 351 THR A O 1
ATOM 2683 N N . TRP A 1 352 ? -15.422 10.883 -9.375 1 98.5 352 TRP A N 1
ATOM 2684 C CA . TRP A 1 352 ? -14.891 11.289 -8.078 1 98.5 352 TRP A CA 1
ATOM 2685 C C . TRP A 1 352 ? -13.922 12.461 -8.227 1 98.5 352 TRP A C 1
ATOM 2687 O O . TRP A 1 352 ? -13.477 13.039 -7.234 1 98.5 352 TRP A O 1
ATOM 2697 N N . GLU A 1 353 ? -13.602 12.797 -9.445 1 98.56 353 GLU A N 1
ATOM 2698 C CA . GLU A 1 353 ? -12.719 13.938 -9.703 1 98.56 353 GLU A CA 1
ATOM 2699 C C . GLU A 1 353 ? -13.523 15.203 -9.984 1 98.56 353 GLU A C 1
ATOM 2701 O O . GLU A 1 353 ? -12.953 16.281 -10.164 1 98.56 353 GLU A O 1
ATOM 2706 N N . VAL A 1 354 ? -14.812 15.07 -9.977 1 98.31 354 VAL A N 1
ATOM 2707 C CA . VAL A 1 354 ? -15.664 16.234 -10.188 1 98.31 354 VAL A CA 1
ATOM 2708 C C . VAL A 1 354 ? -15.766 17.047 -8.898 1 98.31 354 VAL A C 1
ATOM 2710 O O . VAL A 1 354 ? -16.141 16.516 -7.848 1 98.31 354 VAL A O 1
ATOM 2713 N N . VAL A 1 355 ? -15.516 18.312 -9 1 98.31 355 VAL A N 1
ATOM 2714 C CA . VAL A 1 355 ? -15.508 19.203 -7.844 1 98.31 355 VAL A CA 1
ATOM 2715 C C . VAL A 1 355 ? -16.953 19.562 -7.457 1 98.31 355 VAL A C 1
ATOM 2717 O O . VAL A 1 355 ? -17.75 19.922 -8.312 1 98.31 355 VAL A O 1
ATOM 2720 N N . LYS A 1 356 ? -17.25 19.422 -6.207 1 98.19 356 LYS A N 1
ATOM 2721 C CA . LYS A 1 356 ? -18.516 19.906 -5.676 1 98.19 356 LYS A CA 1
ATOM 2722 C C . LYS A 1 356 ? -18.359 21.328 -5.117 1 98.19 356 LYS A C 1
ATOM 2724 O O . LYS A 1 356 ? -17.391 21.625 -4.418 1 98.19 356 LYS A O 1
ATOM 2729 N N . PRO A 1 357 ? -19.344 22.172 -5.473 1 97.94 357 PRO A N 1
ATOM 2730 C CA . PRO A 1 357 ? -19.328 23.484 -4.82 1 97.94 357 PRO A CA 1
ATOM 2731 C C . PRO A 1 357 ? -19.594 23.406 -3.318 1 97.94 357 PRO A C 1
ATOM 2733 O O . PRO A 1 357 ? -20.5 22.672 -2.889 1 97.94 357 PRO A O 1
ATOM 2736 N N . LEU A 1 358 ? -18.781 24.031 -2.555 1 98 358 LEU A N 1
ATOM 2737 C CA . LEU A 1 358 ? -18.938 24.062 -1.104 1 98 358 LEU A CA 1
ATOM 2738 C C . LEU A 1 358 ? -19.25 25.484 -0.622 1 98 358 LEU A C 1
ATOM 2740 O O . LEU A 1 358 ? -18.562 26.438 -0.972 1 98 358 LEU A O 1
ATOM 2744 N N . LYS A 1 359 ? -20.312 25.594 0.143 1 95.06 359 LYS A N 1
ATOM 2745 C CA . LYS A 1 359 ? -20.703 26.891 0.699 1 95.06 359 LYS A CA 1
ATOM 2746 C C . LYS A 1 359 ? -19.969 27.172 2.006 1 95.06 359 LYS A C 1
ATOM 2748 O O . LYS A 1 359 ? -20.047 26.375 2.947 1 95.06 359 LYS A O 1
ATOM 2753 N N . TRP A 1 360 ? -19.266 28.25 2.012 1 92.75 360 TRP A N 1
ATOM 2754 C CA . TRP A 1 360 ? -18.562 28.641 3.227 1 92.75 360 TRP A CA 1
ATOM 2755 C C . TRP A 1 360 ? -18.344 30.156 3.264 1 92.75 360 TRP A C 1
ATOM 2757 O O . TRP A 1 360 ? -18.422 30.828 2.232 1 92.75 360 TRP A O 1
ATOM 2767 N N . ASP A 1 361 ? -18.25 30.719 4.422 1 88.25 361 ASP A N 1
ATOM 2768 C CA . ASP A 1 361 ? -17.984 32.156 4.59 1 88.25 361 ASP A CA 1
ATOM 2769 C C . ASP A 1 361 ? -16.484 32.438 4.5 1 88.25 361 ASP A C 1
ATOM 2771 O O . ASP A 1 361 ? -15.742 32.156 5.438 1 88.25 361 ASP A O 1
ATOM 2775 N N . LYS A 1 362 ? -16.141 33 3.369 1 83.94 362 LYS A N 1
ATOM 2776 C CA . LYS A 1 362 ? -14.742 33.375 3.191 1 83.94 362 LYS A CA 1
ATOM 2777 C C . LYS A 1 362 ? -14.336 34.5 4.125 1 83.94 362 LYS A C 1
ATOM 2779 O O . LYS A 1 362 ? -15.047 35.5 4.23 1 83.94 362 LYS A O 1
ATOM 2784 N N . PRO A 1 363 ? -13.344 34.25 4.914 1 75.12 363 PRO A N 1
ATOM 2785 C CA . PRO A 1 363 ? -12.898 35.375 5.75 1 75.12 363 PRO A CA 1
ATOM 2786 C C . PRO A 1 363 ? -12.508 36.594 4.93 1 75.12 363 PRO A C 1
ATOM 2788 O O . PRO A 1 363 ? -11.961 36.469 3.836 1 75.12 363 PRO A O 1
ATOM 2791 N N . GLN A 1 364 ? -13.289 37.75 5.031 1 62.25 364 GLN A N 1
ATOM 2792 C CA . GLN A 1 364 ? -12.969 39 4.371 1 62.25 364 GLN A CA 1
ATOM 2793 C C . GLN A 1 364 ? -11.516 39.406 4.605 1 62.25 364 GLN A C 1
ATOM 2795 O O . GLN A 1 364 ? -11 39.25 5.719 1 62.25 364 GLN A O 1
ATOM 2800 N N . ALA A 1 365 ? -10.727 39.531 3.393 1 52.06 365 ALA A N 1
ATOM 2801 C CA . ALA A 1 365 ? -9.359 40.031 3.459 1 52.06 365 ALA A CA 1
ATOM 2802 C C . ALA A 1 365 ? -9.312 41.375 4.203 1 52.06 365 ALA A C 1
ATOM 2804 O O . ALA A 1 365 ? -10.195 42.219 4.031 1 52.06 365 ALA A O 1
ATOM 2805 N N . MET B 1 1 ? -8.32 23.625 22.484 1 74.44 1 MET B N 1
ATOM 2806 C CA . MET B 1 1 ? -7.602 23.109 21.312 1 74.44 1 MET B CA 1
ATOM 2807 C C . MET B 1 1 ? -8.508 22.219 20.469 1 74.44 1 MET B C 1
ATOM 2809 O O . MET B 1 1 ? -9.32 21.469 21 1 74.44 1 MET B O 1
ATOM 2813 N N . GLU B 1 2 ? -8.539 22.453 19.266 1 89.44 2 GLU B N 1
ATOM 2814 C CA . GLU B 1 2 ? -9.391 21.703 18.359 1 89.44 2 GLU B CA 1
ATOM 2815 C C . GLU B 1 2 ? -8.914 20.25 18.234 1 89.44 2 GLU B C 1
ATOM 2817 O O . GLU B 1 2 ? -7.727 20 18.047 1 89.44 2 GLU B O 1
ATOM 2822 N N . THR B 1 3 ? -9.797 19.375 18.562 1 94.81 3 THR B N 1
ATOM 2823 C CA . THR B 1 3 ? -9.453 17.953 18.484 1 94.81 3 THR B CA 1
ATOM 2824 C C . THR B 1 3 ? -10.016 17.328 17.203 1 94.81 3 THR B C 1
ATOM 2826 O O . THR B 1 3 ? -10.836 17.938 16.516 1 94.81 3 THR B O 1
ATOM 2829 N N . PHE B 1 4 ? -9.492 16.188 16.844 1 94.44 4 PHE B N 1
ATOM 2830 C CA . PHE B 1 4 ? -9.961 15.438 15.688 1 94.44 4 PHE B CA 1
ATOM 2831 C C . PHE B 1 4 ? -9.812 13.938 15.922 1 94.44 4 PHE B C 1
ATOM 2833 O O . PHE B 1 4 ? -9.094 13.516 16.828 1 94.44 4 PHE B O 1
ATOM 2840 N N . LEU B 1 5 ? -10.523 13.18 15.203 1 96 5 LEU B N 1
ATOM 2841 C CA . LEU B 1 5 ? -10.477 11.727 15.289 1 96 5 LEU B CA 1
ATOM 2842 C C . LEU B 1 5 ? -9.633 11.141 14.156 1 96 5 LEU B C 1
ATOM 2844 O O . LEU B 1 5 ? -9.695 11.617 13.023 1 96 5 LEU B O 1
ATOM 2848 N N . PHE B 1 6 ? -8.781 10.172 14.477 1 96.5 6 PHE B N 1
ATOM 2849 C CA . PHE B 1 6 ? -7.996 9.43 13.484 1 96.5 6 PHE B CA 1
ATOM 2850 C C . PHE B 1 6 ? -8.039 7.938 13.773 1 96.5 6 PHE B C 1
ATOM 2852 O O . PHE B 1 6 ? -7.977 7.516 14.93 1 96.5 6 PHE B O 1
ATOM 2859 N N . THR B 1 7 ? -8.195 7.156 12.688 1 96.75 7 THR B N 1
ATOM 2860 C CA . THR B 1 7 ? -8.383 5.719 12.836 1 96.75 7 THR B CA 1
ATOM 2861 C C . THR B 1 7 ? -7.215 4.957 12.211 1 96.75 7 THR B C 1
ATOM 2863 O O . THR B 1 7 ? -6.738 5.316 11.133 1 96.75 7 THR B O 1
ATOM 2866 N N . SER B 1 8 ? -6.699 3.938 12.875 1 96.81 8 SER B N 1
ATOM 2867 C CA . SER B 1 8 ? -5.785 2.938 12.336 1 96.81 8 SER B CA 1
ATOM 2868 C C . SER B 1 8 ? -6.367 1.534 12.453 1 96.81 8 SER B C 1
ATOM 2870 O O . SER B 1 8 ? -7.258 1.293 13.273 1 96.81 8 SER B O 1
ATOM 2872 N N . GLU B 1 9 ? -5.867 0.708 11.625 1 95.69 9 GLU B N 1
ATOM 2873 C CA . GLU B 1 9 ? -6.352 -0.67 11.633 1 95.69 9 GLU B CA 1
ATOM 2874 C C . GLU B 1 9 ? -5.191 -1.66 11.594 1 95.69 9 GLU B C 1
ATOM 2876 O O . GLU B 1 9 ? -4.051 -1.278 11.32 1 95.69 9 GLU B O 1
ATOM 2881 N N . SER B 1 10 ? -5.461 -2.883 11.93 1 96.31 10 SER B N 1
ATOM 2882 C CA . SER B 1 10 ? -4.559 -4.023 11.797 1 96.31 10 SER B CA 1
ATOM 2883 C C . SER B 1 10 ? -5.328 -5.301 11.477 1 96.31 10 SER B C 1
ATOM 2885 O O . SER B 1 10 ? -6.559 -5.332 11.57 1 96.31 10 SER B O 1
ATOM 2887 N N . VAL B 1 11 ? -4.672 -6.25 10.984 1 96.12 11 VAL B N 1
ATOM 2888 C CA . VAL B 1 11 ? -5.246 -7.57 10.742 1 96.12 11 VAL B CA 1
ATOM 2889 C C . VAL B 1 11 ? -4.395 -8.641 11.43 1 96.12 11 VAL B C 1
ATOM 2891 O O . VAL B 1 11 ? -3.191 -8.453 11.617 1 96.12 11 VAL B O 1
ATOM 2894 N N . ASN B 1 12 ? -5.062 -9.695 11.812 1 96.88 12 ASN B N 1
ATOM 2895 C CA . ASN B 1 12 ? -4.371 -10.758 12.539 1 96.88 12 ASN B CA 1
ATOM 2896 C C . ASN B 1 12 ? -3.574 -11.648 11.594 1 96.88 12 ASN B C 1
ATOM 2898 O O . ASN B 1 12 ? -3.732 -11.562 10.375 1 96.88 12 ASN B O 1
ATOM 2902 N N . GLU B 1 13 ? -2.781 -12.492 12.18 1 97.81 13 GLU B N 1
ATOM 2903 C CA . GLU B 1 13 ? -1.896 -13.375 11.422 1 97.81 13 GLU B CA 1
ATOM 2904 C C . GLU B 1 13 ? -2.689 -14.312 10.516 1 97.81 13 GLU B C 1
ATOM 2906 O O . GLU B 1 13 ? -2.176 -14.789 9.5 1 97.81 13 GLU B O 1
ATOM 2911 N N . GLY B 1 14 ? -3.941 -14.562 10.867 1 97.62 14 GLY B N 1
ATOM 2912 C CA . GLY B 1 14 ? -4.746 -15.492 10.094 1 97.62 14 GLY B CA 1
ATOM 2913 C C . GLY B 1 14 ? -5.438 -14.844 8.914 1 97.62 14 GLY B C 1
ATOM 2914 O O . GLY B 1 14 ? -6.074 -15.523 8.102 1 97.62 14 GLY B O 1
ATOM 2915 N N . HIS B 1 15 ? -5.383 -13.469 8.875 1 96.81 15 HIS B N 1
ATOM 2916 C CA . HIS B 1 15 ? -5.875 -12.828 7.664 1 96.81 15 HIS B CA 1
ATOM 2917 C C . HIS B 1 15 ? -5.16 -13.352 6.426 1 96.81 15 HIS B C 1
ATOM 2919 O O . HIS B 1 15 ? -3.941 -13.531 6.438 1 96.81 15 HIS B O 1
ATOM 2925 N N . PRO B 1 16 ? -5.855 -13.578 5.328 1 97.25 16 PRO B N 1
ATOM 2926 C CA . PRO B 1 16 ? -5.242 -14.234 4.172 1 97.25 16 PRO B CA 1
ATOM 2927 C C . PRO B 1 16 ? -4.027 -13.469 3.641 1 97.25 16 PRO B C 1
ATOM 2929 O O . PRO B 1 16 ? -3.045 -14.086 3.219 1 97.25 16 PRO B O 1
ATOM 2932 N N . ASP B 1 17 ? -4.137 -12.164 3.6 1 97.44 17 ASP B N 1
ATOM 2933 C CA . ASP B 1 17 ? -2.98 -11.391 3.154 1 97.44 17 ASP B CA 1
ATOM 2934 C C . ASP B 1 17 ? -1.774 -11.633 4.059 1 97.44 17 ASP B C 1
ATOM 2936 O O . ASP B 1 17 ? -0.64 -11.703 3.58 1 97.44 17 ASP B O 1
ATOM 2940 N N . LYS B 1 18 ? -1.988 -11.695 5.352 1 98.06 18 LYS B N 1
ATOM 2941 C CA . LYS B 1 18 ? -0.885 -11.922 6.281 1 98.06 18 LYS B CA 1
ATOM 2942 C C . LYS B 1 18 ? -0.4 -13.367 6.219 1 98.06 18 LYS B C 1
ATOM 2944 O O . LYS B 1 18 ? 0.789 -13.633 6.402 1 98.06 18 LYS B O 1
ATOM 2949 N N . LEU B 1 19 ? -1.345 -14.289 5.965 1 98.69 19 LEU B N 1
ATOM 2950 C CA . LEU B 1 19 ? -0.917 -15.656 5.664 1 98.69 19 LEU B CA 1
ATOM 2951 C C . LEU B 1 19 ? 0.104 -15.664 4.531 1 98.69 19 LEU B C 1
ATOM 2953 O O . LEU B 1 19 ? 1.15 -16.312 4.641 1 98.69 19 LEU B O 1
ATOM 2957 N N . CYS B 1 20 ? -0.195 -14.922 3.51 1 98.75 20 CYS B N 1
ATOM 2958 C CA . CYS B 1 20 ? 0.695 -14.852 2.355 1 98.75 20 CYS B CA 1
ATOM 2959 C C . CYS B 1 20 ? 2.021 -14.203 2.73 1 98.75 20 CYS B C 1
ATOM 2961 O O . CYS B 1 20 ? 3.086 -14.672 2.324 1 98.75 20 CYS B O 1
ATOM 2963 N N . ASP B 1 21 ? 1.97 -13.125 3.514 1 98.56 21 ASP B N 1
ATOM 2964 C CA . ASP B 1 21 ? 3.197 -12.492 3.98 1 98.56 21 ASP B CA 1
ATOM 2965 C C . ASP B 1 21 ? 4.066 -13.477 4.758 1 98.56 21 ASP B C 1
ATOM 2967 O O . ASP B 1 21 ? 5.281 -13.523 4.562 1 98.56 21 ASP B O 1
ATOM 2971 N N . GLN B 1 22 ? 3.453 -14.211 5.617 1 98.81 22 GLN B N 1
ATOM 2972 C CA . GLN B 1 22 ? 4.176 -15.133 6.488 1 98.81 22 GLN B CA 1
ATOM 2973 C C . GLN B 1 22 ? 4.824 -16.25 5.684 1 98.81 22 GLN B C 1
ATOM 2975 O O . GLN B 1 22 ? 5.965 -16.641 5.949 1 98.81 22 GLN B O 1
ATOM 2980 N N . ILE B 1 23 ? 4.117 -16.766 4.727 1 98.88 23 ILE B N 1
ATOM 2981 C CA . ILE B 1 23 ? 4.68 -17.812 3.893 1 98.88 23 ILE B CA 1
ATOM 2982 C C . ILE B 1 23 ? 5.867 -17.266 3.104 1 98.88 23 ILE B C 1
ATOM 2984 O O . ILE B 1 23 ? 6.93 -17.906 3.051 1 98.88 23 ILE B O 1
ATOM 2988 N N . SER B 1 24 ? 5.719 -16.141 2.5 1 98.81 24 SER B N 1
ATOM 2989 C CA . SER B 1 24 ? 6.797 -15.523 1.732 1 98.81 24 SER B CA 1
ATOM 2990 C C . SER B 1 24 ? 8.039 -15.305 2.592 1 98.81 24 SER B C 1
ATOM 2992 O O . SER B 1 24 ? 9.156 -15.594 2.16 1 98.81 24 SER B O 1
ATOM 2994 N N . ASP B 1 25 ? 7.816 -14.82 3.764 1 98.75 25 ASP B N 1
ATOM 2995 C CA . ASP B 1 25 ? 8.961 -14.555 4.629 1 98.75 25 ASP B CA 1
ATOM 2996 C C . ASP B 1 25 ? 9.523 -15.852 5.207 1 98.75 25 ASP B C 1
ATOM 2998 O O . ASP B 1 25 ? 10.727 -15.938 5.496 1 98.75 25 ASP B O 1
ATOM 3002 N N . ALA B 1 26 ? 8.688 -16.859 5.434 1 98.81 26 ALA B N 1
ATOM 3003 C CA . ALA B 1 26 ? 9.203 -18.156 5.84 1 98.81 26 ALA B CA 1
ATOM 3004 C C . ALA B 1 26 ? 10.141 -18.734 4.781 1 98.81 26 ALA B C 1
ATOM 3006 O O . ALA B 1 26 ? 11.164 -19.344 5.113 1 98.81 26 ALA B O 1
ATOM 3007 N N . VAL B 1 27 ? 9.789 -18.547 3.553 1 98.75 27 VAL B N 1
ATOM 3008 C CA . VAL B 1 27 ? 10.648 -18.969 2.455 1 98.75 27 VAL B CA 1
ATOM 3009 C C . VAL B 1 27 ? 11.961 -18.188 2.492 1 98.75 27 VAL B C 1
ATOM 3011 O O . VAL B 1 27 ? 13.039 -18.781 2.361 1 98.75 27 VAL B O 1
ATOM 3014 N N . LEU B 1 28 ? 11.859 -16.906 2.637 1 98.69 28 LEU B N 1
ATOM 3015 C CA . LEU B 1 28 ? 13.055 -16.078 2.734 1 98.69 28 LEU B CA 1
ATOM 3016 C C . LEU B 1 28 ? 13.961 -16.562 3.861 1 98.69 28 LEU B C 1
ATOM 3018 O O . LEU B 1 28 ? 15.172 -16.703 3.67 1 98.69 28 LEU B O 1
ATOM 3022 N N . ASP B 1 29 ? 13.375 -16.781 5.016 1 98.62 29 ASP B N 1
ATOM 3023 C CA . ASP B 1 29 ? 14.133 -17.234 6.168 1 98.62 29 ASP B CA 1
ATOM 3024 C C . ASP B 1 29 ? 14.828 -18.562 5.867 1 98.62 29 ASP B C 1
ATOM 3026 O O . ASP B 1 29 ? 15.984 -18.766 6.234 1 98.62 29 ASP B O 1
ATOM 3030 N N . ALA B 1 30 ? 14.125 -19.469 5.262 1 98.62 30 ALA B N 1
ATOM 3031 C CA . ALA B 1 30 ? 14.695 -20.766 4.922 1 98.62 30 ALA B CA 1
ATOM 3032 C C . ALA B 1 30 ? 15.891 -20.625 3.98 1 98.62 30 ALA B C 1
ATOM 3034 O O . ALA B 1 30 ? 16.875 -21.344 4.105 1 98.62 30 ALA B O 1
ATOM 3035 N N . CYS B 1 31 ? 15.797 -19.703 3.012 1 98.25 31 CYS B N 1
ATOM 3036 C CA . CYS B 1 31 ? 16.891 -19.453 2.082 1 98.25 31 CYS B CA 1
ATOM 3037 C C . CYS B 1 31 ? 18.094 -18.875 2.809 1 98.25 31 CYS B C 1
ATOM 3039 O O . CYS B 1 31 ? 19.219 -19.375 2.674 1 98.25 31 CYS B O 1
ATOM 3041 N N . LEU B 1 32 ? 17.844 -17.891 3.598 1 97.94 32 LEU B N 1
ATOM 3042 C CA . LEU B 1 32 ? 18.938 -17.156 4.238 1 97.94 32 LEU B CA 1
ATOM 3043 C C . LEU B 1 32 ? 19.625 -18.016 5.293 1 97.94 32 LEU B C 1
ATOM 3045 O O . LEU B 1 32 ? 20.812 -17.859 5.551 1 97.94 32 LEU B O 1
ATOM 3049 N N . GLU B 1 33 ? 18.828 -18.891 5.93 1 97.94 33 GLU B N 1
ATOM 3050 C CA . GLU B 1 33 ? 19.406 -19.781 6.93 1 97.94 33 GLU B CA 1
ATOM 3051 C C . GLU B 1 33 ? 20.531 -20.609 6.336 1 97.94 33 GLU B C 1
ATOM 3053 O O . GLU B 1 33 ? 21.531 -20.891 7.008 1 97.94 33 GLU B O 1
ATOM 3058 N N . GLN B 1 34 ? 20.438 -20.969 5.133 1 97.88 34 GLN B N 1
ATOM 3059 C CA . GLN B 1 34 ? 21.391 -21.859 4.488 1 97.88 34 GLN B CA 1
ATOM 3060 C C . GLN B 1 34 ? 22.359 -21.078 3.598 1 97.88 34 GLN B C 1
ATOM 3062 O O . GLN B 1 34 ? 23.5 -21.516 3.389 1 97.88 34 GLN B O 1
ATOM 3067 N N . ASP B 1 35 ? 21.906 -19.984 3.018 1 97.06 35 ASP B N 1
ATOM 3068 C CA . ASP B 1 35 ? 22.672 -19.188 2.062 1 97.06 35 ASP B CA 1
ATOM 3069 C C . ASP B 1 35 ? 22.422 -17.688 2.279 1 97.06 35 ASP B C 1
ATOM 3071 O O . ASP B 1 35 ? 21.516 -17.109 1.684 1 97.06 35 ASP B O 1
ATOM 3075 N N . PRO B 1 36 ? 23.25 -17.016 2.98 1 95.81 36 PRO B N 1
ATOM 3076 C CA . PRO B 1 36 ? 23.062 -15.602 3.293 1 95.81 36 PRO B CA 1
ATOM 3077 C C . PRO B 1 36 ? 23.078 -14.711 2.049 1 95.81 36 PRO B C 1
ATOM 3079 O O . PRO B 1 36 ? 22.688 -13.547 2.111 1 95.81 36 PRO B O 1
ATOM 3082 N N . ASP B 1 37 ? 23.469 -15.219 0.925 1 93.19 37 ASP B N 1
ATOM 3083 C CA . ASP B 1 37 ? 23.578 -14.414 -0.29 1 93.19 37 ASP B CA 1
ATOM 3084 C C . ASP B 1 37 ? 22.391 -14.664 -1.216 1 93.19 37 ASP B C 1
ATOM 3086 O O . ASP B 1 37 ? 22.391 -14.234 -2.371 1 93.19 37 ASP B O 1
ATOM 3090 N N . SER B 1 38 ? 21.422 -15.406 -0.651 1 95.56 38 SER B N 1
ATOM 3091 C CA . SER B 1 38 ? 20.234 -15.68 -1.438 1 95.56 38 SER B CA 1
ATOM 3092 C C . SER B 1 38 ? 19.594 -14.391 -1.954 1 95.56 38 SER B C 1
ATOM 3094 O O . SER B 1 38 ? 19.562 -13.383 -1.245 1 95.56 38 SER B O 1
ATOM 3096 N N . LYS B 1 39 ? 19.219 -14.375 -3.213 1 94.94 39 LYS B N 1
ATOM 3097 C CA . LYS B 1 39 ? 18.359 -13.359 -3.803 1 94.94 39 LYS B CA 1
ATOM 3098 C C . LYS B 1 39 ? 16.906 -13.844 -3.898 1 94.94 39 LYS B C 1
ATOM 3100 O O . LYS B 1 39 ? 16.625 -14.82 -4.594 1 94.94 39 LYS B O 1
ATOM 3105 N N . VAL B 1 40 ? 16.094 -13.18 -3.133 1 96.62 40 VAL B N 1
ATOM 3106 C CA . VAL B 1 40 ? 14.75 -13.719 -2.973 1 96.62 40 VAL B CA 1
ATOM 3107 C C . VAL B 1 40 ? 13.727 -12.617 -3.221 1 96.62 40 VAL B C 1
ATOM 3109 O O . VAL B 1 40 ? 13.805 -11.539 -2.627 1 96.62 40 VAL B O 1
ATOM 3112 N N . ALA B 1 41 ? 12.836 -12.758 -4.098 1 96.44 41 ALA B N 1
ATOM 3113 C CA . ALA B 1 41 ? 11.531 -12.117 -4.258 1 96.44 41 ALA B CA 1
ATOM 3114 C C . ALA B 1 41 ? 10.414 -13.148 -4.332 1 96.44 41 ALA B C 1
ATOM 3116 O O . ALA B 1 41 ? 10.023 -13.57 -5.422 1 96.44 41 ALA B O 1
ATOM 3117 N N . CYS B 1 42 ? 9.938 -13.516 -3.186 1 98.19 42 CYS B N 1
ATOM 3118 C CA . CYS B 1 42 ? 8.938 -14.57 -3.068 1 98.19 42 CYS B CA 1
ATOM 3119 C C . CYS B 1 42 ? 7.555 -13.992 -2.809 1 98.19 42 CYS B C 1
ATOM 3121 O O . CYS B 1 42 ? 7.371 -13.219 -1.863 1 98.19 42 CYS B O 1
ATOM 3123 N N . GLU B 1 43 ? 6.652 -14.312 -3.635 1 98.38 43 GLU B N 1
ATOM 3124 C CA . GLU B 1 43 ? 5.25 -13.922 -3.494 1 98.38 43 GLU B CA 1
ATOM 3125 C C . GLU B 1 43 ? 4.371 -15.133 -3.188 1 98.38 43 GLU B C 1
ATOM 3127 O O . GLU B 1 43 ? 4.73 -16.266 -3.512 1 98.38 43 GLU B O 1
ATOM 3132 N N . THR B 1 44 ? 3.328 -14.859 -2.537 1 98.81 44 THR B N 1
ATOM 3133 C CA . THR B 1 44 ? 2.336 -15.883 -2.229 1 98.81 44 THR B CA 1
ATOM 3134 C C . THR B 1 44 ? 0.924 -15.359 -2.479 1 98.81 44 THR B C 1
ATOM 3136 O O . THR B 1 44 ? 0.647 -14.18 -2.27 1 98.81 44 THR B O 1
ATOM 3139 N N . CYS B 1 45 ? 0.073 -16.156 -3.031 1 98.69 45 CYS B N 1
ATOM 3140 C CA . CYS B 1 45 ? -1.358 -15.875 -3.074 1 98.69 45 CYS B CA 1
ATOM 3141 C C . CYS B 1 45 ? -2.16 -17.094 -2.607 1 98.69 45 CYS B C 1
ATOM 3143 O O . CYS B 1 45 ? -1.652 -18.203 -2.607 1 98.69 45 CYS B O 1
ATOM 3145 N N . THR B 1 46 ? -3.328 -16.844 -2.164 1 98.62 46 THR B N 1
ATOM 3146 C CA . THR B 1 46 ? -4.164 -17.922 -1.658 1 98.62 46 THR B CA 1
ATOM 3147 C C . THR B 1 46 ? -5.641 -17.625 -1.891 1 98.62 46 THR B C 1
ATOM 3149 O O . THR B 1 46 ? -6.043 -16.453 -1.928 1 98.62 46 THR B O 1
ATOM 3152 N N . LYS B 1 47 ? -6.332 -18.594 -2.213 1 97.69 47 LYS B N 1
ATOM 3153 C CA . LYS B 1 47 ? -7.789 -18.547 -2.283 1 97.69 47 LYS B CA 1
ATOM 3154 C C . LYS B 1 47 ? -8.383 -19.953 -2.1 1 97.69 47 LYS B C 1
ATOM 3156 O O . LYS B 1 47 ? -8.023 -20.875 -2.82 1 97.69 47 LYS B O 1
ATOM 3161 N N . THR B 1 48 ? -9.336 -20.078 -1.25 1 93.94 48 THR B N 1
ATOM 3162 C CA . THR B 1 48 ? -10.086 -21.281 -0.918 1 93.94 48 THR B CA 1
ATOM 3163 C C . THR B 1 48 ? -9.266 -22.531 -1.236 1 93.94 48 THR B C 1
ATOM 3165 O O . THR B 1 48 ? -9.227 -22.969 -2.387 1 93.94 48 THR B O 1
ATOM 3168 N N . ASN B 1 49 ? -8.695 -23.172 -0.403 1 95 49 ASN B N 1
ATOM 3169 C CA . ASN B 1 49 ? -8.016 -24.453 -0.421 1 95 49 ASN B CA 1
ATOM 3170 C C . ASN B 1 49 ? -6.805 -24.438 -1.347 1 95 49 ASN B C 1
ATOM 3172 O O . ASN B 1 49 ? -6.418 -25.484 -1.892 1 95 49 ASN B O 1
ATOM 3176 N N . MET B 1 50 ? -6.297 -23.312 -1.645 1 97.94 50 MET B N 1
ATOM 3177 C CA . MET B 1 50 ? -5.129 -23.219 -2.516 1 97.94 50 MET B CA 1
ATOM 3178 C C . MET B 1 50 ? -4.156 -22.156 -1.996 1 97.94 50 MET B C 1
ATOM 3180 O O . MET B 1 50 ? -4.57 -21.078 -1.578 1 97.94 50 MET B O 1
ATOM 3184 N N . VAL B 1 51 ? -2.928 -22.531 -1.942 1 98.62 51 VAL B N 1
ATOM 3185 C CA . VAL B 1 51 ? -1.828 -21.609 -1.676 1 98.62 51 VAL B CA 1
ATOM 3186 C C . VAL B 1 51 ? -0.77 -21.734 -2.77 1 98.62 51 VAL B C 1
ATOM 3188 O O . VAL B 1 51 ? -0.315 -22.844 -3.076 1 98.62 51 VAL B O 1
ATOM 3191 N N . MET B 1 52 ? -0.425 -20.656 -3.367 1 98.75 52 MET B N 1
ATOM 3192 C CA . MET B 1 52 ? 0.615 -20.672 -4.391 1 98.75 52 MET B CA 1
ATOM 3193 C C . MET B 1 52 ? 1.788 -19.781 -3.994 1 98.75 52 MET B C 1
ATOM 3195 O O . MET B 1 52 ? 1.595 -18.625 -3.615 1 98.75 52 MET B O 1
ATOM 3199 N N . VAL B 1 53 ? 2.951 -20.359 -4.051 1 98.62 53 VAL B N 1
ATOM 3200 C CA . VAL B 1 53 ? 4.191 -19.594 -3.932 1 98.62 53 VAL B CA 1
ATOM 3201 C C . VAL B 1 53 ? 4.809 -19.391 -5.316 1 98.62 53 VAL B C 1
ATOM 3203 O O . VAL B 1 53 ? 4.855 -20.312 -6.125 1 98.62 53 VAL B O 1
ATOM 3206 N N . PHE B 1 54 ? 5.207 -18.125 -5.613 1 98.31 54 PHE B N 1
ATOM 3207 C CA . PHE B 1 54 ? 5.742 -17.812 -6.93 1 98.31 54 PHE B CA 1
ATOM 3208 C C . PHE B 1 54 ? 6.715 -16.641 -6.859 1 98.31 54 PHE B C 1
ATOM 3210 O O . PHE B 1 54 ? 6.883 -16.031 -5.801 1 98.31 54 PHE B O 1
ATOM 3217 N N . GLY B 1 55 ? 7.453 -16.359 -7.906 1 97.06 55 GLY B N 1
ATOM 3218 C CA . GLY B 1 55 ? 8.422 -15.273 -7.941 1 97.06 55 GLY B CA 1
ATOM 3219 C C . GLY B 1 55 ? 9.812 -15.727 -8.367 1 97.06 55 GLY B C 1
ATOM 3220 O O . GLY B 1 55 ? 9.945 -16.672 -9.148 1 97.06 55 GLY B O 1
ATOM 3221 N N . GLU B 1 56 ? 10.828 -14.969 -7.941 1 95.06 56 GLU B N 1
ATOM 3222 C CA . GLU B 1 56 ? 12.203 -15.203 -8.359 1 95.06 56 GLU B CA 1
ATOM 3223 C C . GLU B 1 56 ? 13.102 -15.5 -7.168 1 95.06 56 GLU B C 1
ATOM 3225 O O . GLU B 1 56 ? 13.188 -14.695 -6.234 1 95.06 56 GLU B O 1
ATOM 3230 N N . ILE B 1 57 ? 13.742 -16.609 -7.207 1 96.31 57 ILE B N 1
ATOM 3231 C CA . ILE B 1 57 ? 14.656 -16.984 -6.137 1 96.31 57 ILE B CA 1
ATOM 3232 C C . ILE B 1 57 ? 15.93 -17.578 -6.73 1 96.31 57 ILE B C 1
ATOM 3234 O O . ILE B 1 57 ? 15.867 -18.484 -7.559 1 96.31 57 ILE B O 1
ATOM 3238 N N . THR B 1 58 ? 17.016 -17.016 -6.484 1 95.06 58 THR B N 1
ATOM 3239 C CA . THR B 1 58 ? 18.344 -17.562 -6.746 1 95.06 58 THR B CA 1
ATOM 3240 C C . THR B 1 58 ? 19.094 -17.828 -5.441 1 95.06 58 THR B C 1
ATOM 3242 O O . THR B 1 58 ? 19.375 -16.906 -4.684 1 95.06 58 THR B O 1
ATOM 3245 N N . THR B 1 59 ? 19.328 -19.141 -5.172 1 95.62 59 THR B N 1
ATOM 3246 C CA . THR B 1 59 ? 19.906 -19.5 -3.887 1 95.62 59 THR B CA 1
ATOM 3247 C C . THR B 1 59 ? 20.641 -20.844 -3.984 1 95.62 59 THR B C 1
ATOM 3249 O O . THR B 1 59 ? 20.391 -21.625 -4.91 1 95.62 59 THR B O 1
ATOM 3252 N N . LYS B 1 60 ? 21.547 -21.031 -3.115 1 95.62 60 LYS B N 1
ATOM 3253 C CA . LYS B 1 60 ? 22.203 -22.344 -2.957 1 95.62 60 LYS B CA 1
ATOM 3254 C C . LYS B 1 60 ? 21.469 -23.188 -1.924 1 95.62 60 LYS B C 1
ATOM 3256 O O . LYS B 1 60 ? 21.766 -24.375 -1.776 1 95.62 60 LYS B O 1
ATOM 3261 N N . ALA B 1 61 ? 20.484 -22.594 -1.345 1 97 61 ALA B N 1
ATOM 3262 C CA . ALA B 1 61 ? 19.734 -23.312 -0.313 1 97 61 ALA B CA 1
ATOM 3263 C C . ALA B 1 61 ? 18.828 -24.375 -0.927 1 97 61 ALA B C 1
ATOM 3265 O O . ALA B 1 61 ? 18.359 -24.219 -2.053 1 97 61 ALA B O 1
ATOM 3266 N N . THR B 1 62 ? 18.75 -25.484 -0.203 1 97.19 62 THR B N 1
ATOM 3267 C CA . THR B 1 62 ? 17.719 -26.469 -0.517 1 97.19 62 THR B CA 1
ATOM 3268 C C . THR B 1 62 ? 16.453 -26.188 0.263 1 97.19 62 THR B C 1
ATOM 3270 O O . THR B 1 62 ? 16.406 -26.344 1.484 1 97.19 62 THR B O 1
ATOM 3273 N N . VAL B 1 63 ? 15.453 -25.797 -0.445 1 96.75 63 VAL B N 1
ATOM 3274 C CA . VAL B 1 63 ? 14.234 -25.328 0.2 1 96.75 63 VAL B CA 1
ATOM 3275 C C . VAL B 1 63 ? 13.055 -26.219 -0.211 1 96.75 63 VAL B C 1
ATOM 3277 O O . VAL B 1 63 ? 12.82 -26.438 -1.402 1 96.75 63 VAL B O 1
ATOM 3280 N N . ASP B 1 64 ? 12.359 -26.828 0.751 1 97.94 64 ASP B N 1
ATOM 3281 C CA . ASP B 1 64 ? 11.102 -27.531 0.522 1 97.94 64 ASP B CA 1
ATOM 3282 C C . ASP B 1 64 ? 9.914 -26.578 0.643 1 97.94 64 ASP B C 1
ATOM 3284 O O . ASP B 1 64 ? 9.297 -26.469 1.706 1 97.94 64 ASP B O 1
ATOM 3288 N N . TYR B 1 65 ? 9.547 -25.969 -0.466 1 98.31 65 TYR B N 1
ATOM 3289 C CA . TYR B 1 65 ? 8.531 -24.938 -0.494 1 98.31 65 TYR B CA 1
ATOM 3290 C C . TYR B 1 65 ? 7.203 -25.453 0.04 1 98.31 65 TYR B C 1
ATOM 3292 O O . TYR B 1 65 ? 6.523 -24.766 0.811 1 98.31 65 TYR B O 1
ATOM 3300 N N . GLU B 1 66 ? 6.797 -26.609 -0.376 1 98.31 66 GLU B N 1
ATOM 3301 C CA . GLU B 1 66 ? 5.523 -27.156 0.075 1 98.31 66 GLU B CA 1
ATOM 3302 C C . GLU B 1 66 ? 5.508 -27.344 1.59 1 98.31 66 GLU B C 1
ATOM 3304 O O . GLU B 1 66 ? 4.52 -27.016 2.25 1 98.31 66 GLU B O 1
ATOM 3309 N N . LYS B 1 67 ? 6.559 -27.906 2.061 1 98.62 67 LYS B N 1
ATOM 3310 C CA . LYS B 1 67 ? 6.645 -28.094 3.506 1 98.62 67 LYS B CA 1
ATOM 3311 C C . LYS B 1 67 ? 6.531 -26.766 4.242 1 98.62 67 LYS B C 1
ATOM 3313 O O . LYS B 1 67 ? 5.867 -26.672 5.277 1 98.62 67 LYS B O 1
ATOM 3318 N N . ILE B 1 68 ? 7.223 -25.766 3.775 1 98.62 68 ILE B N 1
ATOM 3319 C CA . ILE B 1 68 ? 7.199 -24.438 4.402 1 98.62 68 ILE B CA 1
ATOM 3320 C C . ILE B 1 68 ? 5.773 -23.891 4.395 1 98.62 68 ILE B C 1
ATOM 3322 O O . ILE B 1 68 ? 5.305 -23.359 5.402 1 98.62 68 ILE B O 1
ATOM 3326 N N . VAL B 1 69 ? 5.086 -24.031 3.225 1 98.81 69 VAL B N 1
ATOM 3327 C CA . VAL B 1 69 ? 3.713 -23.547 3.102 1 98.81 69 VAL B CA 1
ATOM 3328 C C . VAL B 1 69 ? 2.832 -24.234 4.145 1 98.81 69 VAL B C 1
ATOM 3330 O O . VAL B 1 69 ? 2.135 -23.578 4.914 1 98.81 69 VAL B O 1
ATOM 3333 N N . ARG B 1 70 ? 2.881 -25.531 4.215 1 98.75 70 ARG B N 1
ATOM 3334 C CA . ARG B 1 70 ? 2.014 -26.312 5.094 1 98.75 70 ARG B CA 1
ATOM 3335 C C . ARG B 1 70 ? 2.336 -26.031 6.559 1 98.75 70 ARG B C 1
ATOM 3337 O O . ARG B 1 70 ? 1.43 -25.875 7.383 1 98.75 70 ARG B O 1
ATOM 3344 N N . ASP B 1 71 ? 3.607 -25.938 6.902 1 98.75 71 ASP B N 1
ATOM 3345 C CA . ASP B 1 71 ? 4.012 -25.672 8.273 1 98.75 71 ASP B CA 1
ATOM 3346 C C . ASP B 1 71 ? 3.549 -24.281 8.719 1 98.75 71 ASP B C 1
ATOM 3348 O O . ASP B 1 71 ? 3.113 -24.094 9.852 1 98.75 71 ASP B O 1
ATOM 3352 N N . THR B 1 72 ? 3.695 -23.328 7.836 1 98.75 72 THR B N 1
ATOM 3353 C CA . THR B 1 72 ? 3.27 -21.969 8.148 1 98.75 72 THR B CA 1
ATOM 3354 C C . THR B 1 72 ? 1.759 -21.906 8.359 1 98.75 72 THR B C 1
ATOM 3356 O O . THR B 1 72 ? 1.283 -21.312 9.328 1 98.75 72 THR B O 1
ATOM 3359 N N . CYS B 1 73 ? 1.003 -22.531 7.43 1 98.62 73 CYS B N 1
ATOM 3360 C CA . CYS B 1 73 ? -0.446 -22.594 7.578 1 98.62 73 CYS B CA 1
ATOM 3361 C C . CYS B 1 73 ? -0.832 -23.234 8.914 1 98.62 73 CYS B C 1
ATOM 3363 O O . CYS B 1 73 ? -1.68 -22.703 9.633 1 98.62 73 CYS B O 1
ATOM 3365 N N . ARG B 1 74 ? -0.199 -24.328 9.219 1 98.44 74 ARG B N 1
ATOM 3366 C CA . ARG B 1 74 ? -0.482 -25.047 10.453 1 98.44 74 ARG B CA 1
ATOM 3367 C C . ARG B 1 74 ? -0.177 -24.203 11.68 1 98.44 74 ARG B C 1
ATOM 3369 O O . ARG B 1 74 ? -0.967 -24.156 12.625 1 98.44 74 ARG B O 1
ATOM 3376 N N . SER B 1 75 ? 0.951 -23.516 11.648 1 98.12 75 SER B N 1
ATOM 3377 C CA . SER B 1 75 ? 1.378 -22.688 12.766 1 98.12 75 SER B CA 1
ATOM 3378 C C . SER B 1 75 ? 0.395 -21.562 13.023 1 98.12 75 SER B C 1
ATOM 3380 O O . SER B 1 75 ? 0.191 -21.141 14.164 1 98.12 75 SER B O 1
ATOM 3382 N N . ILE B 1 76 ? -0.206 -21.047 11.992 1 98.06 76 ILE B N 1
ATOM 3383 C CA . ILE B 1 76 ? -1.166 -19.953 12.109 1 98.06 76 ILE B CA 1
ATOM 3384 C C . ILE B 1 76 ? -2.475 -20.469 12.703 1 98.06 76 ILE B C 1
ATOM 3386 O O . ILE B 1 76 ? -3.172 -19.75 13.422 1 98.06 76 ILE B O 1
ATOM 3390 N N . GLY B 1 77 ? -2.818 -21.688 12.438 1 97.38 77 GLY B N 1
ATOM 3391 C CA . GLY B 1 77 ? -4.031 -22.297 12.969 1 97.38 77 GLY B CA 1
ATOM 3392 C C . GLY B 1 77 ? -4.98 -22.781 11.883 1 97.38 77 GLY B C 1
ATOM 3393 O O . GLY B 1 77 ? -6.141 -23.078 12.164 1 97.38 77 GLY B O 1
ATOM 3394 N N . PHE B 1 78 ? -4.508 -22.844 10.656 1 97.75 78 PHE B N 1
ATOM 3395 C CA . PHE B 1 78 ? -5.312 -23.359 9.555 1 97.75 78 PHE B CA 1
ATOM 3396 C C . PHE B 1 78 ? -5.16 -24.875 9.453 1 97.75 78 PHE B C 1
ATOM 3398 O O . PHE B 1 78 ? -4.398 -25.375 8.617 1 97.75 78 PHE B O 1
ATOM 3405 N N . ILE B 1 79 ? -6.027 -25.562 10.18 1 96.75 79 ILE B N 1
ATOM 3406 C CA . ILE B 1 79 ? -5.785 -26.984 10.375 1 96.75 79 ILE B CA 1
ATOM 3407 C C . ILE B 1 79 ? -6.996 -27.781 9.898 1 96.75 79 ILE B C 1
ATOM 3409 O O . ILE B 1 79 ? -7.012 -29.016 9.992 1 96.75 79 ILE B O 1
ATOM 3413 N N . SER B 1 80 ? -7.98 -27.156 9.492 1 95.44 80 SER B N 1
ATOM 3414 C CA . SER B 1 80 ? -9.172 -27.797 8.953 1 95.44 80 SER B CA 1
ATOM 3415 C C . SER B 1 80 ? -9.961 -26.859 8.047 1 95.44 80 SER B C 1
ATOM 3417 O O . SER B 1 80 ? -9.766 -25.641 8.094 1 95.44 80 SER B O 1
ATOM 3419 N N . ASP B 1 81 ? -10.852 -27.422 7.301 1 92 81 ASP B N 1
ATOM 3420 C CA . ASP B 1 81 ? -11.711 -26.625 6.426 1 92 81 ASP B CA 1
ATOM 3421 C C . ASP B 1 81 ? -12.578 -25.672 7.23 1 92 81 ASP B C 1
ATOM 3423 O O . ASP B 1 81 ? -12.906 -24.578 6.758 1 92 81 ASP B O 1
ATOM 3427 N N . ASP B 1 82 ? -12.891 -26.031 8.406 1 90.44 82 ASP B N 1
ATOM 3428 C CA . ASP B 1 82 ? -13.805 -25.266 9.242 1 90.44 82 ASP B CA 1
ATOM 3429 C C . ASP B 1 82 ? -13.227 -23.906 9.602 1 90.44 82 ASP B C 1
ATOM 3431 O O . ASP B 1 82 ? -13.961 -22.953 9.875 1 90.44 82 ASP B O 1
ATOM 3435 N N . VAL B 1 83 ? -11.938 -23.875 9.547 1 92.56 83 VAL B N 1
ATOM 3436 C CA . VAL B 1 83 ? -11.328 -22.625 9.961 1 92.56 83 VAL B CA 1
ATOM 3437 C C . VAL B 1 83 ? -10.867 -21.844 8.734 1 92.56 83 VAL B C 1
ATOM 3439 O O . VAL B 1 83 ? -10.203 -20.812 8.859 1 92.56 83 VAL B O 1
ATOM 3442 N N . GLY B 1 84 ? -11.141 -22.312 7.539 1 92.81 84 GLY B N 1
ATOM 3443 C CA . GLY B 1 84 ? -10.945 -21.516 6.332 1 92.81 84 GLY B CA 1
ATOM 3444 C C . GLY B 1 84 ? -9.875 -22.078 5.418 1 92.81 84 GLY B C 1
ATOM 3445 O O . GLY B 1 84 ? -9.781 -21.688 4.254 1 92.81 84 GLY B O 1
ATOM 3446 N N . LEU B 1 85 ? -9 -23 5.941 1 96.69 85 LEU B N 1
ATOM 3447 C CA . LEU B 1 85 ? -7.941 -23.656 5.184 1 96.69 85 LEU B CA 1
ATOM 3448 C C . LEU B 1 85 ? -7.387 -24.859 5.945 1 96.69 85 LEU B C 1
ATOM 3450 O O . LEU B 1 85 ? -7.25 -24.812 7.172 1 96.69 85 LEU B O 1
ATOM 3454 N N . ASP B 1 86 ? -7.164 -25.953 5.254 1 97.94 86 ASP B N 1
ATOM 3455 C CA . ASP B 1 86 ? -6.551 -27.141 5.836 1 97.94 86 ASP B CA 1
ATOM 3456 C C . ASP B 1 86 ? -5.117 -27.312 5.34 1 97.94 86 ASP B C 1
ATOM 3458 O O . ASP B 1 86 ? -4.895 -27.734 4.203 1 97.94 86 ASP B O 1
ATOM 3462 N N . ALA B 1 87 ? -4.18 -27.094 6.207 1 98.12 87 ALA B N 1
ATOM 3463 C CA . ALA B 1 87 ? -2.756 -27.109 5.879 1 98.12 87 ALA B CA 1
ATOM 3464 C C . ALA B 1 87 ? -2.361 -28.438 5.234 1 98.12 87 ALA B C 1
ATOM 3466 O O . ALA B 1 87 ? -1.478 -28.484 4.375 1 98.12 87 ALA B O 1
ATOM 3467 N N . ASP B 1 88 ? -2.992 -29.531 5.609 1 97.5 88 ASP B N 1
ATOM 3468 C CA . ASP B 1 88 ? -2.598 -30.859 5.152 1 97.5 88 ASP B CA 1
ATOM 3469 C C . ASP B 1 88 ? -3.279 -31.203 3.83 1 97.5 88 ASP B C 1
ATOM 3471 O O . ASP B 1 88 ? -2.809 -32.094 3.098 1 97.5 88 ASP B O 1
ATOM 3475 N N . LYS B 1 89 ? -4.344 -30.5 3.523 1 97.69 89 LYS B N 1
ATOM 3476 C CA . LYS B 1 89 ? -5.145 -30.938 2.385 1 97.69 89 LYS B CA 1
ATOM 3477 C C . LYS B 1 89 ? -5.141 -29.891 1.275 1 97.69 89 LYS B C 1
ATOM 3479 O O . LYS B 1 89 ? -5.461 -30.203 0.125 1 97.69 89 LYS B O 1
ATOM 3484 N N . CYS B 1 90 ? -4.801 -28.719 1.589 1 97.62 90 CYS B N 1
ATOM 3485 C CA . CYS B 1 90 ? -4.883 -27.656 0.587 1 97.62 90 CYS B CA 1
ATOM 3486 C C . CYS B 1 90 ? -3.939 -27.938 -0.578 1 97.62 90 CYS B C 1
ATOM 3488 O O . CYS B 1 90 ? -2.961 -28.672 -0.427 1 97.62 90 CYS B O 1
ATOM 3490 N N . LYS B 1 91 ? -4.312 -27.453 -1.722 1 98.06 91 LYS B N 1
ATOM 3491 C CA . LYS B 1 91 ? -3.449 -27.516 -2.898 1 98.06 91 LYS B CA 1
ATOM 3492 C C . LYS B 1 91 ? -2.311 -26.5 -2.801 1 98.06 91 LYS B C 1
ATOM 3494 O O . LYS B 1 91 ? -2.549 -25.312 -2.588 1 98.06 91 LYS B O 1
ATOM 3499 N N . VAL B 1 92 ? -1.088 -27 -2.918 1 98.38 92 VAL B N 1
ATOM 3500 C CA . VAL B 1 92 ? 0.081 -26.125 -2.908 1 98.38 92 VAL B CA 1
ATOM 3501 C C . VAL B 1 92 ? 0.696 -26.078 -4.305 1 98.38 92 VAL B C 1
ATOM 3503 O O . VAL B 1 92 ? 1.064 -27.109 -4.867 1 98.38 92 VAL B O 1
ATOM 3506 N N . LEU B 1 93 ? 0.729 -24.891 -4.875 1 97.94 93 LEU B N 1
ATOM 3507 C CA . LEU B 1 93 ? 1.367 -24.656 -6.164 1 97.94 93 LEU B CA 1
ATOM 3508 C C . LEU B 1 93 ? 2.68 -23.891 -5.996 1 97.94 93 LEU B C 1
ATOM 3510 O O . LEU B 1 93 ? 2.779 -23 -5.156 1 97.94 93 LEU B O 1
ATOM 3514 N N . VAL B 1 94 ? 3.678 -24.328 -6.703 1 97.12 94 VAL B N 1
ATOM 3515 C CA . VAL B 1 94 ? 4.984 -23.672 -6.656 1 97.12 94 VAL B CA 1
ATOM 3516 C C . VAL B 1 94 ? 5.379 -23.203 -8.055 1 97.12 94 VAL B C 1
ATOM 3518 O O . VAL B 1 94 ? 5.547 -24.016 -8.969 1 97.12 94 VAL B O 1
ATOM 3521 N N . ASN B 1 95 ? 5.414 -21.922 -8.312 1 95.81 95 ASN B N 1
ATOM 3522 C CA . ASN B 1 95 ? 5.812 -21.297 -9.57 1 95.81 95 ASN B CA 1
ATOM 3523 C C . ASN B 1 95 ? 6.977 -20.328 -9.375 1 95.81 95 ASN B C 1
ATOM 3525 O O . ASN B 1 95 ? 6.836 -19.125 -9.586 1 95.81 95 ASN B O 1
ATOM 3529 N N . ILE B 1 96 ? 8.188 -20.875 -9.055 1 95.19 96 ILE B N 1
ATOM 3530 C CA . ILE B 1 96 ? 9.383 -20.094 -8.742 1 95.19 96 ILE B CA 1
ATOM 3531 C C . ILE B 1 96 ? 10.391 -20.219 -9.883 1 95.19 96 ILE B C 1
ATOM 3533 O O . ILE B 1 96 ? 10.586 -21.312 -10.43 1 95.19 96 ILE B O 1
ATOM 3537 N N . GLU B 1 97 ? 10.961 -19.141 -10.273 1 90.12 97 GLU B N 1
ATOM 3538 C CA . GLU B 1 97 ? 12.023 -19.109 -11.273 1 90.12 97 GLU B CA 1
ATOM 3539 C C . GLU B 1 97 ? 13.266 -18.422 -10.727 1 90.12 97 GLU B C 1
ATOM 3541 O O . GLU B 1 97 ? 13.227 -17.797 -9.656 1 90.12 97 GLU B O 1
ATOM 3546 N N . GLN B 1 98 ? 14.336 -18.578 -11.445 1 85.75 98 GLN B N 1
ATOM 3547 C CA . GLN B 1 98 ? 15.539 -17.844 -11.086 1 85.75 98 GLN B CA 1
ATOM 3548 C C . GLN B 1 98 ? 15.414 -16.375 -11.445 1 85.75 98 GLN B C 1
ATOM 3550 O O . GLN B 1 98 ? 14.68 -16.016 -12.359 1 85.75 98 GLN B O 1
ATOM 3555 N N . GLN B 1 99 ? 16.172 -15.57 -10.766 1 80.62 99 GLN B N 1
ATOM 3556 C CA . GLN B 1 99 ? 16.141 -14.133 -11.008 1 80.62 99 GLN B CA 1
ATOM 3557 C C . GLN B 1 99 ? 16.688 -13.812 -12.398 1 80.62 99 GLN B C 1
ATOM 3559 O O . GLN B 1 99 ? 17.625 -14.445 -12.867 1 80.62 99 GLN B O 1
ATOM 3564 N N . SER B 1 100 ? 16.172 -12.711 -12.898 1 74.38 100 SER B N 1
ATOM 3565 C CA . SER B 1 100 ? 16.641 -12.258 -14.211 1 74.38 100 SER B CA 1
ATOM 3566 C C . SER B 1 100 ? 18.125 -11.953 -14.203 1 74.38 100 SER B C 1
ATOM 3568 O O . SER B 1 100 ? 18.625 -11.297 -13.289 1 74.38 100 SER B O 1
ATOM 3570 N N . PRO B 1 101 ? 18.844 -12.469 -15.188 1 73.56 101 PRO B N 1
ATOM 3571 C CA . PRO B 1 101 ? 20.281 -12.195 -15.266 1 73.56 101 PRO B CA 1
ATOM 3572 C C . PRO B 1 101 ? 20.594 -10.711 -15.383 1 73.56 101 PRO B C 1
ATOM 3574 O O . PRO B 1 101 ? 21.609 -10.242 -14.852 1 73.56 101 PRO B O 1
ATOM 3577 N N . ASP B 1 102 ? 19.75 -9.953 -16.078 1 70.38 102 ASP B N 1
ATOM 3578 C CA . ASP B 1 102 ? 19.969 -8.516 -16.25 1 70.38 102 ASP B CA 1
ATOM 3579 C C . ASP B 1 102 ? 19.938 -7.789 -14.906 1 70.38 102 ASP B C 1
ATOM 3581 O O . ASP B 1 102 ? 20.781 -6.941 -14.633 1 70.38 102 ASP B O 1
ATOM 3585 N N . ILE B 1 103 ? 18.969 -8.188 -14.156 1 69.44 103 ILE B N 1
ATOM 3586 C CA . ILE B 1 103 ? 18.859 -7.574 -12.844 1 69.44 103 ILE B CA 1
ATOM 3587 C C . ILE B 1 103 ? 20.047 -8 -11.969 1 69.44 103 ILE B C 1
ATOM 3589 O O . ILE B 1 103 ? 20.641 -7.18 -11.281 1 69.44 103 ILE B O 1
ATOM 3593 N N . ALA B 1 104 ? 20.359 -9.266 -12.023 1 74.81 104 ALA B N 1
ATOM 3594 C CA . ALA B 1 104 ? 21.469 -9.789 -11.242 1 74.81 104 ALA B CA 1
ATOM 3595 C C . ALA B 1 104 ? 22.766 -9.07 -11.594 1 74.81 104 ALA B C 1
ATOM 3597 O O . ALA B 1 104 ? 23.547 -8.695 -10.703 1 74.81 104 ALA B O 1
ATOM 3598 N N . GLN B 1 105 ? 22.984 -8.797 -12.82 1 73.06 105 GLN B N 1
ATOM 3599 C CA . GLN B 1 105 ? 24.172 -8.109 -13.297 1 73.06 105 GLN B CA 1
ATOM 3600 C C . GLN B 1 105 ? 24.203 -6.656 -12.812 1 73.06 105 GLN B C 1
ATOM 3602 O O . GLN B 1 105 ? 25.219 -6.172 -12.328 1 73.06 105 GLN B O 1
ATOM 3607 N N . GLY B 1 106 ? 23.125 -6 -12.922 1 71.25 106 GLY B N 1
ATOM 3608 C CA . GLY B 1 106 ? 23.047 -4.598 -12.547 1 71.25 106 GLY B CA 1
ATOM 3609 C C . GLY B 1 106 ? 23.156 -4.371 -11.055 1 71.25 106 GLY B C 1
ATOM 3610 O O . GLY B 1 106 ? 23.781 -3.402 -10.609 1 71.25 106 GLY B O 1
ATOM 3611 N N . VAL B 1 107 ? 22.656 -5.273 -10.367 1 77.38 107 VAL B N 1
ATOM 3612 C CA . VAL B 1 107 ? 22.516 -5.078 -8.93 1 77.38 107 VAL B CA 1
ATOM 3613 C C . VAL B 1 107 ? 23.766 -5.566 -8.211 1 77.38 107 VAL B C 1
ATOM 3615 O O . VAL B 1 107 ? 24.375 -4.828 -7.43 1 77.38 107 VAL B O 1
ATOM 3618 N N . HIS B 1 108 ? 24.281 -6.777 -8.5 1 77.19 108 HIS B N 1
ATOM 3619 C CA . HIS B 1 108 ? 25.375 -7.328 -7.691 1 77.19 108 HIS B CA 1
ATOM 3620 C C . HIS B 1 108 ? 26.5 -7.859 -8.578 1 77.19 108 HIS B C 1
ATOM 3622 O O . HIS B 1 108 ? 27.438 -8.469 -8.078 1 77.19 108 HIS B O 1
ATOM 3628 N N . GLY B 1 109 ? 26.469 -7.508 -9.773 1 74.56 109 GLY B N 1
ATOM 3629 C CA . GLY B 1 109 ? 27.531 -7.938 -10.664 1 74.56 109 GLY B CA 1
ATOM 3630 C C . GLY B 1 109 ? 27.766 -9.438 -10.633 1 74.56 109 GLY B C 1
ATOM 3631 O O . GLY B 1 109 ? 28.906 -9.898 -10.594 1 74.56 109 GLY B O 1
ATOM 3632 N N . HIS B 1 110 ? 26.797 -10.078 -10.539 1 69.62 110 HIS B N 1
ATOM 3633 C CA . HIS B 1 110 ? 26.859 -11.531 -10.383 1 69.62 110 HIS B CA 1
ATOM 3634 C C . HIS B 1 110 ? 27.734 -11.922 -9.195 1 69.62 110 HIS B C 1
ATOM 3636 O O . HIS B 1 110 ? 28.625 -12.758 -9.32 1 69.62 110 HIS B O 1
ATOM 3642 N N . PHE B 1 111 ? 27.594 -11.172 -8.141 1 74.38 111 PHE B N 1
ATOM 3643 C CA . PHE B 1 111 ? 28.172 -11.453 -6.836 1 74.38 111 PHE B CA 1
ATOM 3644 C C . PHE B 1 111 ? 29.641 -11.031 -6.797 1 74.38 111 PHE B C 1
ATOM 3646 O O . PHE B 1 111 ? 30.406 -11.5 -5.949 1 74.38 111 PHE B O 1
ATOM 3653 N N . THR B 1 112 ? 29.969 -10.148 -7.703 1 78.5 112 THR B N 1
ATOM 3654 C CA . THR B 1 112 ? 31.375 -9.734 -7.738 1 78.5 112 THR B CA 1
ATOM 3655 C C . THR B 1 112 ? 31.531 -8.344 -7.121 1 78.5 112 THR B C 1
ATOM 3657 O O . THR B 1 112 ? 32.656 -7.922 -6.82 1 78.5 112 THR B O 1
ATOM 3660 N N . LYS B 1 113 ? 30.438 -7.734 -6.898 1 85.62 113 LYS B N 1
ATOM 3661 C CA . LYS B 1 113 ? 30.531 -6.371 -6.379 1 85.62 113 LYS B CA 1
ATOM 3662 C C . LYS B 1 113 ? 30.797 -6.375 -4.875 1 85.62 113 LYS B C 1
ATOM 3664 O O . LYS B 1 113 ? 30.266 -7.223 -4.148 1 85.62 113 LYS B O 1
ATOM 3669 N N . ARG B 1 114 ? 31.609 -5.379 -4.453 1 90.5 114 ARG B N 1
ATOM 3670 C CA . ARG B 1 114 ? 31.766 -5.113 -3.027 1 90.5 114 ARG B CA 1
ATOM 3671 C C . ARG B 1 114 ? 30.484 -4.531 -2.434 1 90.5 114 ARG B C 1
ATOM 3673 O O . ARG B 1 114 ? 29.672 -3.953 -3.154 1 90.5 114 ARG B O 1
ATOM 3680 N N . PRO B 1 115 ? 30.297 -4.742 -1.194 1 90.12 115 PRO B N 1
ATOM 3681 C CA . PRO B 1 115 ? 29.062 -4.242 -0.555 1 90.12 115 PRO B CA 1
ATOM 3682 C C . PRO B 1 115 ? 28.79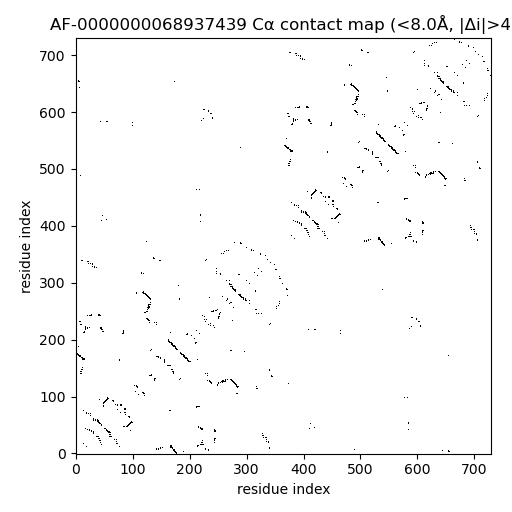7 -2.771 -0.864 1 90.12 115 PRO B C 1
ATOM 3684 O O . PRO B 1 115 ? 27.656 -2.387 -1.09 1 90.12 115 PRO B O 1
ATOM 3687 N N . GLU B 1 116 ? 29.828 -1.939 -0.998 1 92.12 116 GLU B N 1
ATOM 3688 C CA . GLU B 1 116 ? 29.688 -0.505 -1.229 1 92.12 116 GLU B CA 1
ATOM 3689 C C . GLU B 1 116 ? 29.188 -0.223 -2.645 1 92.12 116 GLU B C 1
ATOM 3691 O O . GLU B 1 116 ? 28.688 0.867 -2.926 1 92.12 116 GLU B O 1
ATOM 3696 N N . ASP B 1 117 ? 29.297 -1.224 -3.449 1 92 117 ASP B N 1
ATOM 3697 C CA . ASP B 1 117 ? 28.984 -1.029 -4.863 1 92 117 ASP B CA 1
ATOM 3698 C C . ASP B 1 117 ? 27.672 -1.712 -5.238 1 92 117 ASP B C 1
ATOM 3700 O O . ASP B 1 117 ? 27.203 -1.597 -6.375 1 92 117 ASP B O 1
ATOM 3704 N N . ILE B 1 118 ? 27.109 -2.352 -4.254 1 90.75 118 ILE B N 1
ATOM 3705 C CA . ILE B 1 118 ? 25.828 -3.006 -4.52 1 90.75 118 ILE B CA 1
ATOM 3706 C C . ILE B 1 118 ? 24.75 -1.954 -4.746 1 90.75 118 ILE B C 1
ATOM 3708 O O . ILE B 1 118 ? 24.547 -1.063 -3.916 1 90.75 118 ILE B O 1
ATOM 3712 N N . GLY B 1 119 ? 24.109 -2.023 -5.887 1 90 119 GLY B N 1
ATOM 3713 C CA . GLY B 1 119 ? 23.047 -1.086 -6.227 1 90 119 GLY B CA 1
ATOM 3714 C C . GLY B 1 119 ? 21.672 -1.554 -5.789 1 90 119 GLY B C 1
ATOM 3715 O O . GLY B 1 119 ? 21.5 -2.709 -5.395 1 90 119 GLY B O 1
ATOM 3716 N N . ALA B 1 120 ? 20.797 -0.613 -5.836 1 90.94 120 ALA B N 1
ATOM 3717 C CA . ALA B 1 120 ? 19.406 -0.949 -5.523 1 90.94 120 ALA B CA 1
ATOM 3718 C C . ALA B 1 120 ? 18.859 -1.957 -6.523 1 90.94 120 ALA B C 1
ATOM 3720 O O . ALA B 1 120 ? 19.141 -1.878 -7.723 1 90.94 120 ALA B O 1
ATOM 3721 N N . GLY B 1 121 ? 18.094 -2.861 -6.059 1 86.75 121 GLY B N 1
ATOM 3722 C CA . GLY B 1 121 ? 17.516 -3.887 -6.914 1 86.75 121 GLY B CA 1
ATOM 3723 C C . GLY B 1 121 ? 16.406 -3.363 -7.801 1 86.75 121 GLY B C 1
ATOM 3724 O O . GLY B 1 121 ? 16 -4.023 -8.766 1 86.75 121 GLY B O 1
ATOM 3725 N N . ASP B 1 122 ? 15.922 -2.209 -7.453 1 88 122 ASP B N 1
ATOM 3726 C CA . ASP B 1 122 ? 14.852 -1.524 -8.18 1 88 122 ASP B CA 1
ATOM 3727 C C . ASP B 1 122 ? 14.867 -0.026 -7.887 1 88 122 ASP B C 1
ATOM 3729 O O . ASP B 1 122 ? 15.477 0.417 -6.91 1 88 122 ASP B O 1
ATOM 3733 N N . GLN B 1 123 ? 14.328 0.736 -8.859 1 91.31 123 GLN B N 1
ATOM 3734 C CA . GLN B 1 123 ? 14.102 2.133 -8.5 1 91.31 123 GLN B CA 1
ATOM 3735 C C . GLN B 1 123 ? 12.914 2.27 -7.555 1 91.31 123 GLN B C 1
ATOM 3737 O O . GLN B 1 123 ? 12.047 1.394 -7.504 1 91.31 123 GLN B O 1
ATOM 3742 N N . GLY B 1 124 ? 12.875 3.281 -6.719 1 92.69 124 GLY B N 1
ATOM 3743 C CA . GLY B 1 124 ? 11.742 3.502 -5.832 1 92.69 124 GLY B CA 1
ATOM 3744 C C . GLY B 1 124 ? 12.039 4.48 -4.715 1 92.69 124 GLY B C 1
ATOM 3745 O O . GLY B 1 124 ? 13.133 5.059 -4.664 1 92.69 124 GLY B O 1
ATOM 3746 N N . HIS B 1 125 ? 11 4.742 -3.941 1 94.88 125 HIS B N 1
ATOM 3747 C CA . HIS B 1 125 ? 11.141 5.566 -2.746 1 94.88 125 HIS B CA 1
ATOM 3748 C C . HIS B 1 125 ? 10.547 4.875 -1.525 1 94.88 125 HIS B C 1
ATOM 3750 O O . HIS B 1 125 ? 9.578 4.121 -1.646 1 94.88 125 HIS B O 1
ATOM 3756 N N . MET B 1 126 ? 11.156 5.004 -0.436 1 96.62 126 MET B N 1
ATOM 3757 C CA . MET B 1 126 ? 10.758 4.406 0.834 1 96.62 126 MET B CA 1
ATOM 3758 C C . MET B 1 126 ? 10.648 5.465 1.926 1 96.62 126 MET B C 1
ATOM 3760 O O . MET B 1 126 ? 11.32 6.496 1.863 1 96.62 126 MET B O 1
ATOM 3764 N N . PHE B 1 127 ? 9.859 5.199 2.951 1 96.94 127 PHE B N 1
ATOM 3765 C CA . PHE B 1 127 ? 9.609 6.156 4.023 1 96.94 127 PHE B CA 1
ATOM 3766 C C . PHE B 1 127 ? 9.82 5.512 5.387 1 96.94 127 PHE B C 1
ATOM 3768 O O . PHE B 1 127 ? 9.516 4.332 5.574 1 96.94 127 PHE B O 1
ATOM 3775 N N . GLY B 1 128 ? 10.375 6.254 6.285 1 97.62 128 GLY B N 1
ATOM 3776 C CA . GLY B 1 128 ? 10.398 5.984 7.715 1 97.62 128 GLY B CA 1
ATOM 3777 C C . GLY B 1 128 ? 9.719 7.066 8.539 1 97.62 128 GLY B C 1
ATOM 3778 O O . GLY B 1 128 ? 9.789 8.25 8.195 1 97.62 128 GLY B O 1
ATOM 3779 N N . TYR B 1 129 ? 9.133 6.672 9.578 1 98.31 129 TYR B N 1
ATOM 3780 C CA . TYR B 1 129 ? 8.352 7.598 10.398 1 98.31 129 TYR B CA 1
ATOM 3781 C C . TYR B 1 129 ? 8.539 7.293 11.883 1 98.31 129 TYR B C 1
ATOM 3783 O O . TYR B 1 129 ? 8.734 6.141 12.273 1 98.31 129 TYR B O 1
ATOM 3791 N N . ALA B 1 130 ? 8.508 8.344 12.664 1 98.75 130 ALA B N 1
ATOM 3792 C CA . ALA B 1 130 ? 8.539 8.211 14.117 1 98.75 130 ALA B CA 1
ATOM 3793 C C . ALA B 1 130 ? 7.812 9.367 14.797 1 98.75 130 ALA B C 1
ATOM 3795 O O . ALA B 1 130 ? 7.77 10.477 14.266 1 98.75 130 ALA B O 1
ATOM 3796 N N . THR B 1 131 ? 7.227 9.117 15.906 1 98.75 131 THR B N 1
ATOM 3797 C CA . THR B 1 131 ? 6.543 10.109 16.734 1 98.75 131 THR B CA 1
ATOM 3798 C C . THR B 1 131 ? 6.684 9.773 18.203 1 98.75 131 THR B C 1
ATOM 3800 O O . THR B 1 131 ? 6.832 8.602 18.578 1 98.75 131 THR B O 1
ATOM 3803 N N . ASP B 1 132 ? 6.586 10.75 19 1 98.5 132 ASP B N 1
ATOM 3804 C CA . ASP B 1 132 ? 6.805 10.539 20.422 1 98.5 132 ASP B CA 1
ATOM 3805 C C . ASP B 1 132 ? 5.496 10.203 21.141 1 98.5 132 ASP B C 1
ATOM 3807 O O . ASP B 1 132 ? 5.387 10.367 22.359 1 98.5 132 ASP B O 1
ATOM 3811 N N . GLU B 1 133 ? 4.477 9.742 20.438 1 98.12 133 GLU B N 1
ATOM 3812 C CA . GLU B 1 133 ? 3.164 9.438 20.984 1 98.12 133 GLU B CA 1
ATOM 3813 C C . GLU B 1 133 ? 3.238 8.266 21.969 1 98.12 133 GLU B C 1
ATOM 3815 O O . GLU B 1 133 ? 2.408 8.148 22.875 1 98.12 133 GLU B O 1
ATOM 3820 N N . THR B 1 134 ? 4.152 7.367 21.703 1 98.38 134 THR B N 1
ATOM 3821 C CA . THR B 1 134 ? 4.281 6.145 22.484 1 98.38 134 THR B CA 1
ATOM 3822 C C . THR B 1 134 ? 5.746 5.824 22.75 1 98.38 134 THR B C 1
ATOM 3824 O O . THR B 1 134 ? 6.637 6.379 22.109 1 98.38 134 THR B O 1
ATOM 3827 N N . PRO B 1 135 ? 6.035 4.906 23.688 1 97.88 135 PRO B N 1
ATOM 3828 C CA . PRO B 1 135 ? 7.422 4.512 23.953 1 97.88 135 PRO B CA 1
ATOM 3829 C C . PRO B 1 135 ? 8.078 3.838 22.734 1 97.88 135 PRO B C 1
ATOM 3831 O O . PRO B 1 135 ? 9.297 3.877 22.594 1 97.88 135 PRO B O 1
ATOM 3834 N N . GLU B 1 136 ? 7.328 3.258 21.812 1 98 136 GLU B N 1
ATOM 3835 C CA . GLU B 1 136 ? 7.836 2.615 20.609 1 98 136 GLU B CA 1
ATOM 3836 C C . GLU B 1 136 ? 8.156 3.645 19.531 1 98 136 GLU B C 1
ATOM 3838 O O . GLU B 1 136 ? 8.703 3.301 18.484 1 98 136 GLU B O 1
ATOM 3843 N N . LEU B 1 137 ? 7.805 4.941 19.797 1 98.62 137 LEU B N 1
ATOM 3844 C CA . LEU B 1 137 ? 7.934 6.035 18.844 1 98.62 137 LEU B CA 1
ATOM 3845 C C . LEU B 1 137 ? 7.129 5.746 17.578 1 98.62 137 LEU B C 1
ATOM 3847 O O . LEU B 1 137 ? 7.641 5.891 16.469 1 98.62 137 LEU B O 1
ATOM 3851 N N . MET B 1 138 ? 5.941 5.152 17.797 1 98.56 138 MET B N 1
ATOM 3852 C CA . MET B 1 138 ? 4.914 4.844 16.812 1 98.56 138 MET B CA 1
ATOM 3853 C C . MET B 1 138 ? 3.609 5.559 17.141 1 98.56 138 MET B C 1
ATOM 3855 O O . MET B 1 138 ? 3.389 5.961 18.281 1 98.56 138 MET B O 1
ATOM 3859 N N . PRO B 1 139 ? 2.738 5.805 16.172 1 98.12 139 PRO B N 1
ATOM 3860 C CA . PRO B 1 139 ? 1.439 6.41 16.469 1 98.12 139 PRO B CA 1
ATOM 3861 C C . PRO B 1 139 ? 0.593 5.547 17.406 1 98.12 139 PRO B C 1
ATOM 3863 O O . PRO B 1 139 ? 0.487 4.336 17.203 1 98.12 139 PRO B O 1
ATOM 3866 N N . LEU B 1 140 ? -0.05 6.141 18.391 1 98.69 140 LEU B N 1
ATOM 3867 C CA . LEU B 1 140 ? -0.792 5.406 19.406 1 98.69 140 LEU B CA 1
ATOM 3868 C C . LEU B 1 140 ? -1.911 4.582 18.781 1 98.69 140 LEU B C 1
ATOM 3870 O O . LEU B 1 140 ? -2.105 3.418 19.141 1 98.69 140 LEU B O 1
ATOM 3874 N N . SER B 1 141 ? -2.688 5.188 17.875 1 98.12 141 SER B N 1
ATOM 3875 C CA . SER B 1 141 ? -3.799 4.477 17.25 1 98.12 141 SER B CA 1
ATOM 3876 C C . SER B 1 141 ? -3.334 3.168 16.625 1 98.12 141 SER B C 1
ATOM 3878 O O . SER B 1 141 ? -3.988 2.135 16.766 1 98.12 141 SER B O 1
ATOM 3880 N N . HIS B 1 142 ? -2.213 3.193 15.961 1 97.69 142 HIS B N 1
ATOM 3881 C CA . HIS B 1 142 ? -1.67 2.021 15.281 1 97.69 142 HIS B CA 1
ATOM 3882 C C . HIS B 1 142 ? -1.144 1 16.281 1 97.69 142 HIS B C 1
ATOM 3884 O O . HIS B 1 142 ? -1.359 -0.204 16.125 1 97.69 142 HIS B O 1
ATOM 3890 N N . VAL B 1 143 ? -0.422 1.479 17.297 1 98.38 143 VAL B N 1
ATOM 3891 C CA . VAL B 1 143 ? 0.127 0.593 18.312 1 98.38 143 VAL B CA 1
ATOM 3892 C C . VAL B 1 143 ? -1.002 -0.19 18.984 1 98.38 143 VAL B C 1
ATOM 3894 O O . VAL B 1 143 ? -0.904 -1.407 19.156 1 98.38 143 VAL B O 1
ATOM 3897 N N . LEU B 1 144 ? -2.078 0.508 19.312 1 98.62 144 LEU B N 1
ATOM 3898 C CA . LEU B 1 144 ? -3.195 -0.135 20 1 98.62 144 LEU B CA 1
ATOM 3899 C C . LEU B 1 144 ? -3.877 -1.151 19.078 1 98.62 144 LEU B C 1
ATOM 3901 O O . LEU B 1 144 ? -4.172 -2.271 19.5 1 98.62 144 LEU B O 1
ATOM 3905 N N . ALA B 1 145 ? -4.148 -0.784 17.828 1 98 145 ALA B N 1
ATOM 3906 C CA . ALA B 1 145 ? -4.785 -1.701 16.891 1 98 145 ALA B CA 1
ATOM 3907 C C . ALA B 1 145 ? -3.965 -2.979 16.734 1 98 145 ALA B C 1
ATOM 3909 O O . ALA B 1 145 ? -4.52 -4.082 16.719 1 98 145 ALA B O 1
ATOM 3910 N N . THR B 1 146 ? -2.686 -2.814 16.625 1 97.88 146 THR B N 1
ATOM 3911 C CA . THR B 1 146 ? -1.783 -3.938 16.406 1 97.88 146 THR B CA 1
ATOM 3912 C C . THR B 1 146 ? -1.681 -4.809 17.656 1 97.88 146 THR B C 1
ATOM 3914 O O . THR B 1 146 ? -1.716 -6.039 17.562 1 97.88 146 THR B O 1
ATOM 3917 N N . LYS B 1 147 ? -1.563 -4.191 18.828 1 98 147 LYS B N 1
ATOM 3918 C CA . LYS B 1 147 ? -1.409 -4.93 20.078 1 98 147 LYS B CA 1
ATOM 3919 C C . LYS B 1 147 ? -2.672 -5.719 20.406 1 98 147 LYS B C 1
ATOM 3921 O O . LYS B 1 147 ? -2.596 -6.828 20.938 1 98 147 LYS B O 1
ATOM 3926 N N . ILE B 1 148 ? -3.824 -5.125 20.141 1 98 148 ILE B N 1
ATOM 3927 C CA . ILE B 1 148 ? -5.078 -5.836 20.359 1 98 148 ILE B CA 1
ATOM 3928 C C . ILE B 1 148 ? -5.137 -7.066 19.453 1 98 148 ILE B C 1
ATOM 3930 O O . ILE B 1 148 ? -5.527 -8.148 19.891 1 98 148 ILE B O 1
ATOM 3934 N N . GLY B 1 149 ? -4.742 -6.891 18.188 1 97.56 149 GLY B N 1
ATOM 3935 C CA . GLY B 1 149 ? -4.688 -8.023 17.281 1 97.56 149 GLY B CA 1
ATOM 3936 C C . GLY B 1 149 ? -3.752 -9.125 17.766 1 97.56 149 GLY B C 1
ATOM 3937 O O . GLY B 1 149 ? -4.105 -10.305 17.719 1 97.56 149 GLY B O 1
ATOM 3938 N N . ALA B 1 150 ? -2.578 -8.727 18.188 1 97.75 150 ALA B N 1
ATOM 3939 C CA . ALA B 1 150 ? -1.605 -9.688 18.703 1 97.75 150 ALA B CA 1
ATOM 3940 C C . ALA B 1 150 ? -2.152 -10.414 19.922 1 97.75 150 ALA B C 1
ATOM 3942 O O . ALA B 1 150 ? -1.931 -11.617 20.078 1 97.75 150 ALA B O 1
ATOM 3943 N N . LYS B 1 151 ? -2.818 -9.695 20.781 1 97.94 151 LYS B N 1
ATOM 3944 C CA . LYS B 1 151 ? -3.402 -10.305 21.984 1 97.94 151 LYS B CA 1
ATOM 3945 C C . LYS B 1 151 ? -4.477 -11.32 21.609 1 97.94 151 LYS B C 1
ATOM 3947 O O . LYS B 1 151 ? -4.586 -12.367 22.25 1 97.94 151 LYS B O 1
ATOM 3952 N N . LEU B 1 152 ? -5.285 -11.016 20.625 1 97.06 152 LEU B N 1
ATOM 3953 C CA . LEU B 1 152 ? -6.293 -11.953 20.156 1 97.06 152 LEU B CA 1
ATOM 3954 C C . LEU B 1 152 ? -5.648 -13.273 19.734 1 97.06 152 LEU B C 1
ATOM 3956 O O . LEU B 1 152 ? -6.176 -14.352 20.031 1 97.06 152 LEU B O 1
ATOM 3960 N N . THR B 1 153 ? -4.543 -13.172 19.047 1 97.44 153 THR B N 1
ATOM 3961 C CA . THR B 1 153 ? -3.816 -14.359 18.625 1 97.44 153 THR B CA 1
ATOM 3962 C C . THR B 1 153 ? -3.275 -15.125 19.828 1 97.44 153 THR B C 1
ATOM 3964 O O . THR B 1 153 ? -3.361 -16.359 19.891 1 97.44 153 THR B O 1
ATOM 3967 N N . GLU B 1 154 ? -2.742 -14.398 20.781 1 97.81 154 GLU B N 1
ATOM 3968 C CA . GLU B 1 154 ? -2.189 -15.008 21.984 1 97.81 154 GLU B CA 1
ATOM 3969 C C . GLU B 1 154 ? -3.252 -15.805 22.734 1 97.81 154 GLU B C 1
ATOM 3971 O O . GLU B 1 154 ? -3.033 -16.969 23.078 1 97.81 154 GLU B O 1
ATOM 3976 N N . VAL B 1 155 ? -4.398 -15.18 22.938 1 97.44 155 VAL B N 1
ATOM 3977 C CA . VAL B 1 155 ? -5.43 -15.82 23.75 1 97.44 155 VAL B CA 1
ATOM 3978 C C . VAL B 1 155 ? -6.062 -16.969 22.969 1 97.44 155 VAL B C 1
ATOM 3980 O O . VAL B 1 155 ? -6.578 -17.922 23.562 1 97.44 155 VAL B O 1
ATOM 3983 N N . ARG B 1 156 ? -6.043 -16.891 21.656 1 96.38 156 ARG B N 1
ATOM 3984 C CA . ARG B 1 156 ? -6.48 -18.031 20.844 1 96.38 156 ARG B CA 1
ATOM 3985 C C . ARG B 1 156 ? -5.531 -19.219 21 1 96.38 156 ARG B C 1
ATOM 3987 O O . ARG B 1 156 ? -5.961 -20.328 21.312 1 96.38 156 ARG B O 1
ATOM 3994 N N . LYS B 1 157 ? -4.281 -18.953 20.875 1 97.06 157 LYS B N 1
ATOM 3995 C CA . LYS B 1 157 ? -3.277 -20.016 20.828 1 97.06 157 LYS B CA 1
ATOM 3996 C C . LYS B 1 157 ? -3.045 -20.625 22.203 1 97.06 157 LYS B C 1
ATOM 3998 O O . LYS B 1 157 ? -2.748 -21.812 22.312 1 97.06 157 LYS B O 1
ATOM 4003 N N . ASN B 1 158 ? -3.162 -19.828 23.203 1 97.56 158 ASN B N 1
ATOM 4004 C CA . ASN B 1 158 ? -2.902 -20.391 24.531 1 97.56 158 ASN B CA 1
ATOM 4005 C C . ASN B 1 158 ? -4.168 -20.953 25.156 1 97.56 158 ASN B C 1
ATOM 4007 O O . ASN B 1 158 ? -4.152 -21.422 26.297 1 97.56 158 ASN B O 1
ATOM 4011 N N . GLY B 1 159 ? -5.297 -20.844 24.516 1 95.19 159 GLY B N 1
ATOM 4012 C CA . GLY B 1 159 ? -6.52 -21.516 24.922 1 95.19 159 GLY B CA 1
ATOM 4013 C C . GLY B 1 159 ? -7.375 -20.672 25.859 1 95.19 159 GLY B C 1
ATOM 4014 O O . GLY B 1 159 ? -8.43 -21.125 26.312 1 95.19 159 GLY B O 1
ATOM 4015 N N . THR B 1 160 ? -6.977 -19.453 26.172 1 95.88 160 THR B N 1
ATOM 4016 C CA . THR B 1 160 ? -7.77 -18.562 27 1 95.88 160 THR B CA 1
ATOM 4017 C C . THR B 1 160 ? -9.125 -18.281 26.359 1 95.88 160 THR B C 1
ATOM 4019 O O . THR B 1 160 ? -10.148 -18.234 27.047 1 95.88 160 THR B O 1
ATOM 4022 N N . CYS B 1 161 ? -9.172 -18.031 25.062 1 93.38 161 CYS B N 1
ATOM 4023 C CA . CYS B 1 161 ? -10.391 -17.859 24.266 1 93.38 161 CYS B CA 1
ATOM 4024 C C . CYS B 1 161 ? -10.477 -18.906 23.172 1 93.38 161 CYS B C 1
ATOM 4026 O O . CYS B 1 161 ? -10.164 -18.641 22.016 1 93.38 161 CYS B O 1
ATOM 4028 N N . ARG B 1 162 ? -11.07 -19.969 23.438 1 90.44 162 ARG B N 1
ATOM 4029 C CA . ARG B 1 162 ? -10.977 -21.188 22.641 1 90.44 162 ARG B CA 1
ATOM 4030 C C . ARG B 1 162 ? -11.844 -21.078 21.391 1 90.44 162 ARG B C 1
ATOM 4032 O O . ARG B 1 162 ? -11.625 -21.797 20.406 1 90.44 162 ARG B O 1
ATOM 4039 N N . TRP B 1 163 ? -12.797 -20.25 21.438 1 91.62 163 TRP B N 1
ATOM 4040 C CA . TRP B 1 163 ? -13.727 -20.203 20.312 1 91.62 163 TRP B CA 1
ATOM 4041 C C . TRP B 1 163 ? -13.188 -19.312 19.203 1 91.62 163 TRP B C 1
ATOM 4043 O O . TRP B 1 163 ? -13.781 -19.219 18.125 1 91.62 163 TRP B O 1
ATOM 4053 N N . LEU B 1 164 ? -12.047 -18.703 19.484 1 94.06 164 LEU B N 1
ATOM 4054 C CA . LEU B 1 164 ? -11.438 -17.828 18.469 1 94.06 164 LEU B CA 1
ATOM 4055 C C . LEU B 1 164 ? -10.812 -18.656 17.344 1 94.06 164 LEU B C 1
ATOM 4057 O O . LEU B 1 164 ? -10.289 -19.734 17.594 1 94.06 164 LEU B O 1
ATOM 4061 N N . ARG B 1 165 ? -10.898 -18.125 16.141 1 95.75 165 ARG B N 1
ATOM 4062 C CA . ARG B 1 165 ? -10.273 -18.703 14.953 1 95.75 165 ARG B CA 1
ATOM 4063 C C . ARG B 1 165 ? -9.227 -17.75 14.383 1 95.75 165 ARG B C 1
ATOM 4065 O O . ARG B 1 165 ? -9.008 -16.656 14.914 1 95.75 165 ARG B O 1
ATOM 4072 N N . PRO B 1 166 ? -8.453 -18.172 13.398 1 96.31 166 PRO B N 1
ATOM 4073 C CA . PRO B 1 166 ? -7.219 -17.469 13.031 1 96.31 166 PRO B CA 1
ATOM 4074 C C . PRO B 1 166 ? -7.469 -16.062 12.484 1 96.31 166 PRO B C 1
ATOM 4076 O O . PRO B 1 166 ? -6.672 -15.156 12.727 1 96.31 166 PRO B O 1
ATOM 4079 N N . ASP B 1 167 ? -8.484 -15.82 11.844 1 95.69 167 ASP B N 1
ATOM 4080 C CA . ASP B 1 167 ? -8.703 -14.555 11.148 1 95.69 167 ASP B CA 1
ATOM 4081 C C . ASP B 1 167 ? -9.266 -13.5 12.094 1 95.69 167 ASP B C 1
ATOM 4083 O O . ASP B 1 167 ? -10.031 -13.82 13.008 1 95.69 167 ASP B O 1
ATOM 4087 N N . GLY B 1 168 ? -8.836 -12.312 11.883 1 94.88 168 GLY B N 1
ATOM 4088 C CA . GLY B 1 168 ? -9.32 -11.211 12.695 1 94.88 168 GLY B CA 1
ATOM 4089 C C . GLY B 1 168 ? -8.82 -9.859 12.227 1 94.88 168 GLY B C 1
ATOM 4090 O O . GLY B 1 168 ? -7.805 -9.773 11.539 1 94.88 168 GLY B O 1
ATOM 4091 N N . LYS B 1 169 ? -9.57 -8.805 12.586 1 94.56 169 LYS B N 1
ATOM 4092 C CA . LYS B 1 169 ? -9.273 -7.41 12.273 1 94.56 169 LYS B CA 1
ATOM 4093 C C . LYS B 1 169 ? -9.547 -6.512 13.477 1 94.56 169 LYS B C 1
ATOM 4095 O O . LYS B 1 169 ? -10.523 -6.723 14.203 1 94.56 169 LYS B O 1
ATOM 4100 N N . THR B 1 170 ? -8.695 -5.57 13.648 1 96.88 170 THR B N 1
ATOM 4101 C CA . THR B 1 170 ? -8.852 -4.605 14.734 1 96.88 170 THR B CA 1
ATOM 4102 C C . THR B 1 170 ? -8.734 -3.178 14.211 1 96.88 170 THR B C 1
ATOM 4104 O O . THR B 1 170 ? -7.984 -2.916 13.266 1 96.88 170 THR B O 1
ATOM 4107 N N . GLN B 1 171 ? -9.469 -2.346 14.797 1 96.69 171 GLN B N 1
ATOM 4108 C CA . GLN B 1 171 ? -9.484 -0.932 14.438 1 96.69 171 GLN B CA 1
ATOM 4109 C C . GLN B 1 171 ? -9.617 -0.053 15.68 1 96.69 171 GLN B C 1
ATOM 4111 O O . GLN B 1 171 ? -10.422 -0.348 16.578 1 96.69 171 GLN B O 1
ATOM 4116 N N . VAL B 1 172 ? -8.789 0.973 15.766 1 97.94 172 VAL B N 1
ATOM 4117 C CA . VAL B 1 172 ? -8.828 1.885 16.906 1 97.94 172 VAL B CA 1
ATOM 4118 C C . VAL B 1 172 ? -8.883 3.328 16.406 1 97.94 172 VAL B C 1
ATOM 4120 O O . VAL B 1 172 ? -8.055 3.742 15.586 1 97.94 172 VAL B O 1
ATOM 4123 N N . THR B 1 173 ? -9.844 4.055 16.812 1 97.75 173 THR B N 1
ATOM 4124 C CA . THR B 1 173 ? -9.945 5.492 16.594 1 97.75 173 THR B CA 1
ATOM 4125 C C . THR B 1 173 ? -9.523 6.262 17.844 1 97.75 173 THR B C 1
ATOM 4127 O O . THR B 1 173 ? -10.039 6.023 18.938 1 97.75 173 THR B O 1
ATOM 4130 N N . VAL B 1 174 ? -8.617 7.129 17.672 1 98.19 174 VAL B N 1
ATOM 4131 C CA . VAL B 1 174 ? -8.102 7.941 18.766 1 98.19 174 VAL B CA 1
ATOM 4132 C C . VAL B 1 174 ? -8.414 9.414 18.516 1 98.19 174 VAL B C 1
ATOM 4134 O O . VAL B 1 174 ? -8.359 9.875 17.359 1 98.19 174 VAL B O 1
ATOM 4137 N N . GLU B 1 175 ? -8.836 10.117 19.547 1 98.06 175 GLU B N 1
ATOM 4138 C CA . GLU B 1 175 ? -8.961 11.57 19.5 1 98.06 175 GLU B CA 1
ATOM 4139 C C . GLU B 1 175 ? -7.609 12.242 19.719 1 98.06 175 GLU B C 1
ATOM 4141 O O . GLU B 1 175 ? -6.895 11.914 20.672 1 98.06 175 GLU B O 1
ATOM 4146 N N . TYR B 1 176 ? -7.254 13.148 18.781 1 97.38 176 TYR B N 1
ATOM 4147 C CA . TYR B 1 176 ? -5.977 13.852 18.828 1 97.38 176 TYR B CA 1
ATOM 4148 C C . TYR B 1 176 ? -6.18 15.359 18.844 1 97.38 176 TYR B C 1
ATOM 4150 O O . TYR B 1 176 ? -7.25 15.852 18.484 1 97.38 176 TYR B O 1
ATOM 4158 N N . TYR B 1 177 ? -5.258 16.062 19.297 1 96.62 177 TYR B N 1
ATOM 4159 C CA . TYR B 1 177 ? -5.094 17.453 18.906 1 96.62 177 TYR B CA 1
ATOM 4160 C C . TYR B 1 177 ? -3.693 17.703 18.359 1 96.62 177 TYR B C 1
ATOM 4162 O O . TYR B 1 177 ? -2.762 16.953 18.656 1 96.62 177 TYR B O 1
ATOM 4170 N N . ASN B 1 178 ? -3.57 18.656 17.469 1 94.25 178 ASN B N 1
ATOM 4171 C CA . ASN B 1 178 ? -2.307 19.031 16.859 1 94.25 178 ASN B CA 1
ATOM 4172 C C . ASN B 1 178 ? -1.595 20.125 17.672 1 94.25 178 ASN B C 1
ATOM 4174 O O . ASN B 1 178 ? -2.082 21.25 17.766 1 94.25 178 ASN B O 1
ATOM 4178 N N . ASP B 1 179 ? -0.526 19.766 18.266 1 95.44 179 ASP B N 1
ATOM 4179 C CA . ASP B 1 179 ? 0.306 20.719 18.984 1 95.44 179 ASP B CA 1
ATOM 4180 C C . ASP B 1 179 ? 1.479 21.188 18.125 1 95.44 179 ASP B C 1
ATOM 4182 O O . ASP B 1 179 ? 2.604 20.703 18.281 1 95.44 179 ASP B O 1
ATOM 4186 N N . ASN B 1 180 ? 1.245 22.156 17.25 1 92.5 180 ASN B N 1
ATOM 4187 C CA . ASN B 1 180 ? 2.248 22.75 16.375 1 92.5 180 ASN B CA 1
ATOM 4188 C C . ASN B 1 180 ? 3.033 21.672 15.625 1 92.5 180 ASN B C 1
ATOM 4190 O O . ASN B 1 180 ? 4.266 21.672 15.641 1 92.5 180 ASN B O 1
ATOM 4194 N N . GLY B 1 181 ? 2.34 20.688 15.109 1 92.88 181 GLY B N 1
ATOM 4195 C CA . GLY B 1 181 ? 2.959 19.641 14.32 1 92.88 181 GLY B CA 1
ATOM 4196 C C . GLY B 1 181 ? 3 18.297 15.031 1 92.88 181 GLY B C 1
ATOM 4197 O O . GLY B 1 181 ? 3.035 17.25 14.391 1 92.88 181 GLY B O 1
ATOM 4198 N N . ALA B 1 182 ? 3.037 18.328 16.344 1 96.5 182 ALA B N 1
ATOM 4199 C CA . ALA B 1 182 ? 2.992 17.094 17.141 1 96.5 182 ALA B CA 1
ATOM 4200 C C . ALA B 1 182 ? 1.555 16.625 17.328 1 96.5 182 ALA B C 1
ATOM 4202 O O . ALA B 1 182 ? 0.675 17.406 17.688 1 96.5 182 ALA B O 1
ATOM 4203 N N . MET B 1 183 ? 1.309 15.383 17.016 1 96 183 MET B N 1
ATOM 4204 C CA . MET B 1 183 ? -0.007 14.797 17.25 1 96 183 MET B CA 1
ATOM 4205 C C . MET B 1 183 ? -0.097 14.234 18.672 1 96 183 MET B C 1
ATOM 4207 O O . MET B 1 183 ? 0.64 13.312 19.016 1 96 183 MET B O 1
ATOM 4211 N N . VAL B 1 184 ? -0.991 14.797 19.422 1 98 184 VAL B N 1
ATOM 4212 C CA . VAL B 1 184 ? -1.099 14.43 20.844 1 98 184 VAL B CA 1
ATOM 4213 C C . VAL B 1 184 ? -2.383 13.641 21.062 1 98 184 VAL B C 1
ATOM 4215 O O . VAL B 1 184 ? -3.484 14.18 20.938 1 98 184 VAL B O 1
ATOM 4218 N N . PRO B 1 185 ? -2.24 12.398 21.375 1 98.19 185 PRO B N 1
ATOM 4219 C CA . PRO B 1 185 ? -3.453 11.633 21.672 1 98.19 185 PRO B CA 1
ATOM 4220 C C . PRO B 1 185 ? -4.148 12.094 22.953 1 98.19 185 PRO B C 1
ATOM 4222 O O . PRO B 1 185 ? -3.484 12.414 23.938 1 98.19 185 PRO B O 1
ATOM 4225 N N . VAL B 1 186 ? -5.449 12.133 22.953 1 98.06 186 VAL B N 1
ATOM 4226 C CA . VAL B 1 186 ? -6.258 12.594 24.078 1 98.06 186 VAL B CA 1
ATOM 4227 C C . VAL B 1 186 ? -6.969 11.406 24.734 1 98.06 186 VAL B C 1
ATOM 4229 O O . VAL B 1 186 ? -6.898 11.227 25.953 1 98.06 186 VAL B O 1
ATOM 4232 N N . ARG B 1 187 ? -7.637 10.633 23.938 1 97.94 187 ARG B N 1
ATOM 4233 C CA . ARG B 1 187 ? -8.359 9.461 24.422 1 97.94 187 ARG B CA 1
ATOM 4234 C C . ARG B 1 187 ? -8.68 8.5 23.281 1 97.94 187 ARG B C 1
ATOM 4236 O O . ARG B 1 187 ? -8.742 8.906 22.125 1 97.94 187 ARG B O 1
ATOM 4243 N N . VAL B 1 188 ? -8.883 7.285 23.672 1 98.19 188 VAL B N 1
ATOM 4244 C CA . VAL B 1 188 ? -9.43 6.309 22.734 1 98.19 188 VAL B CA 1
ATOM 4245 C C . VAL B 1 188 ? -10.93 6.547 22.547 1 98.19 188 VAL B C 1
ATOM 4247 O O . VAL B 1 188 ? -11.688 6.555 23.531 1 98.19 188 VAL B O 1
ATOM 4250 N N . HIS B 1 189 ? -11.297 6.766 21.359 1 97.5 189 HIS B N 1
ATOM 4251 C CA . HIS B 1 189 ? -12.695 7.078 21.062 1 97.5 189 HIS B CA 1
ATOM 4252 C C . HIS B 1 189 ? -13.484 5.809 20.75 1 97.5 189 HIS B C 1
ATOM 4254 O O . HIS B 1 189 ? -14.602 5.637 21.234 1 97.5 189 HIS B O 1
ATOM 4260 N N . THR B 1 190 ? -12.953 4.926 19.875 1 96.38 190 THR B N 1
ATOM 4261 C CA . THR B 1 190 ? -13.664 3.734 19.422 1 96.38 190 THR B CA 1
ATOM 4262 C C . THR B 1 190 ? -12.703 2.562 19.25 1 96.38 190 THR B C 1
ATOM 4264 O O . THR B 1 190 ? -11.594 2.736 18.75 1 96.38 190 THR B O 1
ATOM 4267 N N . VAL B 1 191 ? -13.047 1.404 19.703 1 96.75 191 VAL B N 1
ATOM 4268 C CA . VAL B 1 191 ? -12.359 0.146 19.438 1 96.75 191 VAL B CA 1
ATOM 4269 C C . VAL B 1 191 ? -13.305 -0.817 18.719 1 96.75 191 VAL B C 1
ATOM 4271 O O . VAL B 1 191 ? -14.414 -1.084 19.203 1 96.75 191 VAL B O 1
ATOM 4274 N N . LEU B 1 192 ? -12.898 -1.244 17.578 1 95.31 192 LEU B N 1
ATOM 4275 C CA . LEU B 1 192 ? -13.656 -2.229 16.828 1 95.31 192 LEU B CA 1
ATOM 4276 C C . LEU B 1 192 ? -12.844 -3.504 16.625 1 95.31 192 LEU B C 1
ATOM 4278 O O . LEU B 1 192 ? -11.711 -3.455 16.156 1 95.31 192 LEU B O 1
ATOM 4282 N N . ILE B 1 193 ? -13.367 -4.637 16.984 1 94.75 193 ILE B N 1
ATOM 4283 C CA . ILE B 1 193 ? -12.742 -5.945 16.797 1 94.75 193 ILE B CA 1
ATOM 4284 C C . ILE B 1 193 ? -13.68 -6.852 16 1 94.75 193 ILE B C 1
ATOM 4286 O O . ILE B 1 193 ? -14.828 -7.062 16.391 1 94.75 193 ILE B O 1
ATOM 4290 N N . SER B 1 194 ? -13.242 -7.281 14.867 1 91.5 194 SER B N 1
ATOM 4291 C CA . SER B 1 194 ? -13.875 -8.359 14.109 1 91.5 194 SER B CA 1
ATOM 4292 C C . SER B 1 194 ? -13.039 -9.633 14.164 1 91.5 194 SER B C 1
ATOM 4294 O O . SER B 1 194 ? -11.914 -9.664 13.641 1 91.5 194 SER B O 1
ATOM 4296 N N . THR B 1 195 ? -13.547 -10.648 14.797 1 92.56 195 THR B N 1
ATOM 4297 C CA . THR B 1 195 ? -12.742 -11.852 14.945 1 92.56 195 THR B CA 1
ATOM 4298 C C . THR B 1 195 ? -13.523 -13.086 14.5 1 92.56 195 THR B C 1
ATOM 4300 O O . THR B 1 195 ? -14.703 -13.227 14.828 1 92.56 195 THR B O 1
ATOM 4303 N N . GLN B 1 196 ? -12.883 -13.867 13.742 1 90.94 196 GLN B N 1
ATOM 4304 C CA . GLN B 1 196 ? -13.438 -15.164 13.391 1 90.94 196 GLN B CA 1
ATOM 4305 C C . GLN B 1 196 ? -13.688 -16.016 14.633 1 90.94 196 GLN B C 1
ATOM 4307 O O . GLN B 1 196 ? -12.891 -16 15.57 1 90.94 196 GLN B O 1
ATOM 4312 N N . HIS B 1 197 ? -14.797 -16.703 14.609 1 90.75 197 HIS B N 1
ATOM 4313 C CA . HIS B 1 197 ? -15.148 -17.5 15.781 1 90.75 197 HIS B CA 1
ATOM 4314 C C . HIS B 1 197 ? -15.883 -18.781 15.375 1 90.75 197 HIS B C 1
ATOM 4316 O O . HIS B 1 197 ? -16.375 -18.875 14.25 1 90.75 197 HIS B O 1
ATOM 4322 N N . ASP B 1 198 ? -15.797 -19.672 16.297 1 88.12 198 ASP B N 1
A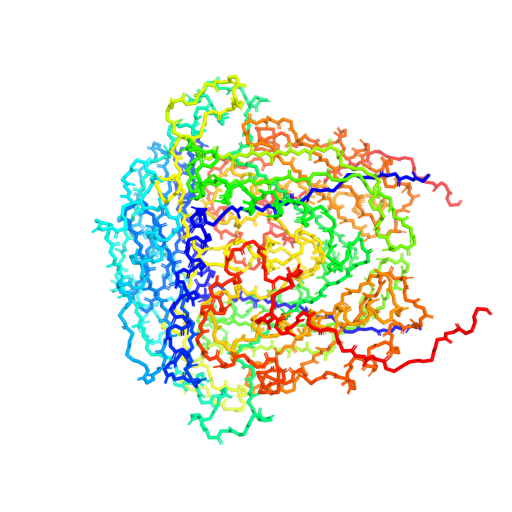TOM 4323 C CA . ASP B 1 198 ? -16.516 -20.922 16 1 88.12 198 ASP B CA 1
ATOM 4324 C C . ASP B 1 198 ? -18.016 -20.75 16.203 1 88.12 198 ASP B C 1
ATOM 4326 O O . ASP B 1 198 ? -18.484 -19.672 16.578 1 88.12 198 ASP B O 1
ATOM 4330 N N . GLU B 1 199 ? -18.766 -21.734 15.891 1 83.06 199 GLU B N 1
ATOM 4331 C CA . GLU B 1 199 ? -20.219 -21.641 15.828 1 83.06 199 GLU B CA 1
ATOM 4332 C C . GLU B 1 199 ? -20.828 -21.609 17.219 1 83.06 199 GLU B C 1
ATOM 4334 O O . GLU B 1 199 ? -22.016 -21.328 17.375 1 83.06 199 GLU B O 1
ATOM 4339 N N . THR B 1 200 ? -20.047 -21.766 18.141 1 79.5 200 THR B N 1
ATOM 4340 C CA . THR B 1 200 ? -20.609 -21.922 19.484 1 79.5 200 THR B CA 1
ATOM 4341 C C . THR B 1 200 ? -20.812 -20.578 20.141 1 79.5 200 THR B C 1
ATOM 4343 O O . THR B 1 200 ? -21.516 -20.469 21.156 1 79.5 200 THR B O 1
ATOM 4346 N N . VAL B 1 201 ? -20.234 -19.578 19.578 1 73.94 201 VAL B N 1
ATOM 4347 C CA . VAL B 1 201 ? -20.25 -18.281 20.25 1 73.94 201 VAL B CA 1
ATOM 4348 C C . VAL B 1 201 ? -21.625 -17.641 20.078 1 73.94 201 VAL B C 1
ATOM 4350 O O . VAL B 1 201 ? -22.234 -17.734 19 1 73.94 201 VAL B O 1
ATOM 4353 N N . THR B 1 202 ? -22.141 -17.109 21.234 1 69.56 202 THR B N 1
ATOM 4354 C CA . THR B 1 202 ? -23.438 -16.438 21.172 1 69.56 202 THR B CA 1
ATOM 4355 C C . THR B 1 202 ? -23.266 -14.938 21 1 69.56 202 THR B C 1
ATOM 4357 O O . THR B 1 202 ? -22.172 -14.406 21.203 1 69.56 202 THR B O 1
ATOM 4360 N N . ASN B 1 203 ? -24.312 -14.32 20.438 1 63.06 203 ASN B N 1
ATOM 4361 C CA . ASN B 1 203 ? -24.312 -12.898 20.109 1 63.06 203 ASN B CA 1
ATOM 4362 C C . ASN B 1 203 ? -24.078 -12.039 21.359 1 63.06 203 ASN B C 1
ATOM 4364 O O . ASN B 1 203 ? -23.703 -10.875 21.25 1 63.06 203 ASN B O 1
ATOM 4368 N N . ASP B 1 204 ? -24.297 -12.695 22.391 1 60.19 204 ASP B N 1
ATOM 4369 C CA . ASP B 1 204 ? -24.016 -11.938 23.609 1 60.19 204 ASP B CA 1
ATOM 4370 C C . ASP B 1 204 ? -22.531 -11.656 23.75 1 60.19 204 ASP B C 1
ATOM 4372 O O . ASP B 1 204 ? -22.141 -10.656 24.359 1 60.19 204 ASP B O 1
ATOM 4376 N N . GLU B 1 205 ? -21.891 -12.422 23.031 1 55.84 205 GLU B N 1
ATOM 4377 C CA . GLU B 1 205 ? -20.438 -12.336 23.156 1 55.84 205 GLU B CA 1
ATOM 4378 C C . GLU B 1 205 ? -19.828 -11.57 22 1 55.84 205 GLU B C 1
ATOM 4380 O O . GLU B 1 205 ? -18.844 -10.852 22.156 1 55.84 205 GLU B O 1
ATOM 4385 N N . ILE B 1 206 ? -20.422 -11.711 20.875 1 67.44 206 ILE B N 1
ATOM 4386 C CA . ILE B 1 206 ? -19.922 -11.078 19.656 1 67.44 206 ILE B CA 1
ATOM 4387 C C . ILE B 1 206 ? -21.078 -10.406 18.906 1 67.44 206 ILE B C 1
ATOM 4389 O O . ILE B 1 206 ? -22.188 -10.953 18.859 1 67.44 206 ILE B O 1
ATOM 4393 N N . ALA B 1 207 ? -20.781 -9.305 18.484 1 59.09 207 ALA B N 1
ATOM 4394 C CA . ALA B 1 207 ? -21.844 -8.484 17.922 1 59.09 207 ALA B CA 1
ATOM 4395 C C . ALA B 1 207 ? -22.328 -9.055 16.594 1 59.09 207 ALA B C 1
ATOM 4397 O O . ALA B 1 207 ? -23.516 -9.023 16.281 1 59.09 207 ALA B O 1
ATOM 4398 N N . ARG B 1 208 ? -21.344 -9.578 15.828 1 66.81 208 ARG B N 1
ATOM 4399 C CA . ARG B 1 208 ? -21.703 -10.031 14.5 1 66.81 208 ARG B CA 1
ATOM 4400 C C . ARG B 1 208 ? -20.984 -11.328 14.141 1 66.81 208 ARG B C 1
ATOM 4402 O O . ARG B 1 208 ? -19.844 -11.531 14.547 1 66.81 208 ARG B O 1
ATOM 4409 N N . ARG B 1 209 ? -21.766 -12.062 13.414 1 76.69 209 ARG B N 1
ATOM 4410 C CA . ARG B 1 209 ? -21.312 -13.391 13.039 1 76.69 209 ARG B CA 1
ATOM 4411 C C . ARG B 1 209 ? -20.156 -13.312 12.047 1 76.69 209 ARG B C 1
ATOM 4413 O O . ARG B 1 209 ? -20.234 -12.578 11.055 1 76.69 209 ARG B O 1
ATOM 4420 N N . PHE B 1 210 ? -19.047 -13.945 12.359 1 81.75 210 PHE B N 1
ATOM 4421 C CA . PHE B 1 210 ? -17.859 -14.094 11.523 1 81.75 210 PHE B CA 1
ATOM 4422 C C . PHE B 1 210 ? -17.281 -15.492 11.656 1 81.75 210 PHE B C 1
ATOM 4424 O O . PHE B 1 210 ? -16.203 -15.68 12.242 1 81.75 210 PHE B O 1
ATOM 4431 N N . VAL B 1 211 ? -17.922 -16.406 10.945 1 81.5 211 VAL B N 1
ATOM 4432 C CA . VAL B 1 211 ? -17.547 -17.812 11.102 1 81.5 211 VAL B CA 1
ATOM 4433 C C . VAL B 1 211 ? -16.609 -18.234 9.961 1 81.5 211 VAL B C 1
ATOM 4435 O O . VAL B 1 211 ? -15.617 -18.922 10.195 1 81.5 211 VAL B O 1
ATOM 4438 N N . ILE B 1 212 ? -16.984 -17.812 8.766 1 82.19 212 ILE B N 1
ATOM 4439 C CA . ILE B 1 212 ? -16.188 -18.156 7.602 1 82.19 212 ILE B CA 1
ATOM 4440 C C . ILE B 1 212 ? -15.094 -17.109 7.402 1 82.19 212 ILE B C 1
ATOM 4442 O O . ILE B 1 212 ? -15.391 -15.938 7.117 1 82.19 212 ILE B O 1
ATOM 4446 N N . GLY B 1 213 ? -13.836 -17.531 7.562 1 89.19 213 GLY B N 1
ATOM 4447 C CA . GLY B 1 213 ? -12.711 -16.625 7.422 1 89.19 213 GLY B CA 1
ATOM 4448 C C . GLY B 1 213 ? -11.531 -17.234 6.699 1 89.19 213 GLY B C 1
ATOM 4449 O O . GLY B 1 213 ? -11.688 -18.219 5.957 1 89.19 213 GLY B O 1
ATOM 4450 N N . GLY B 1 214 ? -10.461 -16.578 6.777 1 92.5 214 GLY B N 1
ATOM 4451 C CA . GLY B 1 214 ? -9.281 -17.094 6.098 1 92.5 214 GLY B CA 1
ATOM 4452 C C . GLY B 1 214 ? -9.422 -17.109 4.59 1 92.5 214 GLY B C 1
ATOM 4453 O O . GLY B 1 214 ? -10.195 -16.344 4.02 1 92.5 214 GLY B O 1
ATOM 4454 N N . PRO B 1 215 ? -8.633 -17.938 3.965 1 94.44 215 PRO B N 1
ATOM 4455 C CA . PRO B 1 215 ? -8.617 -18 2.502 1 94.44 215 PRO B CA 1
ATOM 4456 C C . PRO B 1 215 ? -9.961 -18.453 1.919 1 94.44 215 PRO B C 1
ATOM 4458 O O . PRO B 1 215 ? -10.211 -18.266 0.726 1 94.44 215 PRO B O 1
ATOM 4461 N N . HIS B 1 216 ? -10.781 -19.094 2.727 1 92.06 216 HIS B N 1
ATOM 4462 C CA . HIS B 1 216 ? -12.125 -19.422 2.271 1 92.06 216 HIS B CA 1
ATOM 4463 C C . HIS B 1 216 ? -12.984 -18.172 2.123 1 92.06 216 HIS B C 1
ATOM 4465 O O . HIS B 1 216 ? -13.852 -18.109 1.249 1 92.06 216 HIS B O 1
ATOM 4471 N N . GLY B 1 217 ? -12.789 -17.219 2.994 1 87.56 217 GLY B N 1
ATOM 4472 C CA . GLY B 1 217 ? -13.562 -15.984 2.979 1 87.56 217 GLY B CA 1
ATOM 4473 C C . GLY B 1 217 ? -13.023 -14.945 2.016 1 87.56 217 GLY B C 1
ATOM 4474 O O . GLY B 1 217 ? -13.781 -14.32 1.273 1 87.56 217 GLY B O 1
ATOM 4475 N N . ASP B 1 218 ? -11.719 -14.773 2.043 1 90.81 218 ASP B N 1
ATOM 4476 C CA . ASP B 1 218 ? -11.078 -13.742 1.232 1 90.81 218 ASP B CA 1
ATOM 4477 C C . ASP B 1 218 ? -9.812 -14.273 0.563 1 90.81 218 ASP B C 1
ATOM 4479 O O . ASP B 1 218 ? -9.117 -15.117 1.126 1 90.81 218 ASP B O 1
ATOM 4483 N N . ALA B 1 219 ? -9.531 -13.688 -0.67 1 96.06 219 ALA B N 1
ATOM 4484 C CA . ALA B 1 219 ? -8.242 -13.969 -1.286 1 96.06 219 ALA B CA 1
ATOM 4485 C C . ALA B 1 219 ? -7.113 -13.25 -0.548 1 96.06 219 ALA B C 1
ATOM 4487 O O . ALA B 1 219 ? -7.352 -12.266 0.154 1 96.06 219 ALA B O 1
ATOM 4488 N N . GLY B 1 220 ? -5.965 -13.789 -0.595 1 97.5 220 GLY B N 1
ATOM 4489 C CA . GLY B 1 220 ? -4.797 -13.172 0.005 1 97.5 220 GLY B CA 1
ATOM 4490 C C . GLY B 1 220 ? -3.643 -13.008 -0.967 1 97.5 220 GLY B C 1
ATOM 4491 O O . GLY B 1 220 ? -3.418 -13.867 -1.822 1 97.5 220 GLY B O 1
ATOM 4492 N N . LEU B 1 221 ? -2.957 -11.953 -0.864 1 98.19 221 LEU B N 1
ATOM 4493 C CA . LEU B 1 221 ? -1.772 -11.656 -1.663 1 98.19 221 LEU B CA 1
ATOM 4494 C C . LEU B 1 221 ? -0.68 -11.031 -0.803 1 98.19 221 LEU B C 1
ATOM 4496 O O . LEU B 1 221 ? -0.962 -10.172 0.042 1 98.19 221 LEU B O 1
ATOM 4500 N N . THR B 1 222 ? 0.558 -11.438 -1.018 1 97.88 222 THR B N 1
ATOM 4501 C CA . THR B 1 222 ? 1.697 -10.852 -0.32 1 97.88 222 THR B CA 1
ATOM 4502 C C . THR B 1 222 ? 1.74 -9.344 -0.526 1 97.88 222 THR B C 1
ATOM 4504 O O . THR B 1 222 ? 1.629 -8.859 -1.655 1 97.88 222 THR B O 1
ATOM 4507 N N . GLY B 1 223 ? 1.891 -8.602 0.539 1 95.56 223 GLY B N 1
ATOM 4508 C CA . GLY B 1 223 ? 2.23 -7.191 0.43 1 95.56 223 GLY B CA 1
ATOM 4509 C C . GLY B 1 223 ? 1.016 -6.293 0.297 1 95.56 223 GLY B C 1
ATOM 4510 O O . GLY B 1 223 ? 1.147 -5.098 0.032 1 95.56 223 GLY B O 1
ATOM 4511 N N . ARG B 1 224 ? -0.236 -6.812 0.57 1 93.81 224 ARG B N 1
ATOM 4512 C CA . ARG B 1 224 ? -1.464 -6.059 0.345 1 93.81 224 ARG B CA 1
ATOM 4513 C C . ARG B 1 224 ? -1.813 -5.207 1.562 1 93.81 224 ARG B C 1
ATOM 4515 O O . ARG B 1 224 ? -2.629 -4.285 1.469 1 93.81 224 ARG B O 1
ATOM 4522 N N . LYS B 1 225 ? -1.242 -5.426 2.664 1 92.31 225 LYS B N 1
ATOM 4523 C CA . LYS B 1 225 ? -1.549 -4.711 3.9 1 92.31 225 LYS B CA 1
ATOM 4524 C C . LYS B 1 225 ? -0.363 -3.865 4.355 1 92.31 225 LYS B C 1
ATOM 4526 O O . LYS B 1 225 ? -0.003 -3.873 5.531 1 92.31 225 LYS B O 1
ATOM 4531 N N . ILE B 1 226 ? 0.176 -3.154 3.416 1 91.38 226 ILE B N 1
ATOM 4532 C CA . ILE B 1 226 ? 1.422 -2.441 3.674 1 91.38 226 ILE B CA 1
ATOM 4533 C C . ILE B 1 226 ? 1.168 -1.294 4.648 1 91.38 226 ILE B C 1
ATOM 4535 O O . ILE B 1 226 ? 2.043 -0.943 5.445 1 91.38 226 ILE B O 1
ATOM 4539 N N . ILE B 1 227 ? -0.022 -0.717 4.699 1 91.44 227 ILE B N 1
ATOM 4540 C CA . ILE B 1 227 ? -0.361 0.385 5.594 1 91.44 227 ILE B CA 1
ATOM 4541 C C . ILE B 1 227 ? -0.302 -0.088 7.043 1 91.44 227 ILE B C 1
ATOM 4543 O O . ILE B 1 227 ? 0.14 0.651 7.926 1 91.44 227 ILE B O 1
ATOM 4547 N N . ILE B 1 228 ? -0.724 -1.308 7.262 1 92.69 228 ILE B N 1
ATOM 4548 C CA . ILE B 1 228 ? -0.732 -1.909 8.586 1 92.69 228 ILE B CA 1
ATOM 4549 C C . ILE B 1 228 ? 0.678 -2.363 8.961 1 92.69 228 ILE B C 1
ATOM 4551 O O . ILE B 1 228 ? 1.035 -2.402 10.141 1 92.69 228 ILE B O 1
ATOM 4555 N N . ASP B 1 229 ? 1.457 -2.654 7.949 1 94.12 229 ASP B N 1
ATOM 4556 C CA . ASP B 1 229 ? 2.832 -3.1 8.156 1 94.12 229 ASP B CA 1
ATOM 4557 C C . ASP B 1 229 ? 3.727 -1.936 8.578 1 94.12 229 ASP B C 1
ATOM 4559 O O . ASP B 1 229 ? 4.809 -2.146 9.133 1 94.12 229 ASP B O 1
ATOM 4563 N N . THR B 1 230 ? 3.264 -0.781 8.336 1 94.88 230 THR B N 1
ATOM 4564 C CA . THR B 1 230 ? 4.121 0.372 8.578 1 94.88 230 THR B CA 1
ATOM 4565 C C . THR B 1 230 ? 3.58 1.219 9.727 1 94.88 230 THR B C 1
ATOM 4567 O O . THR B 1 230 ? 3.734 0.86 10.898 1 94.88 230 THR B O 1
ATOM 4570 N N . TYR B 1 231 ? 2.736 2.299 9.336 1 96.19 231 TYR B N 1
ATOM 4571 C CA . TYR B 1 231 ? 2.51 3.26 10.414 1 96.19 231 TYR B CA 1
ATOM 4572 C C . TYR B 1 231 ? 1.024 3.553 10.578 1 96.19 231 TYR B C 1
ATOM 4574 O O . TYR B 1 231 ? 0.647 4.594 11.125 1 96.19 231 TYR B O 1
ATOM 4582 N N . GLY B 1 232 ? 0.155 2.715 10.047 1 94.19 232 GLY B N 1
ATOM 4583 C CA . GLY B 1 232 ? -1.274 2.771 10.305 1 94.19 232 GLY B CA 1
ATOM 4584 C C . GLY B 1 232 ? -1.943 3.992 9.703 1 94.19 232 GLY B C 1
ATOM 4585 O O . GLY B 1 232 ? -2.885 4.539 10.281 1 94.19 232 GLY B O 1
ATOM 4586 N N . GLY B 1 233 ? -1.459 4.375 8.648 1 92.56 233 GLY B N 1
ATOM 4587 C CA . GLY B 1 233 ? -2.043 5.52 7.969 1 92.56 233 GLY B CA 1
ATOM 4588 C C . GLY B 1 233 ? -1.313 6.82 8.258 1 92.56 233 GLY B C 1
ATOM 4589 O O . GLY B 1 233 ? -1.549 7.828 7.59 1 92.56 233 GLY B O 1
ATOM 4590 N N . TRP B 1 234 ? -0.522 6.695 9.312 1 93.06 234 TRP B N 1
ATOM 4591 C CA . TRP B 1 234 ? 0.355 7.82 9.617 1 93.06 234 TRP B CA 1
ATOM 4592 C C . TRP B 1 234 ? 1.641 7.742 8.797 1 93.06 234 TRP B C 1
ATOM 4594 O O . 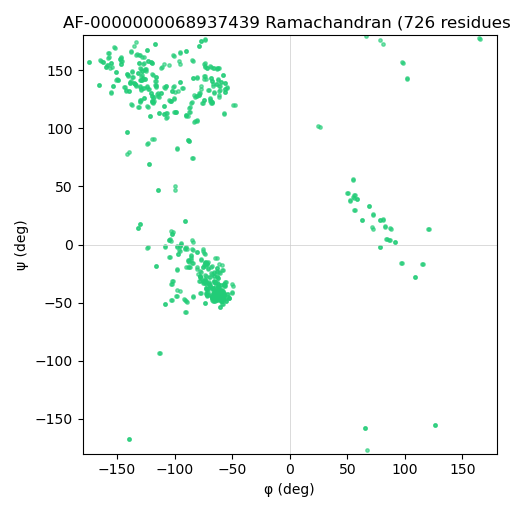TRP B 1 234 ? 1.986 6.68 8.273 1 93.06 234 TRP B O 1
ATOM 4604 N N . GLY B 1 235 ? 2.203 8.688 8.656 1 85.25 235 GLY B N 1
ATOM 4605 C CA . GLY B 1 235 ? 3.432 8.641 7.879 1 85.25 235 GLY B CA 1
ATOM 4606 C C . GLY B 1 235 ? 3.199 8.32 6.418 1 85.25 235 GLY B C 1
ATOM 4607 O O . GLY B 1 235 ? 2.059 8.32 5.949 1 85.25 235 GLY B O 1
ATOM 4608 N N . ALA B 1 236 ? 3.996 8.148 5.508 1 85.69 236 ALA B N 1
ATOM 4609 C CA . ALA B 1 236 ? 3.963 7.742 4.109 1 85.69 236 ALA B CA 1
ATOM 4610 C C . ALA B 1 236 ? 4.559 6.352 3.928 1 85.69 236 ALA B C 1
ATOM 4612 O O . ALA B 1 236 ? 5.109 5.777 4.871 1 85.69 236 ALA B O 1
ATOM 4613 N N . HIS B 1 237 ? 4.195 5.758 3 1 83.56 237 HIS B N 1
ATOM 4614 C CA . HIS B 1 237 ? 4.828 4.496 2.625 1 83.56 237 HIS B CA 1
ATOM 4615 C C . HIS B 1 237 ? 5.195 4.488 1.145 1 83.56 237 HIS B C 1
ATOM 4617 O O . HIS B 1 237 ? 4.684 5.297 0.367 1 83.56 237 HIS B O 1
ATOM 4623 N N . GLY B 1 238 ? 6.188 3.74 0.928 1 83.31 238 GLY B N 1
ATOM 4624 C CA . GLY B 1 238 ? 6.648 3.529 -0.436 1 83.31 238 GLY B CA 1
ATOM 4625 C C . GLY B 1 238 ? 6.918 2.07 -0.757 1 83.31 238 GLY B C 1
ATOM 4626 O O . GLY B 1 238 ? 6.723 1.197 0.091 1 83.31 238 GLY B O 1
ATOM 4627 N N . GLY B 1 239 ? 7.207 1.847 -1.992 1 79 239 GLY B N 1
ATOM 4628 C CA . GLY B 1 239 ? 7.504 0.484 -2.404 1 79 239 GLY B CA 1
ATOM 4629 C C . GLY B 1 239 ? 6.262 -0.368 -2.582 1 79 239 GLY B C 1
ATOM 4630 O O . GLY B 1 239 ? 5.152 0.072 -2.275 1 79 239 GLY B O 1
ATOM 4631 N N . GLY B 1 240 ? 6.43 -1.605 -3.027 1 83.75 240 GLY B N 1
ATOM 4632 C CA . GLY B 1 240 ? 5.309 -2.484 -3.318 1 83.75 240 GLY B CA 1
ATOM 4633 C C . GLY B 1 240 ? 5 -3.451 -2.191 1 83.75 240 GLY B C 1
ATOM 4634 O O . GLY B 1 240 ? 3.836 -3.773 -1.943 1 83.75 240 GLY B O 1
ATOM 4635 N N . ALA B 1 241 ? 6.012 -3.973 -1.568 1 92.62 241 ALA B N 1
ATOM 4636 C CA . ALA B 1 241 ? 5.867 -4.957 -0.499 1 92.62 241 ALA B CA 1
ATOM 4637 C C . ALA B 1 241 ? 7.164 -5.105 0.287 1 92.62 241 ALA B C 1
ATOM 4639 O O . ALA B 1 241 ? 8.242 -4.77 -0.212 1 92.62 241 ALA B O 1
ATOM 4640 N N . PHE B 1 242 ? 7.043 -5.637 1.553 1 96.75 242 PHE B N 1
ATOM 4641 C CA . PHE B 1 242 ? 8.219 -5.953 2.359 1 96.75 242 PHE B CA 1
ATOM 4642 C C . PHE B 1 242 ? 8.484 -7.453 2.359 1 96.75 242 PHE B C 1
ATOM 4644 O O . PHE B 1 242 ? 9.609 -7.887 2.086 1 96.75 242 PHE B O 1
ATOM 4651 N N . SER B 1 243 ? 7.492 -8.203 2.59 1 98.06 243 SER B N 1
ATOM 4652 C CA . SER B 1 243 ? 7.629 -9.633 2.861 1 98.06 243 SER B CA 1
ATOM 4653 C C . SER B 1 243 ? 8.094 -10.391 1.625 1 98.06 243 SER B C 1
ATOM 4655 O O . SER B 1 243 ? 7.676 -10.078 0.507 1 98.06 243 SER B O 1
ATOM 4657 N N . GLY B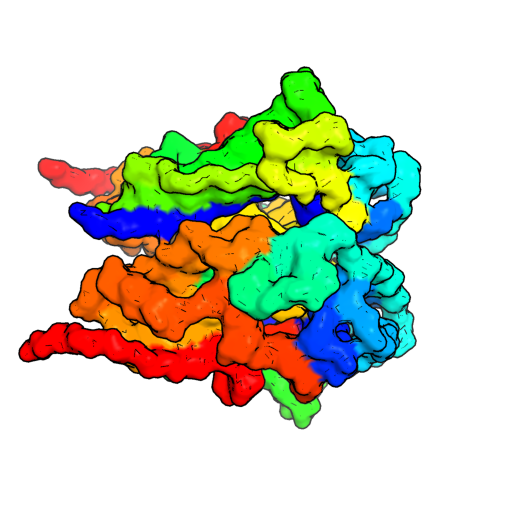 1 244 ? 8.922 -11.375 1.89 1 98.12 244 GLY B N 1
ATOM 4658 C CA . GLY B 1 244 ? 9.414 -12.25 0.836 1 98.12 244 GLY B CA 1
ATOM 4659 C C . GLY B 1 244 ? 10.617 -11.672 0.102 1 98.12 244 GLY B C 1
ATOM 4660 O O . GLY B 1 244 ? 11.133 -12.297 -0.831 1 98.12 244 GLY B O 1
ATOM 4661 N N . LYS B 1 245 ? 11.133 -10.531 0.546 1 97.25 245 LYS B N 1
ATOM 4662 C CA . LYS B 1 245 ? 12.195 -9.859 -0.181 1 97.25 245 LYS B CA 1
ATOM 4663 C C . LYS B 1 245 ? 13.508 -9.891 0.604 1 97.25 245 LYS B C 1
ATOM 4665 O O . LYS B 1 245 ? 13.539 -9.531 1.783 1 97.25 245 LYS B O 1
ATOM 4670 N N . ASP B 1 246 ? 14.547 -10.289 -0.077 1 96.5 246 ASP B N 1
ATOM 4671 C CA . ASP B 1 246 ? 15.859 -10.234 0.562 1 96.5 246 ASP B CA 1
ATOM 4672 C C . ASP B 1 246 ? 16.359 -8.797 0.654 1 96.5 246 ASP B C 1
ATOM 4674 O O . ASP B 1 246 ? 15.781 -7.887 0.061 1 96.5 246 ASP B O 1
ATOM 4678 N N . PRO B 1 247 ? 17.484 -8.547 1.262 1 94.12 247 PRO B N 1
ATOM 4679 C CA . PRO B 1 247 ? 17.891 -7.18 1.592 1 94.12 247 PRO B CA 1
ATOM 4680 C C . PRO B 1 247 ? 18.312 -6.379 0.364 1 94.12 247 PRO B C 1
ATOM 4682 O O . PRO B 1 247 ? 18.453 -5.156 0.442 1 94.12 247 PRO B O 1
ATOM 4685 N N . THR B 1 248 ? 18.594 -7 -0.753 1 92.56 248 THR B N 1
ATOM 4686 C CA . THR B 1 248 ? 18.922 -6.238 -1.953 1 92.56 248 THR B CA 1
ATOM 4687 C C . THR B 1 248 ? 17.688 -5.531 -2.504 1 92.56 248 THR B C 1
ATOM 4689 O O . THR B 1 248 ? 17.797 -4.629 -3.332 1 92.56 248 THR B O 1
ATOM 4692 N N . LYS B 1 249 ? 16.562 -5.977 -2.154 1 93.75 249 LYS B N 1
ATOM 4693 C CA . LYS B 1 249 ? 15.312 -5.297 -2.504 1 93.75 249 LYS B CA 1
ATOM 4694 C C . LYS B 1 249 ? 15.039 -4.133 -1.557 1 93.75 249 LYS B C 1
ATOM 4696 O O . LYS B 1 249 ? 14.531 -4.332 -0.45 1 93.75 249 LYS B O 1
ATOM 4701 N N . VAL B 1 250 ? 15.219 -2.955 -2.047 1 95.12 250 VAL B N 1
ATOM 4702 C CA . VAL B 1 250 ? 15.266 -1.758 -1.214 1 95.12 250 VAL B CA 1
ATOM 4703 C C . VAL B 1 250 ? 13.867 -1.42 -0.705 1 95.12 250 VAL B C 1
ATOM 4705 O O . VAL B 1 250 ? 13.719 -0.639 0.237 1 95.12 250 VAL B O 1
ATOM 4708 N N . ASP B 1 251 ? 12.852 -2.023 -1.318 1 94.88 251 ASP B N 1
ATOM 4709 C CA . ASP B 1 251 ? 11.516 -1.852 -0.752 1 94.88 251 ASP B CA 1
ATOM 4710 C C . ASP B 1 251 ? 11.508 -2.148 0.746 1 94.88 251 ASP B C 1
ATOM 4712 O O . ASP B 1 251 ? 10.852 -1.451 1.521 1 94.88 251 ASP B O 1
ATOM 4716 N N . ARG B 1 252 ? 12.203 -3.166 1.124 1 96.56 252 ARG B N 1
ATOM 4717 C CA . ARG B 1 252 ? 12.25 -3.574 2.523 1 96.56 252 ARG B CA 1
ATOM 4718 C C . ARG B 1 252 ? 13.406 -2.891 3.252 1 96.56 252 ARG B C 1
ATOM 4720 O O . ARG B 1 252 ? 13.188 -2.156 4.219 1 96.56 252 ARG B O 1
ATOM 4727 N N . SER B 1 253 ? 14.633 -3.08 2.77 1 97.31 253 SER B N 1
ATOM 4728 C CA . SER B 1 253 ? 15.812 -2.596 3.473 1 97.31 253 SER B CA 1
ATOM 4729 C C . SER B 1 253 ? 15.828 -1.072 3.545 1 97.31 253 SER B C 1
ATOM 4731 O O . SER B 1 253 ? 16.219 -0.498 4.562 1 97.31 253 SER B O 1
ATOM 4733 N N . GLY B 1 254 ? 15.43 -0.462 2.443 1 97.19 254 GLY B N 1
ATOM 4734 C CA . GLY B 1 254 ? 15.312 0.987 2.465 1 97.19 254 GLY B CA 1
ATOM 4735 C C . GLY B 1 254 ? 14.312 1.486 3.494 1 97.19 254 GLY B C 1
ATOM 4736 O O . GLY B 1 254 ? 14.57 2.469 4.191 1 97.19 254 GLY B O 1
ATOM 4737 N N . ALA B 1 255 ? 13.156 0.818 3.592 1 97.5 255 ALA B N 1
ATOM 4738 C CA . ALA B 1 255 ? 12.156 1.177 4.598 1 97.5 255 ALA B CA 1
ATOM 4739 C C . ALA B 1 255 ? 12.711 1.001 6.008 1 97.5 255 ALA B C 1
ATOM 4741 O O . ALA B 1 255 ? 12.422 1.801 6.902 1 97.5 255 ALA B O 1
ATOM 4742 N N . TYR B 1 256 ? 13.492 -0.063 6.203 1 98.19 256 TYR B N 1
ATOM 4743 C CA . TYR B 1 256 ? 14.055 -0.351 7.52 1 98.19 256 TYR B CA 1
ATOM 4744 C C . TYR B 1 256 ? 15.055 0.727 7.934 1 98.19 256 TYR B C 1
ATOM 4746 O O . TYR B 1 256 ? 15.008 1.219 9.062 1 98.19 256 TYR B O 1
ATOM 4754 N N . ILE B 1 257 ? 15.922 1.172 7.039 1 98.62 257 ILE B N 1
ATOM 4755 C CA . ILE B 1 257 ? 16.969 2.113 7.418 1 98.62 257 ILE B CA 1
ATOM 4756 C C . ILE B 1 257 ? 16.359 3.49 7.668 1 98.62 257 ILE B C 1
ATOM 4758 O O . ILE B 1 257 ? 16.812 4.219 8.562 1 98.62 257 ILE B O 1
ATOM 4762 N N . VAL B 1 258 ? 15.391 3.865 6.879 1 98.38 258 VAL B N 1
ATOM 4763 C CA . VAL B 1 258 ? 14.805 5.184 7.09 1 98.38 258 VAL B CA 1
ATOM 4764 C C . VAL B 1 258 ? 13.938 5.172 8.344 1 98.38 258 VAL B C 1
ATOM 4766 O O . VAL B 1 258 ? 13.805 6.191 9.023 1 98.38 258 VAL B O 1
ATOM 4769 N N . ARG B 1 259 ? 13.359 4.055 8.664 1 98.62 259 ARG B N 1
ATOM 4770 C CA . ARG B 1 259 ? 12.727 3.934 9.977 1 98.62 259 ARG B CA 1
ATOM 4771 C C . ARG B 1 259 ? 13.742 4.156 11.094 1 98.62 259 ARG B C 1
ATOM 4773 O O . ARG B 1 259 ? 13.484 4.906 12.039 1 98.62 259 ARG B O 1
ATOM 4780 N N . GLN B 1 260 ? 14.836 3.504 11 1 98.81 260 GLN B N 1
ATOM 4781 C CA . GLN B 1 260 ? 15.859 3.695 12.023 1 98.81 260 GLN B CA 1
ATOM 4782 C C . GLN B 1 260 ? 16.266 5.164 12.125 1 98.81 260 GLN B C 1
ATOM 4784 O O . GLN B 1 260 ? 16.438 5.688 13.234 1 98.81 260 GLN B O 1
ATOM 4789 N N . ALA B 1 261 ? 16.438 5.766 11.016 1 98.88 261 ALA B N 1
ATOM 4790 C CA . ALA B 1 261 ? 16.812 7.176 10.984 1 98.88 261 ALA B CA 1
ATOM 4791 C C . ALA B 1 261 ? 15.75 8.039 11.664 1 98.88 261 ALA B C 1
ATOM 4793 O O . ALA B 1 261 ? 16.062 8.836 12.555 1 98.88 261 ALA B O 1
ATOM 4794 N N . ALA B 1 262 ? 14.5 7.918 11.242 1 98.81 262 ALA B N 1
ATOM 4795 C CA . ALA B 1 262 ? 13.414 8.703 11.812 1 98.81 262 ALA B CA 1
ATOM 4796 C C . ALA B 1 262 ? 13.297 8.469 13.312 1 98.81 262 ALA B C 1
ATOM 4798 O O . ALA B 1 262 ? 13.156 9.414 14.094 1 98.81 262 ALA B O 1
ATOM 4799 N N . LYS B 1 263 ? 13.352 7.18 13.664 1 98.81 263 LYS B N 1
ATOM 4800 C CA . LYS B 1 263 ? 13.281 6.816 15.078 1 98.81 263 LYS B CA 1
ATOM 4801 C C . LYS B 1 263 ? 14.406 7.465 15.867 1 98.81 263 LYS B C 1
ATOM 4803 O O . LYS B 1 263 ? 14.188 7.961 16.984 1 98.81 263 LYS B O 1
ATOM 4808 N N . SER B 1 264 ? 15.578 7.477 15.336 1 98.88 264 SER B N 1
ATOM 4809 C CA . SER B 1 264 ? 16.734 8.055 16 1 98.88 264 SER B CA 1
ATOM 4810 C C . SER B 1 264 ? 16.594 9.57 16.141 1 98.88 264 SER B C 1
ATOM 4812 O O . SER B 1 264 ? 16.984 10.141 17.156 1 98.88 264 SER B O 1
ATOM 4814 N N . VAL B 1 265 ? 16.047 10.219 15.18 1 98.88 265 VAL B N 1
ATOM 4815 C CA . VAL B 1 265 ? 15.844 11.656 15.227 1 98.88 265 VAL B CA 1
ATOM 4816 C C . VAL B 1 265 ? 14.938 12.008 16.406 1 98.88 265 VAL B C 1
ATOM 4818 O O . VAL B 1 265 ? 15.242 12.906 17.188 1 98.88 265 VAL B O 1
ATOM 4821 N N . VAL B 1 266 ? 13.844 11.312 16.562 1 98.81 266 VAL B N 1
ATOM 4822 C CA . VAL B 1 266 ? 12.875 11.602 17.625 1 98.81 266 VAL B CA 1
ATOM 4823 C C . VAL B 1 266 ? 13.438 11.172 18.969 1 98.81 266 VAL B C 1
ATOM 4825 O O . VAL B 1 266 ? 13.344 11.906 19.953 1 98.81 266 VAL B O 1
ATOM 4828 N N . ALA B 1 267 ? 14.086 10.008 18.984 1 98.75 267 ALA B N 1
ATOM 4829 C CA . ALA B 1 267 ? 14.609 9.461 20.234 1 98.75 267 ALA B CA 1
ATOM 4830 C C . ALA B 1 267 ? 15.703 10.359 20.812 1 98.75 267 ALA B C 1
ATOM 4832 O O . ALA B 1 267 ? 15.867 10.438 22.031 1 98.75 267 ALA B O 1
ATOM 4833 N N . ASN B 1 268 ? 16.469 11.023 20 1 98.44 268 ASN B N 1
ATOM 4834 C CA . ASN B 1 268 ? 17.547 11.898 20.453 1 98.44 268 ASN B CA 1
ATOM 4835 C C . ASN B 1 268 ? 17.031 13.289 20.812 1 98.44 268 ASN B C 1
ATOM 4837 O O . ASN B 1 268 ? 17.828 14.188 21.109 1 98.44 268 ASN B O 1
ATOM 4841 N N . GLY B 1 269 ? 15.773 13.516 20.734 1 97.75 269 GLY B N 1
ATOM 4842 C CA . GLY B 1 269 ? 15.156 14.75 21.188 1 97.75 269 GLY B CA 1
ATOM 4843 C C . GLY B 1 269 ? 15.227 15.867 20.172 1 97.75 269 GLY B C 1
ATOM 4844 O O . GLY B 1 269 ? 15.008 17.031 20.5 1 97.75 269 GLY B O 1
ATOM 4845 N N . MET B 1 270 ? 15.531 15.586 18.906 1 98.12 270 MET B N 1
ATOM 4846 C CA . MET B 1 270 ? 15.68 16.625 17.875 1 98.12 270 MET B CA 1
ATOM 4847 C C . MET B 1 270 ? 14.32 17.109 17.406 1 98.12 270 MET B C 1
ATOM 4849 O O . MET B 1 270 ? 14.203 18.25 16.938 1 98.12 270 MET B O 1
ATOM 4853 N N . ALA B 1 271 ? 13.344 16.281 17.484 1 98.44 271 ALA B N 1
ATOM 4854 C CA . ALA B 1 271 ? 11.977 16.578 17.047 1 98.44 271 ALA B CA 1
ATOM 4855 C C . ALA B 1 271 ? 10.977 15.656 17.75 1 98.44 271 ALA B C 1
ATOM 4857 O O . ALA B 1 271 ? 11.359 14.633 18.312 1 98.44 271 ALA B O 1
ATOM 4858 N N . ARG B 1 272 ? 9.742 15.984 17.797 1 98.56 272 ARG B N 1
ATOM 4859 C CA . ARG B 1 272 ? 8.695 15.156 18.375 1 98.56 272 ARG B CA 1
ATOM 4860 C C . ARG B 1 272 ? 8.102 14.203 17.344 1 98.56 272 ARG B C 1
ATOM 4862 O O . ARG B 1 272 ? 7.441 13.219 17.703 1 98.56 272 ARG B O 1
ATOM 4869 N N . ARG B 1 273 ? 8.32 14.539 16.156 1 98 273 ARG B N 1
ATOM 4870 C CA . ARG B 1 273 ? 7.82 13.797 14.992 1 98 273 ARG B CA 1
ATOM 4871 C C . ARG B 1 273 ? 8.758 13.953 13.797 1 98 273 ARG B C 1
ATOM 4873 O O . ARG B 1 273 ? 9.328 15.023 13.586 1 98 273 ARG B O 1
ATOM 4880 N N . ALA B 1 274 ? 8.938 12.852 13.016 1 98.44 274 ALA B N 1
ATOM 4881 C CA . ALA B 1 274 ? 9.875 12.938 11.898 1 98.44 274 ALA B CA 1
ATOM 4882 C C . ALA B 1 274 ? 9.5 11.945 10.797 1 98.44 274 ALA B C 1
ATOM 4884 O O . ALA B 1 274 ? 9.102 10.812 11.078 1 98.44 274 ALA B O 1
ATOM 4885 N N . LEU B 1 275 ? 9.547 12.375 9.602 1 97.88 275 LEU B N 1
ATOM 4886 C CA . LEU B 1 275 ? 9.469 11.57 8.383 1 97.88 275 LEU B CA 1
ATOM 4887 C C . LEU B 1 275 ? 10.781 11.625 7.609 1 97.88 275 LEU B C 1
ATOM 4889 O O . LEU B 1 275 ? 11.344 12.703 7.414 1 97.88 275 LEU B O 1
ATOM 4893 N N . VAL B 1 276 ? 11.289 10.5 7.242 1 98.19 276 VAL B N 1
ATOM 4894 C CA . VAL B 1 276 ? 12.477 10.406 6.402 1 98.19 276 VAL B CA 1
ATOM 4895 C C . VAL B 1 276 ? 12.148 9.648 5.117 1 98.19 276 VAL B C 1
ATOM 4897 O O . VAL B 1 276 ? 11.5 8.602 5.16 1 98.19 276 VAL B O 1
ATOM 4900 N N . GLN B 1 277 ? 12.484 10.156 3.965 1 97.62 277 GLN B N 1
ATOM 4901 C CA . GLN B 1 277 ? 12.336 9.484 2.68 1 97.62 277 GLN B CA 1
ATOM 4902 C C . GLN B 1 277 ? 13.688 9.242 2.02 1 97.62 277 GLN B C 1
ATOM 4904 O O . GLN B 1 277 ? 14.57 10.102 2.074 1 97.62 277 GLN B O 1
ATOM 4909 N N . VAL B 1 278 ? 13.836 8.094 1.398 1 97.62 278 VAL B N 1
ATOM 4910 C CA . VAL B 1 278 ? 14.984 7.812 0.538 1 97.62 278 VAL B CA 1
ATOM 4911 C C . VAL B 1 278 ? 14.5 7.32 -0.825 1 97.62 278 VAL B C 1
ATOM 4913 O O . VAL B 1 278 ? 13.469 6.652 -0.919 1 97.62 278 VAL B O 1
ATOM 4916 N N . SER B 1 279 ? 15.156 7.695 -1.84 1 96.5 279 SER B N 1
ATOM 4917 C CA . SER B 1 279 ? 14.82 7.227 -3.18 1 96.5 279 SER B CA 1
ATOM 4918 C C . SER B 1 279 ? 16.047 6.664 -3.895 1 96.5 279 SER B C 1
ATOM 4920 O O . SER B 1 279 ? 17.172 7.113 -3.654 1 96.5 279 SER B O 1
ATOM 4922 N N . TYR B 1 280 ? 15.805 5.691 -4.766 1 95.5 280 TYR B N 1
ATOM 4923 C CA . TYR B 1 280 ? 16.906 4.988 -5.43 1 95.5 280 TYR B CA 1
ATOM 4924 C C . TYR B 1 280 ? 16.656 4.898 -6.93 1 95.5 280 TYR B C 1
ATOM 4926 O O . TYR B 1 280 ? 15.508 4.852 -7.379 1 95.5 280 TYR B O 1
ATOM 4934 N N . ALA B 1 281 ? 17.75 4.934 -7.652 1 91.81 281 ALA B N 1
ATOM 4935 C CA . ALA B 1 281 ? 17.781 4.445 -9.031 1 91.81 281 ALA B CA 1
ATOM 4936 C C . ALA B 1 281 ? 18.266 2.998 -9.086 1 91.81 281 ALA B C 1
ATOM 4938 O O . ALA B 1 281 ? 19.172 2.611 -8.352 1 91.81 281 ALA B O 1
ATOM 4939 N N . ILE B 1 282 ? 17.656 2.252 -9.898 1 87.75 282 ILE B N 1
ATOM 4940 C CA . ILE B 1 282 ? 18.031 0.847 -10.008 1 87.75 282 ILE B CA 1
ATOM 4941 C C . ILE B 1 282 ? 19.516 0.736 -10.344 1 87.75 282 ILE B C 1
ATOM 4943 O O . ILE B 1 282 ? 20.031 1.472 -11.188 1 87.75 282 ILE B O 1
ATOM 4947 N N . GLY B 1 283 ? 20.234 -0.131 -9.656 1 87.12 283 GLY B N 1
ATOM 4948 C CA . GLY B 1 283 ? 21.609 -0.459 -9.938 1 87.12 283 GLY B CA 1
ATOM 4949 C C . GLY B 1 283 ? 22.594 0.584 -9.43 1 87.12 283 GLY B C 1
ATOM 4950 O O . GLY B 1 283 ? 23.812 0.413 -9.547 1 87.12 283 GLY B O 1
ATOM 4951 N N . VAL B 1 284 ? 22.109 1.608 -8.883 1 90.31 284 VAL B N 1
ATOM 4952 C CA . VAL B 1 284 ? 22.953 2.68 -8.359 1 90.31 284 VAL B CA 1
ATOM 4953 C C . VAL B 1 284 ? 23 2.598 -6.836 1 90.31 284 VAL B C 1
ATOM 4955 O O . VAL B 1 284 ? 21.969 2.559 -6.172 1 90.31 284 VAL B O 1
ATOM 4958 N N . PRO B 1 285 ? 24.188 2.51 -6.316 1 93.44 285 PRO B N 1
ATOM 4959 C CA . PRO B 1 285 ? 24.297 2.365 -4.863 1 93.44 285 PRO B CA 1
ATOM 4960 C C . PRO B 1 285 ? 23.844 3.613 -4.109 1 93.44 285 PRO B C 1
ATOM 4962 O O . PRO B 1 285 ? 23.078 3.514 -3.145 1 93.44 285 PRO B O 1
ATOM 4965 N N . GLU B 1 286 ? 24.312 4.805 -4.605 1 95.44 286 GLU B N 1
ATOM 4966 C CA . GLU B 1 286 ? 23.984 6.055 -3.932 1 95.44 286 GLU B CA 1
ATOM 4967 C C . GLU B 1 286 ? 22.5 6.406 -4.113 1 95.44 286 GLU B C 1
ATOM 4969 O O . GLU B 1 286 ? 21.969 6.309 -5.223 1 95.44 286 GLU B O 1
ATOM 4974 N N . PRO B 1 287 ? 21.844 6.777 -3.004 1 96.31 287 PRO B N 1
ATOM 4975 C CA . PRO B 1 287 ? 20.453 7.219 -3.176 1 96.31 287 PRO B CA 1
ATOM 4976 C C . PRO B 1 287 ? 20.344 8.461 -4.059 1 96.31 287 PRO B C 1
ATOM 4978 O O . PRO B 1 287 ? 21.281 9.258 -4.137 1 96.31 287 PRO B O 1
ATOM 4981 N N . LEU B 1 288 ? 19.219 8.547 -4.699 1 94.44 288 LEU B N 1
ATOM 4982 C CA . LEU B 1 288 ? 18.938 9.734 -5.5 1 94.44 288 LEU B CA 1
ATOM 4983 C C . LEU B 1 288 ? 18.641 10.938 -4.605 1 94.44 288 LEU B C 1
ATOM 4985 O O . LEU B 1 288 ? 19.016 12.062 -4.938 1 94.44 288 LEU B O 1
ATOM 4989 N N . SER B 1 289 ? 17.969 10.664 -3.549 1 95 289 SER B N 1
ATOM 4990 C CA . SER B 1 289 ? 17.656 11.734 -2.613 1 95 289 SER B CA 1
ATOM 4991 C C . SER B 1 289 ? 17.312 11.18 -1.231 1 95 289 SER B C 1
ATOM 4993 O O . SER B 1 289 ? 16.938 10.016 -1.099 1 95 289 SER B O 1
ATOM 4995 N N . VAL B 1 290 ? 17.562 11.977 -0.275 1 96.19 290 VAL B N 1
ATOM 4996 C CA . VAL B 1 290 ? 17.109 11.781 1.099 1 96.19 290 VAL B CA 1
ATOM 4997 C C . VAL B 1 290 ? 16.375 13.031 1.584 1 96.19 290 VAL B C 1
ATOM 4999 O O . VAL B 1 290 ? 16.797 14.156 1.301 1 96.19 290 VAL B O 1
ATOM 5002 N N . PHE B 1 291 ? 15.234 12.773 2.211 1 94.75 291 PHE B N 1
ATOM 5003 C CA . PHE B 1 291 ? 14.359 13.852 2.652 1 94.75 291 PHE B CA 1
ATOM 5004 C C . PHE B 1 291 ? 13.961 13.656 4.113 1 94.75 291 PHE B C 1
ATOM 5006 O O . PHE B 1 291 ? 13.727 12.531 4.559 1 94.75 291 PHE B O 1
ATOM 5013 N N . VAL B 1 292 ? 14.016 14.812 4.93 1 96.88 292 VAL B N 1
ATOM 5014 C CA . VAL B 1 292 ? 13.555 14.805 6.312 1 96.88 292 VAL B CA 1
ATOM 5015 C C . VAL B 1 292 ? 12.469 15.859 6.496 1 96.88 292 VAL B C 1
ATOM 5017 O O . VAL B 1 292 ? 12.602 16.984 6.012 1 96.88 292 VAL B O 1
ATOM 5020 N N . ASP B 1 293 ? 11.398 15.492 7.141 1 95.81 293 ASP B N 1
ATOM 5021 C CA . ASP B 1 293 ? 10.328 16.391 7.57 1 95.81 293 ASP B CA 1
ATOM 5022 C C . ASP B 1 293 ? 9.969 16.156 9.039 1 95.81 293 ASP B C 1
ATOM 5024 O O . ASP B 1 293 ? 9.531 15.062 9.406 1 95.81 293 ASP B O 1
ATOM 5028 N N . THR B 1 294 ? 10.164 17.234 9.852 1 97.19 294 THR B N 1
ATOM 5029 C CA . THR B 1 294 ? 9.844 17.078 11.266 1 97.19 294 THR B CA 1
ATOM 5030 C C . THR B 1 294 ? 8.5 17.719 11.594 1 97.19 294 THR B C 1
ATOM 5032 O O . THR B 1 294 ? 8.188 17.938 12.766 1 97.19 294 THR B O 1
ATOM 5035 N N . TYR B 1 295 ? 7.797 18.078 10.547 1 94.38 295 TYR B N 1
ATOM 5036 C CA . TYR B 1 295 ? 6.441 18.609 10.672 1 94.38 295 TYR B CA 1
ATOM 5037 C C . TYR B 1 295 ? 6.41 19.828 11.578 1 94.38 295 TYR B C 1
ATOM 5039 O O . TYR B 1 295 ? 5.477 20 12.359 1 94.38 295 TYR B O 1
ATOM 5047 N N . GLY B 1 296 ? 7.457 20.547 11.625 1 93.5 296 GLY B N 1
ATOM 5048 C CA . GLY B 1 296 ? 7.523 21.781 12.406 1 93.5 296 GLY B CA 1
ATOM 5049 C C . GLY B 1 296 ? 7.93 21.547 13.844 1 93.5 296 GLY B C 1
ATOM 5050 O O . GLY B 1 296 ? 8.039 22.5 14.625 1 93.5 296 GLY B O 1
ATOM 5051 N N . THR B 1 297 ? 8.242 20.328 14.219 1 97.06 297 THR B N 1
ATOM 5052 C CA . THR B 1 297 ? 8.531 20.031 15.617 1 97.06 297 THR B CA 1
ATOM 5053 C C . THR B 1 297 ? 10.031 20.016 15.875 1 97.06 297 THR B C 1
ATOM 5055 O O . THR B 1 297 ? 10.477 19.812 17 1 97.06 297 THR B O 1
ATOM 5058 N N . GLY B 1 298 ? 10.797 20.219 14.844 1 96.88 298 GLY B N 1
ATOM 5059 C CA . GLY B 1 298 ? 12.242 20.203 15 1 96.88 298 GLY B CA 1
ATOM 5060 C C . GLY B 1 298 ? 12.758 21.312 15.906 1 96.88 298 GLY B C 1
ATOM 5061 O O . GLY B 1 298 ? 12.273 22.438 15.844 1 96.88 298 GLY B O 1
ATOM 5062 N N . LEU B 1 299 ? 13.695 20.953 16.734 1 97.56 299 LEU B N 1
ATOM 5063 C CA . LEU B 1 299 ? 14.344 21.953 17.578 1 97.56 299 LEU B CA 1
ATOM 5064 C C . LEU B 1 299 ? 15.422 22.703 16.797 1 97.56 299 LEU B C 1
ATOM 5066 O O . LEU B 1 299 ? 15.875 23.766 17.234 1 97.56 299 LEU B O 1
ATOM 5070 N N . ILE B 1 300 ? 15.898 22.156 15.703 1 96 300 ILE B N 1
ATOM 5071 C CA . ILE B 1 300 ? 16.766 22.781 14.711 1 96 300 ILE B CA 1
ATOM 5072 C C . ILE B 1 300 ? 16.172 22.609 13.32 1 96 300 ILE B C 1
ATOM 5074 O O . ILE B 1 300 ? 15.258 21.797 13.125 1 96 300 ILE B O 1
ATOM 5078 N N . PRO B 1 301 ? 16.578 23.406 12.328 1 95 301 PRO B N 1
ATOM 5079 C CA . PRO B 1 301 ? 15.992 23.297 10.992 1 95 301 PRO B CA 1
ATOM 5080 C C . PRO B 1 301 ? 16.141 21.906 10.391 1 95 301 PRO B C 1
ATOM 5082 O O . PRO B 1 301 ? 17.156 21.234 10.602 1 95 301 PRO B O 1
ATOM 5085 N N . ASP B 1 302 ? 15.18 21.484 9.625 1 96.5 302 ASP B N 1
ATOM 5086 C CA . ASP B 1 302 ? 15.18 20.156 9 1 96.5 302 ASP B CA 1
ATOM 5087 C C . ASP B 1 302 ? 16.422 19.953 8.148 1 96.5 302 ASP B C 1
ATOM 5089 O O . ASP B 1 302 ? 16.938 18.828 8.055 1 96.5 302 ASP B O 1
ATOM 5093 N N . LYS B 1 303 ? 16.875 21.047 7.5 1 95.75 303 LYS B N 1
ATOM 5094 C CA . LYS B 1 303 ? 18.078 20.953 6.68 1 95.75 303 LYS B CA 1
ATOM 5095 C C . LYS B 1 303 ? 19.281 20.5 7.512 1 95.75 303 LYS B C 1
ATOM 5097 O O . LYS B 1 303 ? 20.125 19.734 7.035 1 95.75 303 LYS B O 1
ATOM 5102 N N . GLU B 1 304 ? 19.359 20.984 8.688 1 96.69 304 GLU B N 1
ATOM 5103 C CA . GLU B 1 304 ? 20.453 20.594 9.586 1 96.69 304 GLU B CA 1
ATOM 5104 C C . GLU B 1 304 ? 20.266 19.156 10.07 1 96.69 304 GLU B C 1
ATOM 5106 O O . GLU B 1 304 ? 21.234 18.406 10.172 1 96.69 304 GLU B O 1
ATOM 5111 N N . ILE B 1 305 ? 19.031 18.781 10.391 1 98.12 305 ILE B N 1
ATOM 5112 C CA . ILE B 1 305 ? 18.75 17.406 10.781 1 98.12 305 ILE B CA 1
ATOM 5113 C C . ILE B 1 305 ? 19.094 16.453 9.633 1 98.12 305 ILE B C 1
ATOM 5115 O O . ILE B 1 305 ? 19.656 15.383 9.859 1 98.12 305 ILE B O 1
ATOM 5119 N N . LEU B 1 306 ? 18.781 16.859 8.43 1 98 306 LEU B N 1
ATOM 5120 C CA . LEU B 1 306 ? 19.109 16.078 7.25 1 98 306 LEU B CA 1
ATOM 5121 C C . LEU B 1 306 ? 20.609 15.836 7.16 1 98 306 LEU B C 1
ATOM 5123 O O . LEU B 1 306 ? 21.062 14.727 6.855 1 98 306 LEU B O 1
ATOM 5127 N N . LYS B 1 307 ? 21.391 16.875 7.383 1 97.38 307 LYS B N 1
ATOM 5128 C CA . LYS B 1 307 ? 22.844 16.734 7.359 1 97.38 307 LYS B CA 1
ATOM 5129 C C . LYS B 1 307 ? 23.312 15.703 8.383 1 97.38 307 LYS B C 1
ATOM 5131 O O . LYS B 1 307 ? 24.156 14.867 8.07 1 97.38 307 LYS B O 1
ATOM 5136 N N . ILE B 1 308 ? 22.766 15.742 9.586 1 98.31 308 ILE B N 1
ATOM 5137 C CA . ILE B 1 308 ? 23.125 14.82 10.656 1 98.31 308 ILE B CA 1
ATOM 5138 C C . ILE B 1 308 ? 22.734 13.398 10.25 1 98.31 308 ILE B C 1
ATOM 5140 O O . ILE B 1 308 ? 23.516 12.461 10.438 1 98.31 308 ILE B O 1
ATOM 5144 N N . VAL B 1 309 ? 21.531 13.195 9.703 1 98.5 309 VAL B N 1
ATOM 5145 C CA . VAL B 1 309 ? 21.047 11.898 9.266 1 98.5 309 VAL B CA 1
ATOM 5146 C C . VAL B 1 309 ? 21.969 11.328 8.188 1 98.5 309 VAL B C 1
ATOM 5148 O O . VAL B 1 309 ? 22.359 10.164 8.25 1 98.5 309 VAL B O 1
ATOM 5151 N N . LYS B 1 310 ? 22.359 12.148 7.223 1 97.88 310 LYS B N 1
ATOM 5152 C CA . LYS B 1 310 ? 23.219 11.695 6.133 1 97.88 310 LYS B CA 1
ATOM 5153 C C . LYS B 1 310 ? 24.609 11.312 6.648 1 97.88 310 LYS B C 1
ATOM 5155 O O . LYS B 1 310 ? 25.234 10.391 6.121 1 97.88 310 LYS B O 1
ATOM 5160 N N . GLU B 1 311 ? 25.031 11.938 7.645 1 97.62 311 GLU B N 1
ATOM 5161 C CA . GLU B 1 311 ? 26.344 11.648 8.219 1 97.62 311 GLU B CA 1
ATOM 5162 C C . GLU B 1 311 ? 26.312 10.383 9.078 1 97.62 311 GLU B C 1
ATOM 5164 O O . GLU B 1 311 ? 27.312 9.672 9.195 1 97.62 311 GLU B O 1
ATOM 5169 N N . SER B 1 312 ? 25.141 10.078 9.641 1 98.25 312 SER B N 1
ATOM 5170 C CA . SER B 1 312 ? 25.047 9.031 10.656 1 98.25 312 SER B CA 1
ATOM 5171 C C . SER B 1 312 ? 24.578 7.719 10.047 1 98.25 312 SER B C 1
ATOM 5173 O O . SER B 1 312 ? 24.781 6.648 10.625 1 98.25 312 SER B O 1
ATOM 5175 N N . PHE B 1 313 ? 23.938 7.77 8.93 1 98.5 313 PHE B N 1
ATOM 5176 C CA . PHE B 1 313 ? 23.375 6.578 8.305 1 98.5 313 PHE B CA 1
ATOM 5177 C C . PHE B 1 313 ? 23.906 6.414 6.887 1 98.5 313 PHE B C 1
ATOM 5179 O O . PHE B 1 313 ? 24.062 7.395 6.156 1 98.5 313 PHE B O 1
ATOM 5186 N N . ASP B 1 314 ? 24.266 5.254 6.543 1 98.12 314 ASP B N 1
ATOM 5187 C CA . ASP B 1 314 ? 24.641 4.902 5.18 1 98.12 314 ASP B CA 1
ATOM 5188 C C . ASP B 1 314 ? 23.484 4.227 4.445 1 98.12 314 ASP B C 1
ATOM 5190 O O . ASP B 1 314 ? 23.109 3.094 4.762 1 98.12 314 ASP B O 1
ATOM 5194 N N . PHE B 1 315 ? 22.938 4.863 3.418 1 98.06 315 PHE B N 1
ATOM 5195 C CA . PHE B 1 315 ? 21.703 4.441 2.779 1 98.06 315 PHE B CA 1
ATOM 5196 C C . PHE B 1 315 ? 21.984 3.551 1.576 1 98.06 315 PHE B C 1
ATOM 5198 O O . PHE B 1 315 ? 21.062 3.141 0.868 1 98.06 315 PHE B O 1
ATOM 5205 N N . ARG B 1 316 ? 23.281 3.293 1.329 1 97.25 316 ARG B N 1
ATOM 5206 C CA . ARG B 1 316 ? 23.609 2.389 0.233 1 97.25 316 ARG B CA 1
ATOM 5207 C C . ARG B 1 316 ? 23.141 0.967 0.536 1 97.25 316 ARG B C 1
ATOM 5209 O O . ARG B 1 316 ? 23.312 0.477 1.653 1 97.25 316 ARG B O 1
ATOM 5216 N N . PRO B 1 317 ? 22.547 0.231 -0.459 1 96.25 317 PRO B N 1
ATOM 5217 C CA . PRO B 1 317 ? 21.938 -1.082 -0.232 1 96.25 317 PRO B CA 1
ATOM 5218 C C . PRO B 1 317 ? 22.891 -2.066 0.435 1 96.25 317 PRO B C 1
ATOM 5220 O O . PRO B 1 317 ? 22.516 -2.75 1.39 1 96.25 317 PRO B O 1
ATOM 5223 N N . GLY B 1 318 ? 24.125 -2.141 -0.031 1 95.88 318 GLY B N 1
ATOM 5224 C CA . GLY B 1 318 ? 25.094 -3.031 0.592 1 95.88 318 GLY B CA 1
ATOM 5225 C C . GLY B 1 318 ? 25.391 -2.668 2.033 1 95.88 318 GLY B C 1
ATOM 5226 O O . GLY B 1 318 ? 25.531 -3.551 2.885 1 95.88 318 GLY B O 1
ATOM 5227 N N . MET B 1 319 ? 25.422 -1.402 2.318 1 97 319 MET B N 1
ATOM 5228 C CA . MET B 1 319 ? 25.781 -0.927 3.654 1 97 319 MET B CA 1
ATOM 5229 C C . MET B 1 319 ? 24.609 -1.106 4.621 1 97 319 MET B C 1
ATOM 5231 O O . MET B 1 319 ? 24.812 -1.457 5.785 1 97 319 MET B O 1
ATOM 5235 N N . MET B 1 320 ? 23.406 -0.797 4.164 1 96.31 320 MET B N 1
ATOM 5236 C CA . MET B 1 320 ? 22.266 -1.012 5.059 1 96.31 320 MET B CA 1
ATOM 5237 C C . MET B 1 320 ? 22.141 -2.486 5.422 1 96.31 320 MET B C 1
ATOM 5239 O O . MET B 1 320 ? 21.781 -2.82 6.551 1 96.31 320 MET B O 1
ATOM 5243 N N . THR B 1 321 ? 22.422 -3.389 4.445 1 96.75 321 THR B N 1
ATOM 5244 C CA . THR B 1 321 ? 22.359 -4.828 4.676 1 96.75 321 THR B CA 1
ATOM 5245 C C . THR B 1 321 ? 23.312 -5.234 5.793 1 96.75 321 THR B C 1
ATOM 5247 O O . THR B 1 321 ? 22.969 -6.039 6.66 1 96.75 321 THR B O 1
ATOM 5250 N N . ILE B 1 322 ? 24.5 -4.637 5.73 1 97.19 322 ILE B N 1
ATOM 5251 C CA . ILE B 1 322 ? 25.516 -4.941 6.73 1 97.19 322 ILE B CA 1
ATOM 5252 C C . ILE B 1 322 ? 25.156 -4.293 8.062 1 97.19 322 ILE B C 1
ATOM 5254 O O . ILE B 1 322 ? 25.109 -4.961 9.094 1 97.19 322 ILE B O 1
ATOM 5258 N N . ASN B 1 323 ? 24.844 -3.035 8.062 1 97.69 323 ASN B N 1
ATOM 5259 C CA . ASN B 1 323 ? 24.625 -2.252 9.273 1 97.69 323 ASN B CA 1
ATOM 5260 C C . ASN B 1 323 ? 23.406 -2.727 10.047 1 97.69 323 ASN B C 1
ATOM 5262 O O . ASN B 1 323 ? 23.344 -2.607 11.273 1 97.69 323 ASN B O 1
ATOM 5266 N N . LEU B 1 324 ? 22.453 -3.301 9.352 1 98.19 324 LEU B N 1
ATOM 5267 C CA . LEU B 1 324 ? 21.234 -3.771 10.008 1 98.19 324 LEU B CA 1
ATOM 5268 C C . LEU B 1 324 ? 21.234 -5.289 10.133 1 98.19 324 LEU B C 1
ATOM 5270 O O . LEU B 1 324 ? 20.25 -5.887 10.555 1 98.19 324 LEU B O 1
ATOM 5274 N N . ASP B 1 325 ? 22.297 -5.91 9.727 1 97.81 325 ASP B N 1
ATOM 5275 C CA . ASP B 1 325 ? 22.469 -7.355 9.859 1 97.81 325 ASP B CA 1
ATOM 5276 C C . ASP B 1 325 ? 21.297 -8.094 9.203 1 97.81 325 ASP B C 1
ATOM 5278 O O . ASP B 1 325 ? 20.641 -8.922 9.836 1 97.81 325 ASP B O 1
ATOM 5282 N N . LEU B 1 326 ? 21.062 -7.832 7.938 1 97.88 326 LEU B N 1
ATOM 5283 C CA . LEU B 1 326 ? 19.828 -8.289 7.32 1 97.88 326 LEU B CA 1
ATOM 5284 C C . LEU B 1 326 ? 20.031 -9.617 6.605 1 97.88 326 LEU B C 1
ATOM 5286 O O . LEU B 1 326 ? 19.078 -10.219 6.109 1 97.88 326 LEU B O 1
ATOM 5290 N N . LYS B 1 327 ? 21.25 -10.125 6.527 1 96.81 327 LYS B N 1
ATOM 5291 C CA . LYS B 1 327 ? 21.484 -11.391 5.844 1 96.81 327 LYS B CA 1
ATOM 5292 C C . LYS B 1 327 ? 21.531 -12.555 6.832 1 96.81 327 LYS B C 1
ATOM 5294 O O . LYS B 1 327 ? 21.609 -13.719 6.43 1 96.81 327 LYS B O 1
ATOM 5299 N N . ARG B 1 328 ? 21.516 -12.141 8.086 1 95.5 328 ARG B N 1
ATOM 5300 C CA . ARG B 1 328 ? 21.609 -13.18 9.109 1 95.5 328 ARG B CA 1
ATOM 5301 C C . ARG B 1 328 ? 20.438 -14.148 9.023 1 95.5 328 ARG B C 1
ATOM 5303 O O . ARG B 1 328 ? 19.281 -13.734 8.984 1 95.5 328 ARG B O 1
ATOM 5310 N N . GLY B 1 329 ? 20.812 -15.43 8.953 1 91.81 329 GLY B N 1
ATOM 5311 C CA . GLY B 1 329 ? 19.781 -16.453 8.914 1 91.81 329 GLY B CA 1
ATOM 5312 C C . GLY B 1 329 ? 19.453 -17.047 10.281 1 91.81 329 GLY B C 1
ATOM 5313 O O . GLY B 1 329 ? 20.125 -16.734 11.266 1 91.81 329 GLY B O 1
ATOM 5314 N N . GLY B 1 330 ? 18.25 -17.781 10.32 1 90.62 330 GLY B N 1
ATOM 5315 C CA . GLY B 1 330 ? 17.859 -18.484 11.539 1 90.62 330 GLY B CA 1
ATOM 5316 C C . GLY B 1 330 ? 16.859 -17.703 12.375 1 90.62 330 GLY B C 1
ATOM 5317 O O . GLY B 1 330 ? 16.656 -16.516 12.164 1 90.62 330 GLY B O 1
ATOM 5318 N N . ASN B 1 331 ? 16.141 -18.422 13.164 1 92.56 331 ASN B N 1
ATOM 5319 C CA . ASN B 1 331 ? 15.234 -17.906 14.188 1 92.56 331 ASN B CA 1
ATOM 5320 C C . ASN B 1 331 ? 13.984 -17.297 13.57 1 92.56 331 ASN B C 1
ATOM 5322 O O . ASN B 1 331 ? 13.273 -16.531 14.227 1 92.56 331 ASN B O 1
ATOM 5326 N N . GLY B 1 332 ? 13.719 -17.516 12.32 1 96.06 332 GLY B N 1
ATOM 5327 C CA . GLY B 1 332 ? 12.516 -16.984 11.695 1 96.06 332 GLY B CA 1
ATOM 5328 C C . GLY B 1 332 ? 12.406 -15.477 11.82 1 96.06 332 GLY B C 1
ATOM 5329 O O . GLY B 1 332 ? 11.352 -14.961 12.195 1 96.06 332 GLY B O 1
ATOM 5330 N N . ARG B 1 333 ? 13.539 -14.766 11.609 1 95.88 333 ARG B N 1
ATOM 5331 C CA . ARG B 1 333 ? 13.633 -13.336 11.883 1 95.88 333 ARG B CA 1
ATOM 5332 C C . ARG B 1 333 ? 12.641 -12.555 11.031 1 95.88 333 ARG B C 1
ATOM 5334 O O . ARG B 1 333 ? 11.945 -11.672 11.539 1 95.88 333 ARG B O 1
ATOM 5341 N N . PHE B 1 334 ? 12.602 -12.914 9.75 1 97.94 334 PHE B N 1
ATOM 5342 C CA . PHE B 1 334 ? 11.719 -12.164 8.867 1 97.94 334 PHE B CA 1
ATOM 5343 C C . PHE B 1 334 ? 10.273 -12.609 9.031 1 97.94 334 PHE B C 1
ATOM 5345 O O . PHE B 1 334 ? 9.352 -11.805 8.906 1 97.94 334 PHE B O 1
ATOM 5352 N N . LEU B 1 335 ? 10.07 -13.867 9.352 1 98.19 335 LEU B N 1
ATOM 5353 C CA . LEU B 1 335 ? 8.727 -14.367 9.641 1 98.19 335 LEU B CA 1
ATOM 5354 C C . LEU B 1 335 ? 8.078 -13.578 10.766 1 98.19 335 LEU B C 1
ATOM 5356 O O . LEU B 1 335 ? 6.879 -13.297 10.727 1 98.19 335 LEU B O 1
ATOM 5360 N N . LYS B 1 336 ? 8.891 -13.141 11.727 1 96.88 336 LYS B N 1
ATOM 5361 C CA . LYS B 1 336 ? 8.406 -12.375 12.867 1 96.88 336 LYS B CA 1
ATOM 5362 C C . LYS B 1 336 ? 7.809 -11.039 12.422 1 96.88 336 LYS B C 1
ATOM 5364 O O . LYS B 1 336 ? 6.938 -10.484 13.094 1 96.88 336 LYS B O 1
ATOM 5369 N N . THR B 1 337 ? 8.289 -10.531 11.312 1 97.62 337 THR B N 1
ATOM 5370 C CA . THR B 1 337 ? 7.883 -9.203 10.852 1 97.62 337 THR B CA 1
ATOM 5371 C C . THR B 1 337 ? 6.574 -9.281 10.07 1 97.62 337 THR B C 1
ATOM 5373 O O . THR B 1 337 ? 5.918 -8.258 9.852 1 97.62 337 THR B O 1
ATOM 5376 N N . ALA B 1 338 ? 6.18 -10.469 9.648 1 97.69 338 ALA B N 1
ATOM 5377 C CA . ALA B 1 338 ? 5.164 -10.648 8.617 1 97.69 338 ALA B CA 1
ATOM 5378 C C . ALA B 1 338 ? 3.764 -10.43 9.18 1 97.69 338 ALA B C 1
ATOM 5380 O O . ALA B 1 338 ? 2.801 -10.281 8.422 1 97.69 338 ALA B O 1
ATOM 5381 N N . ALA B 1 339 ? 3.625 -10.375 10.5 1 97.12 339 ALA B N 1
ATOM 5382 C CA . ALA B 1 339 ? 2.361 -10.031 11.141 1 97.12 339 ALA B CA 1
ATOM 5383 C C . ALA B 1 339 ? 2.584 -9.062 12.305 1 97.12 339 ALA B C 1
ATOM 5385 O O . ALA B 1 339 ? 3.621 -9.109 12.969 1 97.12 339 ALA B O 1
ATOM 5386 N N . TYR B 1 340 ? 1.635 -8.164 12.453 1 96.69 340 TYR B N 1
ATOM 5387 C CA . TYR B 1 340 ? 1.546 -7.219 13.562 1 96.69 340 TYR B CA 1
ATOM 5388 C C . TYR B 1 340 ? 2.607 -6.133 13.445 1 96.69 340 TYR B C 1
ATOM 5390 O O . TYR B 1 340 ? 3.133 -5.652 14.453 1 96.69 340 TYR B O 1
ATOM 5398 N N . GLY B 1 341 ? 3.043 -5.863 12.25 1 94.38 341 GLY B N 1
ATOM 5399 C CA . GLY B 1 341 ? 3.83 -4.672 11.977 1 94.38 341 GLY B CA 1
ATOM 5400 C C . GLY B 1 341 ? 5.316 -4.949 11.859 1 94.38 341 GLY B C 1
ATOM 5401 O O . GLY B 1 341 ? 5.859 -5.762 12.609 1 94.38 341 GLY B O 1
ATOM 5402 N N . HIS B 1 342 ? 5.996 -4.301 10.992 1 97.12 342 HIS B N 1
ATOM 5403 C CA . HIS B 1 342 ? 7.438 -4.41 10.797 1 97.12 342 HIS B CA 1
ATOM 5404 C C . HIS B 1 342 ? 8.195 -3.477 11.734 1 97.12 342 HIS B C 1
ATOM 5406 O O . HIS B 1 342 ? 9.406 -3.602 11.898 1 97.12 342 HIS B O 1
ATOM 5412 N N . PHE B 1 343 ? 7.504 -2.582 12.375 1 97.81 343 PHE B N 1
ATOM 5413 C CA . PHE B 1 343 ? 8.141 -1.523 13.148 1 97.81 343 PHE B CA 1
ATOM 5414 C C . PHE B 1 343 ? 7.52 -1.43 14.539 1 97.81 343 PHE B C 1
ATOM 5416 O O . PHE B 1 343 ? 6.457 -2.002 14.797 1 97.81 343 PHE B O 1
ATOM 5423 N N . GLY B 1 344 ? 8.188 -0.777 15.43 1 97.31 344 GLY B N 1
ATOM 5424 C CA . GLY B 1 344 ? 7.664 -0.491 16.75 1 97.31 344 GLY B CA 1
ATOM 5425 C C . GLY B 1 344 ? 7.738 -1.679 17.688 1 97.31 344 GLY B C 1
ATOM 5426 O O . GLY B 1 344 ? 6.98 -1.759 18.656 1 97.31 344 GLY B O 1
ATOM 5427 N N . ARG B 1 345 ? 8.57 -2.596 17.422 1 96.19 345 ARG B N 1
ATOM 5428 C CA . ARG B 1 345 ? 8.688 -3.789 18.25 1 96.19 345 ARG B CA 1
ATOM 5429 C C . ARG B 1 345 ? 10.062 -3.871 18.906 1 96.19 345 ARG B C 1
ATOM 5431 O O . ARG B 1 345 ? 11.07 -3.52 18.281 1 96.19 345 ARG B O 1
ATOM 5438 N N . ASP B 1 346 ? 10 -4.398 20.141 1 91.94 346 ASP B N 1
ATOM 5439 C CA . ASP B 1 346 ? 11.234 -4.488 20.906 1 91.94 346 ASP B CA 1
ATOM 5440 C C . ASP B 1 346 ? 11.82 -5.898 20.844 1 91.94 346 ASP B C 1
ATOM 5442 O O . ASP B 1 346 ? 12.031 -6.539 21.875 1 91.94 346 ASP B O 1
ATOM 5446 N N . ASP B 1 347 ? 11.977 -6.488 19.781 1 94.69 347 ASP B N 1
ATOM 5447 C CA . ASP B 1 347 ? 12.625 -7.77 19.516 1 94.69 347 ASP B CA 1
ATOM 5448 C C . ASP B 1 347 ? 14.047 -7.562 19 1 94.69 347 ASP B C 1
ATOM 5450 O O . ASP B 1 347 ? 14.289 -6.715 18.141 1 94.69 347 ASP B O 1
ATOM 5454 N N . PRO B 1 348 ? 14.992 -8.242 19.562 1 95.19 348 PRO B N 1
ATOM 5455 C CA . PRO B 1 348 ? 16.391 -8.039 19.188 1 95.19 348 PRO B CA 1
ATOM 5456 C C . PRO B 1 348 ? 16.656 -8.266 17.703 1 95.19 348 PRO B C 1
ATOM 5458 O O . PRO B 1 348 ? 17.641 -7.766 17.156 1 95.19 348 PRO B O 1
ATOM 5461 N N . ASP B 1 349 ? 15.797 -9.008 17.078 1 96.44 349 ASP B N 1
ATOM 5462 C CA . ASP B 1 349 ? 15.977 -9.273 15.648 1 96.44 349 ASP B CA 1
ATOM 5463 C C . ASP B 1 349 ? 15.594 -8.062 14.812 1 96.44 349 ASP B C 1
ATOM 5465 O O . ASP B 1 349 ? 15.93 -7.984 13.633 1 96.44 349 ASP B O 1
ATOM 5469 N N . PHE B 1 350 ? 14.836 -7.172 15.367 1 97.69 350 PHE B N 1
ATOM 5470 C CA . PHE B 1 350 ? 14.445 -5.961 14.656 1 97.69 350 PHE B CA 1
ATOM 5471 C C . PHE B 1 350 ? 15.523 -4.891 14.781 1 97.69 350 PHE B C 1
ATOM 5473 O O . PHE B 1 350 ? 15.312 -3.867 15.438 1 97.69 350 PHE B O 1
ATOM 5480 N N . THR B 1 351 ? 16.578 -5.062 14.086 1 98 351 THR B N 1
ATOM 5481 C CA . THR B 1 351 ? 17.781 -4.238 14.234 1 98 351 THR B CA 1
ATOM 5482 C C . THR B 1 351 ? 17.516 -2.809 13.773 1 98 351 THR B C 1
ATOM 5484 O O . THR B 1 351 ? 18.141 -1.866 14.242 1 98 351 THR B O 1
ATOM 5487 N N . TRP B 1 352 ? 16.594 -2.613 12.922 1 98.5 352 TRP B N 1
ATOM 5488 C CA . TRP B 1 352 ? 16.25 -1.292 12.414 1 98.5 352 TRP B CA 1
ATOM 5489 C C . TRP B 1 352 ? 15.492 -0.486 13.461 1 98.5 352 TRP B C 1
ATOM 5491 O O . TRP B 1 352 ? 15.227 0.703 13.266 1 98.5 352 TRP B O 1
ATOM 5501 N N . GLU B 1 353 ? 15.141 -1.116 14.547 1 98.56 353 GLU B N 1
ATOM 5502 C CA . GLU B 1 353 ? 14.453 -0.427 15.633 1 98.56 353 GLU B CA 1
ATOM 5503 C C . GLU B 1 353 ? 15.438 0.041 16.703 1 98.56 353 GLU B C 1
ATOM 5505 O O . GLU B 1 353 ? 15.047 0.7 17.672 1 98.56 353 GLU B O 1
ATOM 5510 N N . VAL B 1 354 ? 16.672 -0.264 16.5 1 98.31 354 VAL B N 1
ATOM 5511 C CA . VAL B 1 354 ? 17.688 0.179 17.438 1 98.31 354 VAL B CA 1
ATOM 5512 C C . VAL B 1 354 ? 18.031 1.646 17.188 1 98.31 354 VAL B C 1
ATOM 5514 O O . VAL B 1 354 ? 18.391 2.02 16.062 1 98.31 354 VAL B O 1
ATOM 5517 N N . VAL B 1 355 ? 18 2.428 18.219 1 98.31 355 VAL B N 1
ATOM 5518 C CA . VAL B 1 355 ? 18.25 3.863 18.125 1 98.31 355 VAL B CA 1
ATOM 5519 C C . VAL B 1 355 ? 19.75 4.125 18.016 1 98.31 355 VAL B C 1
ATOM 5521 O O . VAL B 1 355 ? 20.531 3.578 18.781 1 98.31 355 VAL B O 1
ATOM 5524 N N . LYS B 1 356 ? 20.109 4.926 17.047 1 98.19 356 LYS B N 1
ATOM 5525 C CA . LYS B 1 356 ? 21.484 5.422 16.969 1 98.19 356 LYS B CA 1
ATOM 5526 C C . LYS B 1 356 ? 21.625 6.77 17.672 1 98.19 356 LYS B C 1
ATOM 5528 O O . LYS B 1 356 ? 20.781 7.652 17.516 1 98.19 356 LYS B O 1
ATOM 5533 N N . PRO B 1 357 ? 22.703 6.883 18.469 1 97.94 357 PRO B N 1
ATOM 5534 C CA . PRO B 1 357 ? 22.969 8.219 19.016 1 97.94 357 PRO B CA 1
ATOM 5535 C C . PRO B 1 357 ? 23.344 9.234 17.938 1 97.94 357 PRO B C 1
ATOM 5537 O O . PRO B 1 357 ? 24.141 8.93 17.047 1 97.94 357 PRO B O 1
ATOM 5540 N N . LEU B 1 358 ? 22.719 10.352 17.969 1 98 358 LEU B N 1
ATOM 5541 C CA . LEU B 1 358 ? 22.984 11.43 17.031 1 98 358 LEU B CA 1
ATOM 5542 C C . LEU B 1 358 ? 23.578 12.641 17.734 1 98 358 LEU B C 1
ATOM 5544 O O . LEU B 1 358 ? 23.031 13.109 18.734 1 98 358 LEU B O 1
ATOM 5548 N N . LYS B 1 359 ? 24.703 13.109 17.234 1 94.94 359 LYS B N 1
ATOM 5549 C CA . LYS B 1 359 ? 25.344 14.289 17.797 1 94.94 359 LYS B CA 1
ATOM 5550 C C . LYS B 1 359 ? 24.766 15.57 17.203 1 94.94 359 LYS B C 1
ATOM 5552 O O . LYS B 1 359 ? 24.781 15.758 15.992 1 94.94 359 LYS B O 1
ATOM 5557 N N . TRP B 1 360 ? 24.281 16.391 18.062 1 92.69 360 TRP B N 1
ATOM 5558 C CA . TRP B 1 360 ? 23.75 17.688 17.609 1 92.69 360 TRP B CA 1
ATOM 5559 C C . TRP B 1 360 ? 23.781 18.719 18.734 1 92.69 360 TRP B C 1
ATOM 5561 O O . TRP B 1 360 ? 23.891 18.359 19.906 1 92.69 360 TRP B O 1
ATOM 5571 N N . ASP B 1 361 ? 23.891 19.953 18.406 1 87.88 361 ASP B N 1
ATOM 5572 C CA . ASP B 1 361 ? 23.875 21.047 19.375 1 87.88 361 ASP B CA 1
ATOM 5573 C C . ASP B 1 361 ? 22.453 21.422 19.766 1 87.88 361 ASP B C 1
ATOM 5575 O O . ASP B 1 361 ? 21.75 22.078 18.984 1 87.88 361 ASP B O 1
ATOM 5579 N N . LYS B 1 362 ? 22.125 21.016 20.969 1 83.38 362 LYS B N 1
ATOM 5580 C CA . LYS B 1 362 ? 20.797 21.359 21.453 1 83.38 362 LYS B CA 1
ATOM 5581 C C . LYS B 1 362 ? 20.672 22.859 21.719 1 83.38 362 LYS B C 1
ATOM 5583 O O . LYS B 1 362 ? 21.562 23.453 22.344 1 83.38 362 LYS B O 1
ATOM 5588 N N . PRO B 1 363 ? 19.703 23.438 21.078 1 73.88 363 PRO B N 1
ATOM 5589 C CA . PRO B 1 363 ? 19.516 24.859 21.391 1 73.88 363 PRO B CA 1
ATOM 5590 C C . PRO B 1 363 ? 19.281 25.109 22.875 1 73.88 363 PRO B C 1
ATOM 5592 O O . PRO B 1 363 ? 18.625 24.297 23.531 1 73.88 363 PRO B O 1
ATOM 5595 N N . GLN B 1 364 ? 20.281 25.797 23.594 1 60.56 364 GLN B N 1
ATOM 5596 C CA . GLN B 1 364 ? 20.141 26.172 25 1 60.56 364 GLN B CA 1
ATOM 5597 C C . GLN B 1 364 ? 18.781 26.828 25.266 1 60.56 364 GLN B C 1
ATOM 5599 O O . GLN B 1 364 ? 18.328 27.656 24.469 1 60.56 364 GLN B O 1
ATOM 5604 N N . ALA B 1 365 ? 17.984 26.188 26.188 1 51.16 365 ALA B N 1
ATOM 5605 C CA . ALA B 1 365 ? 16.734 26.797 26.656 1 51.16 365 ALA B CA 1
ATOM 5606 C C . ALA B 1 365 ? 16.984 28.219 27.156 1 51.16 365 ALA B C 1
ATOM 5608 O O . ALA B 1 365 ? 17.984 28.484 27.828 1 51.16 365 ALA B O 1
#

Organism: Brassica napus (NCBI:txid3708)

Sequence (730 aa):
METFLFTSESVNEGHPDKLCDQISDAVLDACLEQDPDSKVACETCTKTNMVMVFGEITTKATVDYEKIVRDTCRSIGFISDDVGLDADKCKVLVNIEQQSPDIAQGVHGHFTKRPEDIGAGDQGHMFGYATDETPELMPLSHVLATKIGAKLTEVRKNGTCRWLRPDGKTQVTVEYYNDNGAMVPVRVHTVLISTQHDETVTNDEIARRFVIGGPHGDAGLTGRKIIIDTYGGWGAHGGGAFSGKDPTKVDRSGAYIVRQAAKSVVANGMARRALVQVSYAIGVPEPLSVFVDTYGTGLIPDKEILKIVKESFDFRPGMMTINLDLKRGGNGRFLKTAAYGHFGRDDPDFTWEVVKPLKWDKPQAMETFLFTSESVNEGHPDKLCDQISDAVLDACLEQDPDSKVACETCTKTNMVMVFGEITTKATVDYEKIVRDTCRSIGFISDDVGLDADKCKVLVNIEQQSPDIAQGVHGHFTKRPEDIGAGDQGHMFGYATDETPELMPLSHVLATKIGAKLTEVRKNGTCRWLRPDGKTQVTVEYYNDNGAMVPVRVHTVLISTQHDETVTNDEIARRFVIGGPHGDAGLTGRKIIIDTYGGWGAHGGGAFSGKDPTKVDRSGAYIVRQAAKSVVANGMARRALVQVSYAIGVPEPLSVFVDTYGTGLIPDKEILKIVKESFDFRPGMMTINLDLKRGGNGRFLKTAAYGHFGRDDPDFTWEVVKPLKWDKPQA

Foldseek 3Di:
DDKDKDKFKFKACQAQQLLFLLLLLLQVQQQLQVFLPKFWDWKWKFAQLEIEIEEAIDGPGDDDSLVSSLVSCVVLPQCDVQQAYRSVRGHYHYHYYHDDVVLCCLACNVVPDDLLQGFASAWKKFKAKAFQQDPLRAPPNLLVNLVVSVVLSVCCVVVVPVFFGRIKMKMWMFMWDDDLQHTHTDGTDDIDIDTAGDPVDDCVVPVDHHRHHGSHVDMYIAAPPVCSQHHRPPADGMDRHAGNGALSHCSHLVNLQNNQLQLQCCVQPQFRIKMKMWTHHRSGQDTPDIAMDRRRGGQDDRVVSRVQSVVQGRSGSSRSCVQQVRSDHDDSLSSVSSGSYLGSDDDPSSSSSDHDHTDDDRDDD/DDKDKDKFKFKACQAQQLLFLLLLLLQVQQQLQVFLPKFWDWKWKFAQLEIEIEEAIDGPGDDDSLVSSLVSCVVLPQCDVQQAYRSVRGHYHYHYHHDDPVLCCLACNVVPDDLLQGFASAWKKFKAKAFQQDPLRAPPNLLVNLVVSVVLSVCCVVVVPVFFGRIKMKMWMFMWDDDLQHTHTDGTDDIDIDTAGDPVDDCVVPVDHHRHHGSHVDMYIHAPPVCSQHHRPPADGMDRHAGNGALSHCSHLVNLQNNQLQLQCCVQPQFRIKMKMWTGHRSGQDTPDIAMDRRRGGQDDRVVSSVQSVVQGRSGSSRSCVQQVRSDHDDSLSSVSSGSYLGSDDDPSSSSSDHDHTDDDGDDD

Solvent-accessible surface area (backbone atoms only — not comparable to full-atom values): 35123 Å² total; per-residue (Å²): 129,73,67,48,53,47,62,13,43,29,53,19,57,23,24,25,31,28,42,16,13,30,38,14,11,44,52,41,28,57,32,22,51,67,21,53,78,37,45,36,42,33,37,19,38,30,39,54,48,34,40,34,40,30,26,29,47,42,62,84,38,88,76,62,62,64,59,50,46,29,50,46,35,40,72,54,53,21,71,33,68,78,50,16,29,23,35,90,71,39,45,74,44,80,54,69,39,66,56,46,66,66,56,40,43,48,18,31,47,73,74,67,50,52,50,83,56,18,10,19,62,44,60,48,39,22,31,10,47,18,26,68,60,34,98,58,28,34,52,51,34,27,52,51,9,26,50,53,30,52,47,53,51,48,32,33,74,71,51,78,39,66,52,48,45,43,19,30,36,21,31,19,28,24,30,28,32,69,58,70,56,34,68,41,77,75,46,80,72,46,80,47,78,48,56,22,29,48,88,81,68,51,63,89,76,37,90,65,90,36,50,75,24,21,26,54,47,37,56,14,36,45,30,31,55,52,42,41,34,56,48,21,47,44,59,48,56,40,53,48,44,48,54,8,47,30,45,53,37,39,43,33,43,44,24,36,53,27,24,19,50,13,37,16,43,33,73,64,64,44,19,47,25,26,37,22,35,42,28,36,41,54,38,34,23,65,58,73,45,70,31,58,43,28,56,73,33,40,73,55,59,49,70,58,52,39,53,48,49,60,73,74,47,62,78,28,34,31,44,39,30,57,77,42,56,55,44,68,47,54,88,50,55,53,33,59,37,31,41,66,24,65,52,64,55,95,47,87,78,43,44,39,64,52,70,54,92,70,87,73,86,73,72,81,130,130,73,65,48,54,47,64,12,43,28,54,19,55,26,24,26,32,28,41,16,13,30,38,15,10,43,51,42,29,56,32,22,50,69,20,55,79,38,44,36,41,34,38,20,36,30,39,53,50,34,41,34,41,30,26,29,47,42,63,86,38,89,76,62,63,65,59,51,47,28,51,46,34,42,71,55,52,22,71,33,68,80,51,17,29,21,35,89,70,38,45,74,45,80,53,68,40,64,55,46,65,65,55,39,42,49,18,31,47,74,76,67,49,53,50,82,56,17,9,20,61,45,60,46,39,23,32,11,48,17,26,66,59,34,96,59,29,34,51,52,34,26,53,51,9,27,50,54,31,52,47,54,50,48,33,33,74,72,52,77,40,66,53,47,46,43,17,31,36,19,31,19,29,26,30,27,32,72,59,68,55,32,68,42,78,75,45,80,72,46,79,47,76,49,55,22,29,47,87,79,67,50,66,90,76,37,92,66,90,35,50,76,24,21,28,54,47,38,57,14,37,45,30,32,56,53,43,41,34,56,48,22,46,45,60,49,55,42,52,46,45,47,54,8,49,30,46,54,36,37,45,35,43,44,23,38,52,26,24,19,50,13,37,16,42,33,72,67,64,43,19,47,24,28,36,22,36,41,27,35,41,56,37,34,23,64,56,73,43,69,30,57,44,28,56,74,34,40,71,57,59,47,71,58,52,39,52,48,49,58,72,74,48,62,79,28,35,30,43,38,30,58,76,42,55,56,44,70,49,53,87,48,54,53,31,59,36,32,41,65,24,65,54,64,56,95,45,88,78,44,42,40,64,53,71,54,92,71,86,73,85,72,74,79,131